Protein AF-0000000083138682 (afdb_homodimer)

Structure (mmCIF, N/CA/C/O backbone):
data_AF-0000000083138682-model_v1
#
loop_
_entity.id
_entity.type
_entity.pdbx_description
1 polymer 'Alpha/beta hydrolase fold protein'
#
loop_
_atom_site.group_PDB
_atom_site.id
_atom_site.type_symbol
_atom_site.label_atom_id
_atom_site.label_alt_id
_atom_site.label_comp_id
_atom_site.label_asym_id
_atom_site.label_entity_id
_atom_site.label_seq_id
_atom_site.pdbx_PDB_ins_code
_atom_site.Cartn_x
_atom_site.Cartn_y
_atom_site.Cartn_z
_atom_site.occupancy
_atom_site.B_iso_or_equiv
_atom_site.auth_seq_id
_atom_site.auth_comp_id
_atom_site.auth_asym_id
_atom_site.auth_atom_id
_atom_site.pdbx_PDB_model_num
ATOM 1 N N . MET A 1 1 ? 2.506 7.688 -7.848 1 92.31 1 MET A N 1
ATOM 2 C CA . MET A 1 1 ? 2.666 6.359 -8.43 1 92.31 1 MET A CA 1
ATOM 3 C C . MET A 1 1 ? 2.227 6.344 -9.891 1 92.31 1 MET A C 1
ATOM 5 O O . MET A 1 1 ? 1.257 7.012 -10.258 1 92.31 1 MET A O 1
ATOM 9 N N . LYS A 1 2 ? 2.951 5.598 -10.711 1 92 2 LYS A N 1
ATOM 10 C CA . LYS A 1 2 ? 2.619 5.422 -12.125 1 92 2 LYS A CA 1
ATOM 11 C C . LYS A 1 2 ? 2.146 3.998 -12.406 1 92 2 LYS A C 1
ATOM 13 O O . LYS A 1 2 ? 2.855 3.035 -12.109 1 92 2 LYS A O 1
ATOM 18 N N . THR A 1 3 ? 0.935 3.936 -12.891 1 95.62 3 THR A N 1
ATOM 19 C CA . THR A 1 3 ? 0.368 2.646 -13.273 1 95.62 3 THR A CA 1
ATOM 20 C C . THR A 1 3 ? 0.094 2.6 -14.773 1 95.62 3 THR A C 1
ATOM 22 O O . THR A 1 3 ? -0.489 3.531 -15.336 1 95.62 3 THR A O 1
ATOM 25 N N . GLU A 1 4 ? 0.59 1.559 -15.422 1 95.75 4 GLU A N 1
ATOM 26 C CA . GLU A 1 4 ? 0.392 1.355 -16.859 1 95.75 4 GLU A CA 1
ATOM 27 C C . GLU A 1 4 ? 0.171 -0.119 -17.172 1 95.75 4 GLU A C 1
ATOM 29 O O . GLU A 1 4 ? 0.815 -0.992 -16.594 1 95.75 4 GLU A O 1
ATOM 34 N N . ILE A 1 5 ? -0.776 -0.36 -18.094 1 96.81 5 ILE A N 1
ATOM 35 C CA . ILE A 1 5 ? -0.97 -1.711 -18.609 1 96.81 5 ILE A CA 1
ATOM 36 C C . ILE A 1 5 ? -0.135 -1.906 -19.875 1 96.81 5 ILE A C 1
ATOM 38 O O . ILE A 1 5 ? -0.298 -1.174 -20.859 1 96.81 5 ILE A O 1
ATOM 42 N N . ILE A 1 6 ? 0.727 -2.838 -19.828 1 97.12 6 ILE A N 1
ATOM 43 C CA . ILE A 1 6 ? 1.623 -3.152 -20.938 1 97.12 6 ILE A CA 1
ATOM 44 C C . ILE A 1 6 ? 1.225 -4.488 -21.562 1 97.12 6 ILE A C 1
ATOM 46 O O . ILE A 1 6 ? 1.128 -5.5 -20.875 1 97.12 6 ILE A O 1
ATOM 50 N N . GLN A 1 7 ? 0.968 -4.508 -22.844 1 96.75 7 GLN A N 1
ATOM 51 C CA . GLN A 1 7 ? 0.764 -5.766 -23.547 1 96.75 7 GLN A CA 1
ATOM 52 C C . GLN A 1 7 ? 2.082 -6.512 -23.75 1 96.75 7 GLN A C 1
ATOM 54 O O . GLN A 1 7 ? 3.039 -5.957 -24.297 1 96.75 7 GLN A O 1
ATOM 59 N N . LEU A 1 8 ? 2.125 -7.703 -23.312 1 95.75 8 LEU A N 1
ATOM 60 C CA . LEU A 1 8 ? 3.385 -8.438 -23.359 1 95.75 8 LEU A CA 1
ATOM 61 C C . LEU A 1 8 ? 3.746 -8.812 -24.797 1 95.75 8 LEU A C 1
ATOM 63 O O . LEU A 1 8 ? 4.922 -8.797 -25.172 1 95.75 8 LEU A O 1
ATOM 67 N N . TYR A 1 9 ? 2.67 -9.266 -25.547 1 93.88 9 TYR A N 1
ATOM 68 C CA . TYR A 1 9 ? 2.84 -9.688 -26.938 1 93.88 9 TYR A CA 1
ATOM 69 C C . TYR A 1 9 ? 1.942 -8.875 -27.859 1 93.88 9 TYR A C 1
ATOM 71 O O . TYR A 1 9 ? 0.745 -8.727 -27.594 1 93.88 9 TYR A O 1
ATOM 79 N N . PRO A 1 10 ? 2.438 -8.383 -28.906 1 91.31 10 PRO A N 1
ATOM 80 C CA . PRO A 1 10 ? 1.604 -7.621 -29.844 1 91.31 10 PRO A CA 1
ATOM 81 C C . PRO A 1 10 ? 0.42 -8.43 -30.359 1 91.31 10 PRO A C 1
ATOM 83 O O . PRO A 1 10 ? -0.655 -7.875 -30.609 1 91.31 10 PRO A O 1
ATOM 86 N N . GLN A 1 11 ? 0.582 -9.719 -30.453 1 89.5 11 GLN A N 1
ATOM 87 C CA . GLN A 1 11 ? -0.43 -10.547 -31.109 1 89.5 11 GLN A CA 1
ATOM 88 C C . GLN A 1 11 ? -1.387 -11.148 -30.078 1 89.5 11 GLN A C 1
ATOM 90 O O . GLN A 1 11 ? -2.312 -11.875 -30.438 1 89.5 11 GLN A O 1
ATOM 95 N N . ASN A 1 12 ? -1.175 -10.938 -28.875 1 90.5 12 ASN A N 1
ATOM 96 C CA . ASN A 1 12 ? -2.021 -11.477 -27.812 1 90.5 12 ASN A CA 1
ATOM 97 C C . ASN A 1 12 ? -2.35 -10.422 -26.766 1 90.5 12 ASN A C 1
ATOM 99 O O . ASN A 1 12 ? -1.573 -10.195 -25.828 1 90.5 12 ASN A O 1
ATOM 103 N N . GLU A 1 13 ? -3.506 -9.875 -26.828 1 90.5 13 GLU A N 1
ATOM 104 C CA . GLU A 1 13 ? -3.898 -8.766 -25.969 1 90.5 13 GLU A CA 1
ATOM 105 C C . GLU A 1 13 ? -4.281 -9.258 -24.578 1 90.5 13 GLU A C 1
ATOM 107 O O . GLU A 1 13 ? -4.438 -8.461 -23.656 1 90.5 13 GLU A O 1
ATOM 112 N N . ASN A 1 14 ? -4.332 -10.578 -24.406 1 91.12 14 ASN A N 1
ATOM 113 C CA . ASN A 1 14 ? -4.809 -11.133 -23.141 1 91.12 14 ASN A CA 1
ATOM 114 C C . ASN A 1 14 ? -3.682 -11.234 -22.125 1 91.12 14 ASN A C 1
ATOM 116 O O . ASN A 1 14 ? -3.936 -11.406 -20.922 1 91.12 14 ASN A O 1
ATOM 120 N N . VAL A 1 15 ? -2.482 -11.219 -22.562 1 97.25 15 VAL A N 1
ATOM 121 C CA . VAL A 1 15 ? -1.337 -11.305 -21.672 1 97.25 15 VAL A CA 1
ATOM 122 C C . VAL A 1 15 ? -0.786 -9.906 -21.406 1 97.25 15 VAL A C 1
ATOM 124 O O . VAL A 1 15 ? -0.253 -9.258 -22.297 1 97.25 15 VAL A O 1
ATOM 127 N N . THR A 1 16 ? -0.936 -9.422 -20.172 1 97.88 16 THR A N 1
ATOM 128 C CA . THR A 1 16 ? -0.579 -8.039 -19.875 1 97.88 16 THR A CA 1
ATOM 129 C C . THR A 1 16 ? 0.251 -7.965 -18.594 1 97.88 16 THR A C 1
ATOM 131 O O . THR A 1 16 ? 0.188 -8.867 -17.75 1 97.88 16 THR A O 1
ATOM 134 N N . LEU A 1 17 ? 1.065 -6.984 -18.547 1 98.5 17 LEU A N 1
ATOM 135 C CA . LEU A 1 17 ? 1.849 -6.598 -17.391 1 98.5 17 LEU A CA 1
ATOM 136 C C . LEU A 1 17 ? 1.438 -5.215 -16.891 1 98.5 17 LEU A C 1
ATOM 138 O O . LEU A 1 17 ? 1.599 -4.223 -17.609 1 98.5 17 LEU A O 1
ATOM 142 N N . THR A 1 18 ? 0.858 -5.168 -15.68 1 98.44 18 THR A N 1
ATOM 143 C CA . THR A 1 18 ? 0.498 -3.877 -15.102 1 98.44 18 THR A CA 1
ATOM 144 C C . THR A 1 18 ? 1.567 -3.406 -14.117 1 98.44 18 THR A C 1
ATOM 146 O O . THR A 1 18 ? 1.932 -4.133 -13.195 1 98.44 18 THR A O 1
ATOM 149 N N . SER A 1 19 ? 2.043 -2.176 -14.328 1 98.31 19 SER A N 1
ATOM 150 C CA . SER A 1 19 ? 3.096 -1.632 -13.477 1 98.31 19 SER A CA 1
ATOM 151 C C . SER A 1 19 ? 2.514 -0.784 -12.352 1 98.31 19 SER A C 1
ATOM 153 O O . SER A 1 19 ? 1.521 -0.08 -12.547 1 98.31 19 SER A O 1
ATOM 155 N N . TYR A 1 20 ? 2.988 -0.914 -11.195 1 98.38 20 TYR A N 1
ATOM 156 C CA . TYR A 1 20 ? 2.799 -0.057 -10.031 1 98.38 20 TYR A CA 1
ATOM 157 C C . TYR A 1 20 ? 4.125 0.542 -9.57 1 98.38 20 TYR A C 1
ATOM 159 O O . TYR A 1 20 ? 4.77 0.016 -8.664 1 98.38 20 TYR A O 1
ATOM 167 N N . ILE A 1 21 ? 4.484 1.661 -10.156 1 98.12 21 ILE A N 1
ATOM 168 C CA . ILE A 1 21 ? 5.805 2.256 -9.977 1 98.12 21 ILE A CA 1
ATOM 169 C C . ILE A 1 21 ? 5.73 3.393 -8.961 1 98.12 21 ILE A C 1
ATOM 171 O O . ILE A 1 21 ? 4.996 4.363 -9.164 1 98.12 21 ILE A O 1
ATOM 175 N N . ILE A 1 22 ? 6.5 3.248 -7.875 1 97.5 22 ILE A N 1
ATOM 176 C CA . ILE A 1 22 ? 6.559 4.27 -6.836 1 97.5 22 ILE A CA 1
ATOM 177 C C . ILE A 1 22 ? 7.281 5.508 -7.367 1 97.5 22 ILE A C 1
ATOM 179 O O . ILE A 1 22 ? 8.305 5.391 -8.047 1 97.5 22 ILE A O 1
ATOM 183 N N . ASN A 1 23 ? 6.691 6.668 -7.086 1 95.56 23 ASN A N 1
ATOM 184 C CA . ASN A 1 23 ? 7.367 7.902 -7.477 1 95.56 23 ASN A CA 1
ATOM 185 C C . ASN A 1 23 ? 8.648 8.117 -6.676 1 95.56 23 ASN A C 1
ATOM 187 O O . ASN A 1 23 ? 8.695 7.836 -5.477 1 95.56 23 ASN A O 1
ATOM 191 N N . ASP A 1 24 ? 9.648 8.594 -7.34 1 93.38 24 ASP A N 1
ATOM 192 C CA . ASP A 1 24 ? 10.898 8.953 -6.664 1 93.38 24 ASP A CA 1
ATOM 193 C C . ASP A 1 24 ? 10.82 10.359 -6.082 1 93.38 24 ASP A C 1
ATOM 195 O O . ASP A 1 24 ? 9.938 11.141 -6.449 1 93.38 24 ASP A O 1
ATOM 199 N N . SER A 1 25 ? 11.68 10.617 -5.129 1 92.88 25 SER A N 1
ATOM 200 C CA . SER A 1 25 ? 11.789 11.93 -4.5 1 92.88 25 SER A CA 1
ATOM 201 C C . SER A 1 25 ? 13.195 12.156 -3.947 1 92.88 25 SER A C 1
ATOM 203 O O . SER A 1 25 ? 13.82 11.227 -3.43 1 92.88 25 SER A O 1
ATOM 205 N N . VAL A 1 26 ? 13.594 13.445 -3.961 1 89.56 26 VAL A N 1
ATOM 206 C CA . VAL A 1 26 ? 14.883 13.812 -3.385 1 89.56 26 VAL A CA 1
ATOM 207 C C . VAL A 1 26 ? 14.867 13.57 -1.878 1 89.56 26 VAL A C 1
ATOM 209 O O . VAL A 1 26 ? 15.922 13.414 -1.254 1 89.56 26 VAL A O 1
ATOM 212 N N . GLU A 1 27 ? 13.68 13.508 -1.275 1 91.06 27 GLU A N 1
ATOM 213 C CA . GLU A 1 27 ? 13.539 13.328 0.167 1 91.06 27 GLU A CA 1
ATOM 214 C C . GLU A 1 27 ? 13.547 11.852 0.544 1 91.06 27 GLU A C 1
ATOM 216 O O . GLU A 1 27 ? 13.469 11.5 1.725 1 91.06 27 GLU A O 1
ATOM 221 N N . MET A 1 28 ? 13.656 10.969 -0.411 1 93.81 28 MET A N 1
ATOM 222 C CA . MET A 1 28 ? 13.68 9.523 -0.169 1 93.81 28 MET A CA 1
ATOM 223 C C . MET A 1 28 ? 14.891 8.883 -0.84 1 93.81 28 MET A C 1
ATOM 225 O O . MET A 1 28 ? 16.031 9.156 -0.46 1 93.81 28 MET A O 1
ATOM 229 N N . LEU A 1 29 ? 14.711 8.031 -1.841 1 93.19 29 LEU A N 1
ATOM 230 C CA . LEU A 1 29 ? 15.859 7.324 -2.4 1 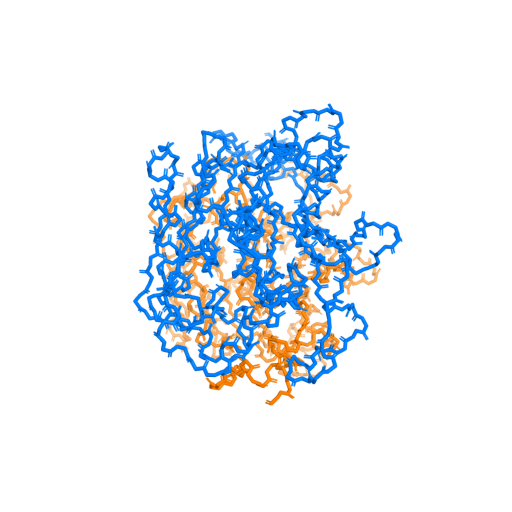93.19 29 LEU A CA 1
ATOM 231 C C . LEU A 1 29 ? 16.625 8.219 -3.369 1 93.19 29 LEU A C 1
ATOM 233 O O . LEU A 1 29 ? 17.766 7.918 -3.725 1 93.19 29 LEU A O 1
ATOM 237 N N . ASN A 1 30 ? 16.016 9.281 -3.82 1 92.56 30 ASN A N 1
ATOM 238 C CA . ASN A 1 30 ? 16.688 10.312 -4.605 1 92.56 30 ASN A CA 1
ATOM 239 C C . ASN A 1 30 ? 17.406 9.727 -5.816 1 92.56 30 ASN A C 1
ATOM 241 O O . ASN A 1 30 ? 18.609 9.93 -5.988 1 92.56 30 ASN A O 1
ATOM 245 N N . GLY A 1 31 ? 16.656 8.977 -6.625 1 93.69 31 GLY A N 1
ATOM 246 C CA . GLY A 1 31 ? 17.172 8.484 -7.898 1 93.69 31 GLY A CA 1
ATOM 247 C C . GLY A 1 31 ? 17.734 7.078 -7.816 1 93.69 31 GLY A C 1
ATOM 248 O O . GLY A 1 31 ? 18 6.449 -8.844 1 93.69 31 GLY A O 1
ATOM 249 N N . LYS A 1 32 ? 18 6.594 -6.605 1 95.38 32 LYS A N 1
ATOM 250 C CA . LYS A 1 32 ? 18.484 5.223 -6.484 1 95.38 32 LYS A CA 1
ATOM 251 C C . LYS A 1 32 ? 17.391 4.223 -6.859 1 95.38 32 LYS A C 1
ATOM 253 O O . LYS A 1 32 ? 16.203 4.531 -6.777 1 95.38 32 LYS A O 1
ATOM 258 N N . LYS A 1 33 ? 17.797 3.053 -7.25 1 97.62 33 LYS A N 1
ATOM 259 C CA . LYS A 1 33 ? 16.875 2.043 -7.781 1 97.62 33 LYS A CA 1
ATOM 260 C C . LYS A 1 33 ? 16.219 1.253 -6.656 1 97.62 33 LYS A C 1
ATOM 262 O O . LYS A 1 33 ? 16.812 1.081 -5.582 1 97.62 33 LYS A O 1
ATOM 267 N N . ARG A 1 34 ? 15.008 0.851 -6.871 1 98.25 34 ARG A N 1
ATOM 268 C CA . ARG A 1 34 ? 14.234 0.035 -5.945 1 98.25 34 ARG A CA 1
ATOM 269 C C . ARG A 1 34 ? 14.125 -1.404 -6.438 1 98.25 34 ARG A C 1
ATOM 271 O O . ARG A 1 34 ? 14.125 -1.655 -7.645 1 98.25 34 ARG A O 1
ATOM 278 N N . PRO A 1 35 ? 14.055 -2.414 -5.469 1 98.62 35 PRO A N 1
ATOM 279 C CA . PRO A 1 35 ? 13.633 -3.762 -5.859 1 98.62 35 PRO A CA 1
ATOM 280 C C . PRO A 1 35 ? 12.195 -3.803 -6.375 1 98.62 35 PRO A C 1
ATOM 282 O O . PRO A 1 35 ? 11.477 -2.799 -6.305 1 98.62 35 PRO A O 1
ATOM 285 N N . ALA A 1 36 ? 11.805 -4.969 -6.902 1 98.75 36 ALA A N 1
ATOM 286 C CA . ALA A 1 36 ? 10.445 -5.141 -7.406 1 98.75 36 ALA A CA 1
ATOM 287 C C . ALA A 1 36 ? 9.938 -6.551 -7.133 1 98.75 36 ALA A C 1
ATOM 289 O O . ALA A 1 36 ? 10.727 -7.477 -6.926 1 98.75 36 ALA A O 1
ATOM 290 N N . ILE A 1 37 ? 8.633 -6.648 -7.043 1 98.94 37 ILE A N 1
ATOM 291 C CA . ILE A 1 37 ? 7.969 -7.945 -6.973 1 98.94 37 ILE A CA 1
ATOM 292 C C . ILE A 1 37 ? 7.07 -8.133 -8.188 1 98.94 37 ILE A C 1
ATOM 294 O O . ILE A 1 37 ? 6.23 -7.277 -8.492 1 98.94 37 ILE A O 1
ATOM 298 N N . LEU A 1 38 ? 7.312 -9.148 -8.945 1 98.94 38 LEU A N 1
ATOM 299 C CA . LEU A 1 38 ? 6.434 -9.586 -10.031 1 98.94 38 LEU A CA 1
ATOM 300 C C . LEU A 1 38 ? 5.418 -10.602 -9.523 1 98.94 38 LEU A C 1
ATOM 302 O O . LEU A 1 38 ? 5.793 -11.664 -9.016 1 98.94 38 LEU A O 1
ATOM 306 N N . ILE A 1 39 ? 4.102 -10.273 -9.695 1 99 39 ILE A N 1
ATOM 307 C CA . ILE A 1 39 ? 3.027 -11.023 -9.055 1 99 39 ILE A CA 1
ATOM 308 C C . ILE A 1 39 ? 2.26 -11.82 -10.102 1 99 39 ILE A C 1
ATOM 310 O O . ILE A 1 39 ? 1.854 -11.281 -11.133 1 99 39 ILE A O 1
ATOM 314 N N . CYS A 1 40 ? 2.055 -13.094 -9.844 1 98.94 40 CYS A N 1
ATOM 315 C CA . CYS A 1 40 ? 1.275 -14 -10.68 1 98.94 40 CYS A CA 1
ATOM 316 C C . CYS A 1 40 ? 0.05 -14.516 -9.93 1 98.94 40 CYS A C 1
ATOM 318 O O . CYS A 1 40 ? 0.149 -15.445 -9.125 1 98.94 40 CYS A O 1
ATOM 320 N N . PRO A 1 41 ? -1.146 -14.008 -10.289 1 98.69 41 PRO A N 1
ATOM 321 C CA . PRO A 1 41 ? -2.365 -14.438 -9.602 1 98.69 41 PRO A CA 1
ATOM 322 C C . PRO A 1 41 ? -2.723 -15.891 -9.891 1 98.69 41 PRO A C 1
ATOM 324 O O . PRO A 1 41 ? -2.262 -16.453 -10.891 1 98.69 41 PRO A O 1
ATOM 327 N N . GLY A 1 42 ? -3.502 -16.438 -8.984 1 97.81 42 GLY A N 1
ATOM 328 C CA . GLY A 1 42 ? -4.051 -17.766 -9.211 1 97.81 42 GLY A CA 1
ATOM 329 C C . GLY A 1 42 ? -5.316 -17.75 -10.047 1 97.81 42 GLY A C 1
ATOM 330 O O . GLY A 1 42 ? -5.754 -16.688 -10.5 1 97.81 42 GLY A O 1
ATOM 331 N N . GLY A 1 43 ? -5.871 -18.969 -10.172 1 95.38 43 GLY A N 1
ATOM 332 C CA . GLY A 1 43 ? -7.07 -19.172 -10.977 1 95.38 43 GLY A CA 1
ATOM 333 C C . GLY A 1 43 ? -7.086 -20.5 -11.711 1 95.38 43 GLY A C 1
ATOM 334 O O . GLY A 1 43 ? -7.789 -20.641 -12.711 1 95.38 43 GLY A O 1
ATOM 335 N N . GLY A 1 44 ? -6.285 -21.391 -11.305 1 95.19 44 GLY A N 1
ATOM 336 C CA . GLY A 1 44 ? -6.316 -22.766 -11.766 1 95.19 44 GLY A CA 1
ATOM 337 C C . GLY A 1 44 ? -5.922 -22.922 -13.219 1 95.19 44 GLY A C 1
ATOM 338 O O . GLY A 1 44 ? -6.363 -23.859 -13.891 1 95.19 44 GLY A O 1
ATOM 339 N N . TYR A 1 45 ? -5.234 -21.953 -13.766 1 96.44 45 TYR A N 1
ATOM 340 C CA . TYR A 1 45 ? -4.863 -21.891 -15.172 1 96.44 45 TYR A CA 1
ATOM 341 C C . TYR A 1 45 ? -6.094 -21.734 -16.062 1 96.44 45 TYR A C 1
ATOM 343 O O . TYR A 1 45 ? -6 -21.797 -17.281 1 96.44 45 TYR A O 1
ATOM 351 N N . LEU A 1 46 ? -7.227 -21.547 -15.438 1 94.69 46 LEU A N 1
ATOM 352 C CA . LEU A 1 46 ? -8.469 -21.266 -16.141 1 94.69 46 LEU A CA 1
ATOM 353 C C . LEU A 1 46 ? -8.734 -19.766 -16.234 1 94.69 46 LEU A C 1
ATOM 355 O O . LEU A 1 46 ? -9.266 -19.281 -17.234 1 94.69 46 LEU A O 1
ATOM 359 N N . ASP A 1 47 ? -8.383 -19.109 -15.211 1 93.88 47 ASP A N 1
ATOM 360 C CA . ASP A 1 47 ? -8.562 -17.672 -15.055 1 93.88 47 ASP A CA 1
ATOM 361 C C . ASP A 1 47 ? -7.457 -17.062 -14.18 1 93.88 47 ASP A C 1
ATOM 363 O O . ASP A 1 47 ? -6.461 -17.734 -13.891 1 93.88 47 ASP A O 1
ATOM 367 N N . LEU A 1 48 ? -7.555 -15.75 -13.875 1 95.81 48 LEU A N 1
ATOM 368 C CA . LEU A 1 48 ? -6.645 -15.078 -12.953 1 95.81 48 LEU A CA 1
ATOM 369 C C . LEU A 1 48 ? -7.41 -14.195 -11.977 1 95.81 48 LEU A C 1
ATOM 371 O O . LEU A 1 48 ? -8.156 -13.305 -12.391 1 95.81 48 LEU A O 1
ATOM 375 N N . SER A 1 49 ? -7.227 -14.438 -10.711 1 95.38 49 SER A N 1
ATOM 376 C CA . SER A 1 49 ? -8.016 -13.797 -9.664 1 95.38 49 SER A CA 1
ATOM 377 C C . SER A 1 49 ? -7.582 -12.344 -9.453 1 95.38 49 SER A C 1
ATOM 379 O O . SER A 1 49 ? -6.395 -12.07 -9.266 1 95.38 49 SER A O 1
ATOM 381 N N . ASP A 1 50 ? -8.539 -11.422 -9.375 1 95.81 50 ASP A N 1
ATOM 382 C CA . ASP A 1 50 ? -8.273 -10.023 -9.047 1 95.81 50 ASP A CA 1
ATOM 383 C C . ASP A 1 50 ? -7.855 -9.867 -7.586 1 95.81 50 ASP A C 1
ATOM 385 O O . ASP A 1 50 ? -7.133 -8.938 -7.234 1 95.81 50 ASP A O 1
ATOM 389 N N . ARG A 1 51 ? -8.289 -10.805 -6.68 1 97.12 51 ARG A N 1
ATOM 390 C CA . ARG A 1 51 ? -7.973 -10.742 -5.258 1 97.12 51 ARG A CA 1
ATOM 391 C C . ARG A 1 51 ? -6.473 -10.883 -5.027 1 97.12 51 ARG A C 1
ATOM 393 O O . ARG A 1 51 ? -5.949 -10.422 -4.012 1 97.12 51 ARG A O 1
ATOM 400 N N . GLU A 1 52 ? -5.812 -11.516 -5.973 1 98.62 52 GLU A N 1
ATOM 401 C CA . GLU A 1 52 ? -4.398 -11.859 -5.848 1 98.62 52 GLU A CA 1
ATOM 402 C C . GLU A 1 52 ? -3.537 -10.992 -6.762 1 98.62 52 GLU A C 1
ATOM 404 O O . GLU A 1 52 ? -2.391 -11.336 -7.055 1 98.62 52 GLU A O 1
ATOM 409 N N . ALA A 1 53 ? -4.125 -9.867 -7.219 1 98.5 53 ALA A N 1
ATOM 410 C CA . ALA A 1 53 ? -3.467 -8.969 -8.164 1 98.5 53 ALA A CA 1
ATOM 411 C C . ALA A 1 53 ? -3.164 -7.617 -7.516 1 98.5 53 ALA A C 1
ATOM 413 O O . ALA A 1 53 ? -2.223 -7.496 -6.73 1 98.5 53 ALA A O 1
ATOM 414 N N . GLU A 1 54 ? -3.971 -6.641 -7.676 1 98.56 54 GLU A N 1
ATOM 415 C CA . GLU A 1 54 ? -3.699 -5.273 -7.242 1 98.56 54 GLU A CA 1
ATOM 416 C C . GLU A 1 54 ? -3.559 -5.195 -5.723 1 98.56 54 GLU A C 1
ATOM 418 O O . GLU A 1 54 ? -2.656 -4.531 -5.211 1 98.56 54 GLU A O 1
ATOM 423 N N . PRO A 1 55 ? -4.492 -5.82 -4.926 1 98.69 55 PRO A N 1
ATOM 424 C CA . PRO A 1 55 ? -4.316 -5.711 -3.475 1 98.69 55 PRO A CA 1
ATOM 425 C C . PRO A 1 55 ? -2.93 -6.152 -3.012 1 98.69 55 PRO A C 1
ATOM 427 O O . PRO A 1 55 ? -2.359 -5.555 -2.098 1 98.69 55 PRO A O 1
ATOM 430 N N . VAL A 1 56 ? -2.439 -7.172 -3.662 1 98.88 56 VAL A N 1
ATOM 431 C CA . VAL A 1 56 ? -1.121 -7.688 -3.307 1 98.88 56 VAL A CA 1
ATOM 432 C C . VAL A 1 56 ? -0.043 -6.707 -3.76 1 98.88 56 VAL A C 1
ATOM 434 O O . VAL A 1 56 ? 0.909 -6.438 -3.023 1 98.88 56 VAL A O 1
ATOM 437 N N . ALA A 1 57 ? -0.191 -6.164 -4.965 1 98.88 57 ALA A N 1
ATOM 438 C CA . ALA A 1 57 ? 0.751 -5.172 -5.477 1 98.88 57 ALA A CA 1
ATOM 439 C C . ALA A 1 57 ? 0.863 -3.982 -4.531 1 98.88 57 ALA A C 1
ATOM 441 O O . ALA A 1 57 ? 1.966 -3.506 -4.25 1 98.88 57 ALA A O 1
ATOM 442 N N . LEU A 1 58 ? -0.253 -3.525 -4.023 1 98.62 58 LEU A N 1
ATOM 443 C CA . LEU A 1 58 ? -0.286 -2.361 -3.145 1 98.62 58 LEU A CA 1
ATOM 444 C C . LEU A 1 58 ? 0.404 -2.658 -1.818 1 98.62 58 LEU A C 1
ATOM 446 O O . LEU A 1 58 ? 1.026 -1.774 -1.225 1 98.62 58 LEU A O 1
ATOM 450 N N . LYS A 1 59 ? 0.296 -3.906 -1.303 1 98.75 59 LYS A N 1
ATOM 451 C CA . LYS A 1 59 ? 1.025 -4.289 -0.097 1 98.75 59 LYS A CA 1
ATOM 452 C C . LYS A 1 59 ? 2.533 -4.18 -0.31 1 98.75 59 LYS A C 1
ATOM 454 O O . LYS A 1 59 ? 3.246 -3.623 0.527 1 98.75 59 LYS A O 1
ATOM 459 N N . PHE A 1 60 ? 3.014 -4.684 -1.425 1 98.88 60 PHE A N 1
ATOM 460 C CA . PHE A 1 60 ? 4.449 -4.625 -1.675 1 98.88 60 PHE A CA 1
ATOM 461 C C . PHE A 1 60 ? 4.898 -3.191 -1.938 1 98.88 60 PHE A C 1
ATOM 463 O O . PHE A 1 60 ? 5.996 -2.799 -1.546 1 98.88 60 PHE A O 1
ATOM 470 N N . ASN A 1 61 ? 4.059 -2.363 -2.662 1 98.69 61 ASN A N 1
ATOM 471 C CA . ASN A 1 61 ? 4.355 -0.942 -2.809 1 98.69 61 ASN A CA 1
ATOM 472 C C . ASN A 1 61 ? 4.512 -0.259 -1.452 1 98.69 61 ASN A C 1
ATOM 474 O O . ASN A 1 61 ? 5.426 0.541 -1.257 1 98.69 61 ASN A O 1
ATOM 478 N N . ALA A 1 62 ? 3.619 -0.611 -0.548 1 98.38 62 ALA A N 1
ATOM 479 C CA . ALA A 1 62 ? 3.623 0.004 0.777 1 98.38 62 ALA A CA 1
ATOM 480 C C . ALA A 1 62 ? 4.891 -0.356 1.546 1 98.38 62 ALA A C 1
ATOM 482 O O . ALA A 1 62 ? 5.215 0.275 2.555 1 98.38 62 ALA A O 1
ATOM 483 N N . MET A 1 63 ? 5.613 -1.374 1.106 1 98.19 63 MET A N 1
ATOM 484 C CA . MET A 1 63 ? 6.883 -1.773 1.711 1 98.19 63 MET A CA 1
ATOM 485 C C . MET A 1 63 ? 8.039 -0.993 1.104 1 98.19 63 MET A C 1
ATOM 487 O O . MET A 1 63 ? 9.164 -1.055 1.606 1 98.19 63 MET A O 1
ATOM 491 N N . GLY A 1 64 ? 7.832 -0.298 -0.024 1 98.19 64 GLY A N 1
ATOM 492 C CA . GLY A 1 64 ? 8.875 0.466 -0.691 1 98.19 64 GLY A CA 1
ATOM 493 C C . GLY A 1 64 ? 9.375 -0.195 -1.96 1 98.19 64 GLY A C 1
ATOM 494 O O . GLY A 1 64 ? 10.398 0.214 -2.514 1 98.19 64 GLY A O 1
ATOM 495 N N . TYR A 1 65 ? 8.688 -1.281 -2.441 1 98.81 65 TYR A N 1
ATOM 496 C CA . TYR A 1 65 ? 9.094 -1.981 -3.654 1 98.81 65 TYR A CA 1
ATOM 497 C C . TYR A 1 65 ? 8.18 -1.628 -4.82 1 98.81 65 TYR A C 1
ATOM 499 O O . TYR A 1 65 ? 6.973 -1.451 -4.637 1 98.81 65 TYR A O 1
ATOM 507 N N . HIS A 1 66 ? 8.805 -1.496 -6.047 1 98.75 66 HIS A N 1
ATOM 508 C CA . HIS A 1 66 ? 7.926 -1.542 -7.211 1 98.75 66 HIS A CA 1
ATOM 509 C C . HIS A 1 66 ? 7.18 -2.871 -7.285 1 98.75 66 HIS A C 1
ATOM 511 O O . HIS A 1 66 ? 7.629 -3.871 -6.723 1 98.75 66 HIS A O 1
ATOM 517 N N . ALA A 1 67 ? 6.027 -2.859 -7.898 1 98.88 67 ALA A N 1
ATOM 518 C CA . ALA A 1 67 ? 5.273 -4.094 -8.086 1 98.88 67 ALA A CA 1
ATOM 519 C C . ALA A 1 67 ? 4.742 -4.199 -9.516 1 98.88 67 ALA A C 1
ATOM 521 O O . ALA A 1 67 ? 4.527 -3.182 -10.18 1 98.88 67 ALA A O 1
ATOM 522 N N . PHE A 1 68 ? 4.594 -5.375 -9.992 1 98.88 68 PHE A N 1
ATOM 523 C CA . PHE A 1 68 ? 4.035 -5.688 -11.305 1 98.88 68 PHE A CA 1
ATOM 524 C C . PHE A 1 68 ? 3.078 -6.867 -11.219 1 98.88 68 PHE A C 1
ATOM 526 O O . PHE A 1 68 ? 3.381 -7.875 -10.57 1 98.88 68 PHE A O 1
ATOM 533 N N . VAL A 1 69 ? 1.931 -6.715 -11.812 1 98.88 69 VAL A N 1
ATOM 534 C CA . VAL A 1 69 ? 0.983 -7.82 -11.898 1 98.88 69 VAL A CA 1
ATOM 535 C C . VAL A 1 69 ? 0.979 -8.383 -13.32 1 98.88 69 VAL A C 1
ATOM 537 O O . VAL A 1 69 ? 0.69 -7.668 -14.281 1 98.88 69 VAL A O 1
ATOM 540 N N . LEU A 1 70 ? 1.32 -9.641 -13.422 1 98.88 70 LEU A N 1
ATOM 541 C CA . LEU A 1 70 ? 1.277 -10.328 -14.703 1 98.88 70 LEU A CA 1
ATOM 542 C C . LEU A 1 70 ? -0.027 -11.109 -14.859 1 98.88 70 LEU A C 1
ATOM 544 O O . LEU A 1 70 ? -0.304 -12.023 -14.086 1 98.88 70 LEU A O 1
ATOM 548 N N . ARG A 1 71 ? -0.799 -10.703 -15.75 1 98.19 71 ARG A N 1
ATOM 549 C CA . ARG A 1 71 ? -1.88 -11.562 -16.219 1 98.19 71 ARG A CA 1
ATOM 550 C C . ARG A 1 71 ? -1.409 -12.461 -17.359 1 98.19 71 ARG A C 1
ATOM 552 O O . ARG A 1 71 ? -1.441 -12.062 -18.516 1 98.19 71 ARG A O 1
ATOM 559 N N . TYR A 1 72 ? -0.97 -13.648 -16.953 1 98.12 72 TYR A N 1
ATOM 560 C CA . TYR A 1 72 ? -0.322 -14.586 -17.859 1 98.12 72 TYR A CA 1
ATOM 561 C C . TYR A 1 72 ? -1.354 -15.406 -18.625 1 98.12 72 TYR A C 1
ATOM 563 O O . TYR A 1 72 ? -2.559 -15.258 -18.406 1 98.12 72 TYR A O 1
ATOM 571 N N . SER A 1 73 ? -0.839 -16.172 -19.562 1 97.06 73 SER A N 1
ATOM 572 C CA . SER A 1 73 ? -1.695 -16.969 -20.438 1 97.06 73 SER A CA 1
ATOM 573 C C . SER A 1 73 ? -2.463 -18.031 -19.656 1 97.06 73 SER A C 1
ATOM 575 O O . SER A 1 73 ? -1.862 -18.875 -19 1 97.06 73 SER A O 1
ATOM 577 N N . VAL A 1 74 ? -3.791 -17.938 -19.719 1 96.19 74 VAL A N 1
ATOM 578 C CA . VAL A 1 74 ? -4.699 -18.922 -19.125 1 96.19 74 VAL A CA 1
ATOM 579 C C . VAL A 1 74 ? -5.809 -19.25 -20.125 1 96.19 74 VAL A C 1
ATOM 581 O O . VAL A 1 74 ? -5.844 -18.703 -21.234 1 96.19 74 VAL A O 1
ATOM 584 N N . TYR A 1 75 ? -6.637 -20.141 -19.719 1 95.31 75 TYR A N 1
ATOM 585 C CA . TYR A 1 75 ? -7.668 -20.641 -20.609 1 95.31 75 TYR A CA 1
ATOM 586 C C . TYR A 1 75 ? -8.625 -19.531 -21.031 1 95.31 75 TYR A C 1
ATOM 588 O O . TYR A 1 75 ? -8.875 -19.328 -22.219 1 95.31 75 TYR A O 1
ATOM 596 N N . ARG A 1 76 ? -9.078 -18.781 -20 1 92.25 76 ARG A N 1
ATOM 597 C CA . ARG A 1 76 ? -10.047 -17.734 -20.25 1 92.25 76 ARG A CA 1
ATOM 598 C C . ARG A 1 76 ? -9.391 -16.547 -20.938 1 92.25 76 ARG A C 1
ATOM 600 O O . ARG A 1 76 ? -8.336 -16.062 -20.516 1 92.25 76 ARG A O 1
ATOM 607 N N . GLN A 1 77 ? -10.039 -16.094 -21.922 1 87.62 77 GLN A N 1
ATOM 608 C CA . GLN A 1 77 ? -9.562 -14.891 -22.609 1 87.62 77 GLN A CA 1
ATOM 609 C C . GLN A 1 77 ? -10.289 -13.648 -22.109 1 87.62 77 GLN A C 1
ATOM 611 O O . GLN A 1 77 ? -11.344 -13.742 -21.484 1 87.62 77 GLN A O 1
ATOM 616 N N . ALA A 1 78 ? -9.688 -12.461 -22.297 1 76.81 78 ALA A N 1
ATOM 617 C CA . ALA A 1 78 ? -10.125 -11.195 -21.719 1 76.81 78 ALA A CA 1
ATOM 618 C C . ALA A 1 78 ? -11.602 -10.938 -22.016 1 76.81 78 ALA A C 1
ATOM 620 O O . ALA A 1 78 ? -12.344 -10.469 -21.156 1 76.81 78 ALA A O 1
ATOM 621 N N . ASP A 1 79 ? -12.141 -11.258 -23.094 1 79.5 79 ASP A N 1
ATOM 622 C CA . ASP A 1 79 ? -13.508 -10.922 -23.484 1 79.5 79 ASP A CA 1
ATOM 623 C C . ASP A 1 79 ? -14.445 -12.109 -23.281 1 79.5 79 ASP A C 1
ATOM 625 O O . ASP A 1 79 ? -15.594 -12.086 -23.734 1 79.5 79 ASP A O 1
ATOM 629 N N . GLU A 1 80 ? -13.938 -13.062 -22.484 1 85.19 80 GLU A N 1
ATOM 630 C CA . GLU A 1 80 ? -14.75 -14.258 -22.328 1 85.19 80 GLU A CA 1
ATOM 631 C C . GLU A 1 80 ? -15.305 -14.375 -20.906 1 85.19 80 GLU A C 1
ATOM 633 O O . GLU A 1 80 ? -14.672 -13.922 -19.953 1 85.19 80 GLU A O 1
ATOM 638 N N . ASP A 1 81 ? -16.453 -14.945 -20.875 1 82.69 81 ASP A N 1
ATOM 639 C CA . ASP A 1 81 ? -16.953 -15.383 -19.578 1 82.69 81 ASP A CA 1
ATOM 640 C C . ASP A 1 81 ? -16.156 -16.578 -19.047 1 82.69 81 ASP A C 1
ATOM 642 O O . ASP A 1 81 ? -15.406 -17.203 -19.797 1 82.69 81 ASP A O 1
ATOM 646 N N . PHE A 1 82 ? -16.297 -16.781 -17.844 1 82.62 82 PHE A N 1
ATOM 647 C CA . PHE A 1 82 ? -15.664 -17.984 -17.297 1 82.62 82 PHE A CA 1
ATOM 648 C C . PHE A 1 82 ? -16.156 -19.219 -18.016 1 82.62 82 PHE A C 1
ATOM 650 O O . PHE A 1 82 ? -17.359 -19.359 -18.281 1 82.62 82 PHE A O 1
ATOM 657 N N . PRO A 1 83 ? -15.242 -20.078 -18.312 1 80.88 83 PRO A N 1
ATOM 658 C CA . PRO A 1 83 ? -15.664 -21.266 -19.078 1 80.88 83 PRO A CA 1
ATOM 659 C C . PRO A 1 83 ? -16.484 -22.234 -18.25 1 80.88 83 PRO A C 1
ATOM 661 O O . PRO A 1 83 ? -16.234 -22.391 -17.047 1 80.88 83 PRO A O 1
ATOM 664 N N . ASP A 1 84 ? -17.453 -22.844 -18.938 1 85.31 84 ASP A N 1
ATOM 665 C CA . ASP A 1 84 ? -18.172 -23.953 -18.312 1 85.31 84 ASP A CA 1
ATOM 666 C C . ASP A 1 84 ? -17.312 -25.219 -18.328 1 85.31 84 ASP A C 1
ATOM 668 O O . ASP A 1 84 ? -17.406 -26.031 -19.25 1 85.31 84 ASP A O 1
ATOM 672 N N . ILE A 1 85 ? -16.656 -25.422 -17.266 1 85.12 85 ILE A N 1
ATOM 673 C CA . ILE A 1 85 ? -15.664 -26.484 -17.203 1 85.12 85 ILE A CA 1
ATOM 674 C C . ILE A 1 85 ? -16.359 -27.828 -17.047 1 85.12 85 ILE A C 1
ATOM 676 O O . ILE A 1 85 ? -15.727 -28.891 -17.125 1 85.12 85 ILE A O 1
ATOM 680 N N . PHE A 1 86 ? -17.688 -27.781 -16.906 1 80.25 86 PHE A N 1
ATOM 681 C CA . PHE A 1 86 ? -18.453 -29.016 -16.766 1 80.25 86 PHE A CA 1
ATOM 682 C C . PHE A 1 86 ? -19.109 -29.406 -18.078 1 80.25 86 PHE A C 1
ATOM 684 O O . PHE A 1 86 ? -19.688 -30.484 -18.203 1 80.25 86 PHE A O 1
ATOM 691 N N . SER A 1 87 ? -18.938 -28.516 -18.953 1 83.69 87 SER A N 1
ATOM 692 C CA . SER A 1 87 ? -19.516 -28.781 -20.266 1 83.69 87 SER A CA 1
ATOM 693 C C . SER A 1 87 ? -18.719 -29.859 -21.016 1 83.69 87 SER A C 1
ATOM 695 O O . SER A 1 87 ? -17.5 -29.906 -20.922 1 83.69 87 SER A O 1
ATOM 697 N N . GLU A 1 88 ? -19.453 -30.594 -21.812 1 81.06 88 GLU A N 1
ATOM 698 C CA . GLU A 1 88 ? -18.812 -31.609 -22.656 1 81.06 88 GLU A CA 1
ATOM 699 C C . GLU A 1 88 ? -17.984 -30.953 -23.766 1 81.06 88 GLU A C 1
ATOM 701 O O . GLU A 1 88 ? -17.141 -31.609 -24.375 1 81.06 88 GLU A O 1
ATOM 706 N N . THR A 1 89 ? -18.188 -29.719 -23.969 1 83.69 89 THR A N 1
ATOM 707 C CA . THR A 1 89 ? -17.516 -29.031 -25.047 1 83.69 89 THR A CA 1
ATOM 708 C C . THR A 1 89 ? -16.234 -28.344 -24.547 1 83.69 89 THR A C 1
ATOM 710 O O . THR A 1 89 ? -15.523 -27.703 -25.328 1 83.69 89 THR A O 1
ATOM 713 N N . PHE A 1 90 ? -16.016 -28.5 -23.297 1 90.19 90 PHE A N 1
ATOM 714 C CA . PHE A 1 90 ? -14.781 -27.938 -22.766 1 90.19 90 PHE A CA 1
ATOM 715 C C . PHE A 1 90 ? -13.578 -28.656 -23.344 1 90.19 90 PHE A C 1
ATOM 717 O O . PHE A 1 90 ? -13.43 -29.875 -23.188 1 90.19 90 PHE A O 1
ATOM 724 N N . GLU A 1 91 ? -12.758 -27.938 -24.203 1 92.25 91 GLU A N 1
ATOM 725 C CA . GLU A 1 91 ? -11.625 -28.531 -24.891 1 92.25 91 GLU A CA 1
ATOM 726 C C . GLU A 1 91 ? -10.344 -27.75 -24.656 1 92.25 91 GLU A C 1
ATOM 728 O O . GLU A 1 91 ? -10.391 -26.562 -24.312 1 92.25 91 GLU A O 1
ATOM 733 N N . ALA A 1 92 ? -9.281 -28.406 -24.891 1 94.06 92 ALA A N 1
ATOM 734 C CA . ALA A 1 92 ? -7.98 -27.781 -24.703 1 94.06 92 ALA A CA 1
ATOM 735 C C . ALA A 1 92 ? -7.75 -26.656 -25.719 1 94.06 92 ALA A C 1
ATOM 737 O O . ALA A 1 92 ? -8.242 -26.734 -26.844 1 94.06 92 ALA A O 1
ATOM 738 N N . ARG A 1 93 ? -7.082 -25.625 -25.234 1 93.69 93 ARG A N 1
ATOM 739 C CA . ARG A 1 93 ? -6.617 -24.562 -26.109 1 93.69 93 ARG A CA 1
ATOM 740 C C . ARG A 1 93 ? -5.094 -24.531 -26.172 1 93.69 93 ARG A C 1
ATOM 742 O O . ARG A 1 93 ? -4.422 -24.547 -25.141 1 93.69 93 ARG A O 1
ATOM 749 N N . LYS A 1 94 ? -4.523 -24.406 -27.328 1 92.44 94 LYS A N 1
ATOM 750 C CA . LYS A 1 94 ? -3.08 -24.516 -27.516 1 92.44 94 LYS A CA 1
ATOM 751 C C . LYS A 1 94 ? -2.354 -23.281 -26.969 1 92.44 94 LYS A C 1
ATOM 753 O O . LYS A 1 94 ? -1.24 -23.406 -26.453 1 92.44 94 LYS A O 1
ATOM 758 N N . ASN A 1 95 ? -2.887 -22.156 -26.938 1 91 95 ASN A N 1
ATOM 759 C CA . ASN A 1 95 ? -2.209 -20.891 -26.656 1 91 95 ASN A CA 1
ATOM 760 C C . ASN A 1 95 ? -1.939 -20.719 -25.156 1 91 95 ASN A C 1
ATOM 762 O O . ASN A 1 95 ? -1.232 -19.797 -24.766 1 91 95 ASN A O 1
ATOM 766 N N . CYS A 1 96 ? -2.488 -21.625 -24.328 1 93.81 96 CYS A N 1
ATOM 767 C CA . CYS A 1 96 ? -2.293 -21.453 -22.891 1 93.81 96 CYS A CA 1
ATOM 768 C C . CYS A 1 96 ? -1.64 -22.688 -22.281 1 93.81 96 CYS A C 1
ATOM 770 O O . CYS A 1 96 ? -1.5 -22.781 -21.062 1 93.81 96 CYS A O 1
ATOM 772 N N . GLN A 1 97 ? -1.222 -23.578 -23.062 1 95.94 97 GLN A N 1
ATOM 773 C CA . GLN A 1 97 ? -0.632 -24.812 -22.562 1 95.94 97 GLN A CA 1
ATOM 774 C C . GLN A 1 97 ? 0.828 -24.594 -22.172 1 95.94 97 GLN A C 1
ATOM 776 O O . GLN A 1 97 ? 1.489 -23.688 -22.672 1 95.94 97 GLN A O 1
ATOM 781 N N . PHE A 1 98 ? 1.337 -25.469 -21.266 1 96.44 98 PHE A N 1
ATOM 782 C CA . PHE A 1 98 ? 2.754 -25.5 -20.922 1 96.44 98 PHE A CA 1
ATOM 783 C C . PHE A 1 98 ? 3.611 -25.578 -22.188 1 96.44 98 PHE A C 1
ATOM 785 O O . PHE A 1 98 ? 3.336 -26.375 -23.078 1 96.44 98 PHE A O 1
ATOM 792 N N . PRO A 1 99 ? 4.504 -24.625 -22.172 1 96.5 99 PRO A N 1
ATOM 793 C CA . PRO A 1 99 ? 5.098 -23.812 -21.109 1 96.5 99 PRO A CA 1
ATOM 794 C C . PRO A 1 99 ? 4.734 -22.328 -21.234 1 96.5 99 PRO A C 1
ATOM 796 O O . PRO A 1 99 ? 5.48 -21.469 -20.766 1 96.5 99 PRO A O 1
ATOM 799 N N . GLN A 1 100 ? 3.66 -22 -21.781 1 95.94 100 GLN A N 1
ATOM 800 C CA . GLN A 1 100 ? 3.373 -20.641 -22.203 1 95.94 100 GLN A CA 1
ATOM 801 C C . GLN A 1 100 ? 3.324 -19.688 -21 1 95.94 100 GLN A C 1
ATOM 803 O O . GLN A 1 100 ? 3.9 -18.609 -21.031 1 95.94 100 GLN A O 1
ATOM 808 N N . ALA A 1 101 ? 2.588 -20.094 -19.969 1 97.69 101 ALA A N 1
ATOM 809 C CA . ALA A 1 101 ? 2.492 -19.234 -18.781 1 97.69 101 ALA A CA 1
ATOM 810 C C . ALA A 1 101 ? 3.873 -18.922 -18.219 1 97.69 101 ALA A C 1
ATOM 812 O O . ALA A 1 101 ? 4.145 -17.797 -17.797 1 97.69 101 ALA A O 1
ATOM 813 N N . MET A 1 102 ? 4.727 -19.906 -18.203 1 97.12 102 MET A N 1
ATOM 814 C CA . MET A 1 102 ? 6.102 -19.734 -17.75 1 97.12 102 MET A CA 1
ATOM 815 C C . MET A 1 102 ? 6.867 -18.797 -18.656 1 97.12 102 MET A C 1
ATOM 817 O O . MET A 1 102 ? 7.633 -17.953 -18.188 1 97.12 102 MET A O 1
ATOM 821 N N . LEU A 1 103 ? 6.668 -18.906 -19.922 1 96 103 LEU A N 1
ATOM 822 C CA . LEU A 1 103 ? 7.297 -18.016 -20.891 1 96 103 LEU A CA 1
ATOM 823 C C . LEU A 1 103 ? 6.844 -16.578 -20.688 1 96 103 LEU A C 1
ATOM 825 O O . LEU A 1 103 ? 7.617 -15.641 -20.906 1 96 103 LEU A O 1
ATOM 829 N N . ASP A 1 104 ? 5.652 -16.438 -20.266 1 97.44 104 ASP A N 1
ATOM 830 C CA . ASP A 1 104 ? 5.141 -15.094 -19.984 1 97.44 104 ASP A CA 1
ATOM 831 C C . ASP A 1 104 ? 5.906 -14.438 -18.844 1 97.44 104 ASP A C 1
ATOM 833 O O . ASP A 1 104 ? 6.137 -13.227 -18.859 1 97.44 104 ASP A O 1
ATOM 837 N N . ILE A 1 105 ? 6.309 -15.195 -17.844 1 98.19 105 ILE A N 1
ATOM 838 C CA . ILE A 1 105 ? 7.145 -14.664 -16.766 1 98.19 105 ILE A CA 1
ATOM 839 C C . ILE A 1 105 ? 8.492 -14.234 -17.328 1 98.19 105 ILE A C 1
ATOM 841 O O . ILE A 1 105 ? 8.992 -13.148 -17.016 1 98.19 105 ILE A O 1
ATOM 845 N N . ALA A 1 106 ? 9.055 -15.062 -18.188 1 96.19 106 ALA A N 1
ATOM 846 C CA . ALA A 1 106 ? 10.336 -14.734 -18.797 1 96.19 106 ALA A CA 1
ATOM 847 C C . ALA A 1 106 ? 10.258 -13.422 -19.578 1 96.19 106 ALA A C 1
ATOM 849 O O . ALA A 1 106 ? 11.141 -12.57 -19.453 1 96.19 106 ALA A O 1
ATOM 850 N N . GLU A 1 107 ? 9.219 -13.305 -20.328 1 95.19 107 GLU A N 1
ATOM 851 C CA . GLU A 1 107 ? 9.047 -12.078 -21.094 1 95.19 107 GLU A CA 1
ATOM 852 C C . GLU A 1 107 ? 8.875 -10.875 -20.172 1 95.19 107 GLU A C 1
ATOM 854 O O . GLU A 1 107 ? 9.391 -9.789 -20.453 1 95.19 107 GLU A O 1
ATOM 859 N N . SER A 1 108 ? 8.164 -11.07 -19.109 1 97.38 108 SER A N 1
ATOM 860 C CA . SER A 1 108 ? 8.023 -10 -18.141 1 97.38 108 SER A CA 1
ATOM 861 C C . SER A 1 108 ? 9.383 -9.594 -17.562 1 97.38 108 SER A C 1
ATOM 863 O O . SER A 1 108 ? 9.68 -8.406 -17.438 1 97.38 108 SER A O 1
ATOM 865 N N . MET A 1 109 ? 10.211 -10.586 -17.234 1 96.81 109 MET A N 1
ATOM 866 C CA . MET A 1 109 ? 11.555 -10.32 -16.734 1 96.81 109 MET A CA 1
ATOM 867 C C . MET A 1 109 ? 12.367 -9.516 -17.734 1 96.81 109 MET A C 1
ATOM 869 O O . MET A 1 109 ? 13.086 -8.586 -17.359 1 96.81 109 MET A O 1
ATOM 873 N N . ARG A 1 110 ? 12.227 -9.812 -18.969 1 94.44 110 ARG A N 1
ATOM 874 C CA . ARG A 1 110 ? 12.93 -9.078 -20 1 94.44 110 ARG A CA 1
ATOM 875 C C . ARG A 1 110 ? 12.461 -7.625 -20.062 1 94.44 110 ARG A C 1
ATOM 877 O O . ARG A 1 110 ? 13.281 -6.707 -20.141 1 94.44 110 ARG A O 1
ATOM 884 N N . ILE A 1 111 ? 11.195 -7.445 -20.016 1 95.88 111 ILE A N 1
ATOM 885 C CA . ILE A 1 111 ? 10.617 -6.105 -20.047 1 95.88 111 ILE A CA 1
ATOM 886 C C . ILE A 1 111 ? 11.094 -5.297 -18.844 1 95.88 111 ILE A C 1
ATOM 888 O O . ILE A 1 111 ? 11.453 -4.125 -18.984 1 95.88 111 ILE A O 1
ATOM 892 N N . LEU A 1 112 ? 11.102 -5.918 -17.672 1 97.31 112 LEU A N 1
ATOM 893 C CA . LEU A 1 112 ? 11.578 -5.242 -16.469 1 97.31 112 LEU A CA 1
ATOM 894 C C . LEU A 1 112 ? 13.047 -4.832 -16.625 1 97.31 112 LEU A C 1
ATOM 896 O O . LEU A 1 112 ? 13.414 -3.707 -16.297 1 97.31 112 LEU A O 1
ATOM 900 N N . ASN A 1 113 ? 13.852 -5.715 -17.156 1 95.5 113 ASN A N 1
ATOM 901 C CA . ASN A 1 113 ? 15.266 -5.414 -17.359 1 95.5 113 ASN A CA 1
ATOM 902 C C . ASN A 1 113 ? 15.453 -4.273 -18.359 1 95.5 113 ASN A C 1
ATOM 904 O O . ASN A 1 113 ? 16.266 -3.377 -18.125 1 95.5 113 ASN A O 1
ATOM 908 N N . GLN A 1 114 ? 14.711 -4.277 -19.375 1 95.12 114 GLN A N 1
ATOM 909 C CA . GLN A 1 114 ? 14.82 -3.273 -20.422 1 95.12 114 GLN A CA 1
ATOM 910 C C . GLN A 1 114 ? 14.406 -1.895 -19.922 1 95.12 114 GLN A C 1
ATOM 912 O O . GLN A 1 114 ? 14.883 -0.874 -20.422 1 95.12 114 GLN A O 1
ATOM 917 N N . ASN A 1 115 ? 13.594 -1.854 -18.922 1 96.44 115 ASN A N 1
ATOM 918 C CA . ASN A 1 115 ? 13.062 -0.582 -18.453 1 96.44 115 ASN A CA 1
ATOM 919 C C . ASN A 1 115 ? 13.648 -0.195 -17.094 1 96.44 115 ASN A C 1
ATOM 921 O O . ASN A 1 115 ? 13.094 0.646 -16.391 1 96.44 115 ASN A O 1
ATOM 925 N N . SER A 1 116 ? 14.719 -0.801 -16.766 1 96.62 116 SER A N 1
ATOM 926 C CA . SER A 1 116 ? 15.367 -0.611 -15.461 1 96.62 116 SER A CA 1
ATOM 927 C C . SER A 1 116 ? 15.609 0.867 -15.18 1 96.62 116 SER A C 1
ATOM 929 O O . SER A 1 116 ? 15.242 1.365 -14.109 1 96.62 116 SER A O 1
ATOM 931 N N . ASN A 1 117 ? 16.156 1.604 -16.062 1 96.5 117 ASN A N 1
ATOM 932 C CA . ASN A 1 117 ? 16.5 3.004 -15.852 1 96.5 117 ASN A CA 1
ATOM 933 C C . ASN A 1 117 ? 15.258 3.883 -15.766 1 96.5 117 ASN A C 1
ATOM 935 O O . ASN A 1 117 ? 15.156 4.73 -14.883 1 96.5 117 ASN A O 1
ATOM 939 N N . THR A 1 118 ? 14.359 3.592 -16.672 1 95.94 118 THR A N 1
ATOM 940 C CA . THR A 1 118 ? 13.141 4.387 -16.719 1 95.94 118 THR A CA 1
ATOM 941 C C . THR A 1 118 ? 12.352 4.242 -15.414 1 95.94 118 THR A C 1
ATOM 943 O O . THR A 1 118 ? 11.789 5.219 -14.906 1 95.94 118 THR A O 1
ATOM 946 N N . TRP A 1 119 ? 12.305 3.084 -14.859 1 97 119 TRP A N 1
ATOM 947 C CA . TRP A 1 119 ? 11.492 2.812 -13.68 1 97 119 TRP A CA 1
ATOM 948 C C . TRP A 1 119 ? 12.328 2.895 -12.406 1 97 119 TRP A C 1
ATOM 950 O O . TRP A 1 119 ? 11.82 2.676 -11.305 1 97 119 TRP A O 1
ATOM 960 N N . HIS A 1 120 ? 13.609 3.186 -12.469 1 97.12 120 HIS A N 1
ATOM 961 C CA . HIS A 1 120 ? 14.5 3.123 -11.32 1 97.12 120 HIS A CA 1
ATOM 962 C C . HIS A 1 120 ? 14.391 1.779 -10.609 1 97.12 120 HIS A C 1
ATOM 964 O O . HIS A 1 120 ? 14.195 1.731 -9.391 1 97.12 120 HIS A O 1
ATOM 970 N N . LEU A 1 121 ? 14.594 0.763 -11.438 1 97.88 121 LEU A N 1
ATOM 971 C CA . LEU A 1 121 ? 14.391 -0.607 -10.984 1 97.88 121 LEU A CA 1
ATOM 972 C C . LEU A 1 121 ? 15.719 -1.342 -10.844 1 97.88 121 LEU A C 1
ATOM 974 O O . LEU A 1 121 ? 16.531 -1.349 -11.773 1 97.88 121 LEU A O 1
ATOM 978 N N . ASP A 1 122 ? 15.992 -1.871 -9.672 1 97.81 122 ASP A N 1
ATOM 979 C CA . ASP A 1 122 ? 17.141 -2.748 -9.461 1 97.81 122 ASP A CA 1
ATOM 980 C C . ASP A 1 122 ? 16.859 -4.152 -9.984 1 97.81 122 ASP A C 1
ATOM 982 O O . ASP A 1 122 ? 16.234 -4.969 -9.297 1 97.81 122 ASP A O 1
ATOM 986 N N . THR A 1 123 ? 17.359 -4.492 -11.156 1 96.5 123 THR A N 1
ATOM 987 C CA . THR A 1 123 ? 17 -5.734 -11.836 1 96.5 123 THR A CA 1
ATOM 988 C C . THR A 1 123 ? 17.688 -6.926 -11.172 1 96.5 123 THR A C 1
ATOM 990 O O . THR A 1 123 ? 17.328 -8.078 -11.438 1 96.5 123 THR A O 1
ATOM 993 N N . GLY A 1 124 ? 18.688 -6.703 -10.312 1 95.81 124 GLY A N 1
ATOM 994 C CA . GLY A 1 124 ? 19.266 -7.785 -9.531 1 95.81 124 GLY A CA 1
ATOM 995 C C . GLY A 1 124 ? 18.406 -8.203 -8.359 1 95.81 124 GLY A C 1
ATOM 996 O O . GLY A 1 124 ? 18.672 -9.219 -7.707 1 95.81 124 GLY A O 1
ATOM 997 N N . ARG A 1 125 ? 17.391 -7.418 -8.062 1 97.81 125 ARG A N 1
ATOM 998 C CA . ARG A 1 125 ? 16.516 -7.699 -6.938 1 97.81 125 ARG A CA 1
ATOM 999 C C . ARG A 1 125 ? 15.055 -7.691 -7.371 1 97.81 125 ARG A C 1
ATOM 1001 O O . ARG A 1 125 ? 14.234 -6.961 -6.809 1 97.81 125 ARG A O 1
ATOM 1008 N N . ILE A 1 126 ? 14.727 -8.531 -8.258 1 98.56 126 ILE A N 1
ATOM 1009 C CA . ILE A 1 126 ? 13.359 -8.797 -8.672 1 98.56 126 ILE A CA 1
ATOM 1010 C C . ILE A 1 126 ? 12.883 -10.117 -8.062 1 98.56 126 ILE A C 1
ATOM 1012 O O . ILE A 1 126 ? 13.453 -11.172 -8.336 1 98.56 126 ILE A O 1
ATOM 1016 N N . GLY A 1 127 ? 11.938 -10.062 -7.141 1 98.81 127 GLY A N 1
ATOM 1017 C CA . GLY A 1 127 ? 11.273 -11.242 -6.598 1 98.81 127 GLY A CA 1
ATOM 1018 C C . GLY A 1 127 ? 10.023 -11.625 -7.363 1 98.81 127 GLY A C 1
ATOM 1019 O O . GLY A 1 127 ? 9.367 -10.773 -7.957 1 98.81 127 GLY A O 1
ATOM 1020 N N . LEU A 1 128 ? 9.695 -12.891 -7.348 1 98.94 128 LEU A N 1
ATOM 1021 C CA . LEU A 1 128 ? 8.453 -13.391 -7.922 1 98.94 128 LEU A CA 1
ATOM 1022 C C . LEU A 1 128 ? 7.492 -13.852 -6.828 1 98.94 128 LEU A C 1
ATOM 1024 O O . LEU A 1 128 ? 7.91 -14.484 -5.859 1 98.94 128 LEU A O 1
ATOM 1028 N N . CYS A 1 129 ? 6.246 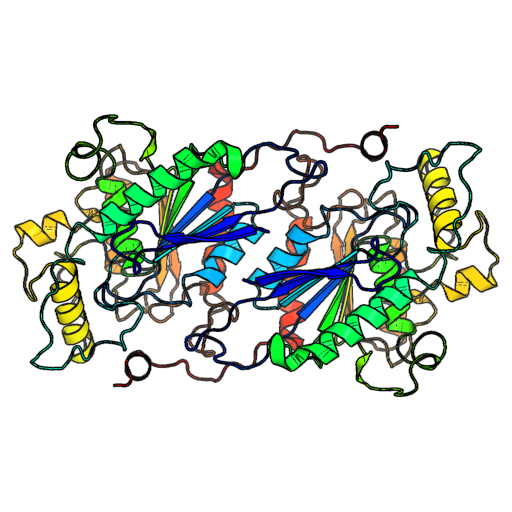-13.453 -6.965 1 98.94 129 CYS A N 1
ATOM 1029 C CA . CYS A 1 129 ? 5.188 -13.875 -6.051 1 98.94 129 CYS A CA 1
ATOM 1030 C C . CYS A 1 129 ? 4.039 -14.531 -6.809 1 98.94 129 CYS A C 1
ATOM 1032 O O . CYS A 1 129 ? 3.564 -13.992 -7.812 1 98.94 129 CYS A O 1
ATOM 1034 N N . GLY A 1 130 ? 3.6 -15.664 -6.355 1 98.94 130 GLY A N 1
ATOM 1035 C CA . GLY A 1 130 ? 2.484 -16.344 -6.996 1 98.94 130 GLY A CA 1
ATOM 1036 C C . GLY A 1 130 ? 1.51 -16.953 -6.012 1 98.94 130 GLY A C 1
ATOM 1037 O O . GLY A 1 130 ? 1.883 -17.281 -4.879 1 98.94 130 GLY A O 1
ATOM 1038 N N . PHE A 1 131 ? 0.279 -17.109 -6.484 1 98.88 131 PHE A N 1
ATOM 1039 C CA . PHE A 1 131 ? -0.791 -17.703 -5.688 1 98.88 131 PHE A CA 1
ATOM 1040 C C . PHE A 1 131 ? -1.396 -18.906 -6.391 1 98.88 131 PHE A C 1
ATOM 1042 O O . PHE A 1 131 ? -1.709 -18.844 -7.582 1 98.88 131 PHE A O 1
ATOM 1049 N N . SER A 1 132 ? -1.604 -20.047 -5.617 1 98.25 132 SER A N 1
ATOM 1050 C CA . SER A 1 132 ? -2.26 -21.219 -6.172 1 98.25 132 SER A CA 1
ATOM 1051 C C . SER A 1 132 ? -1.612 -21.656 -7.484 1 98.25 132 SER A C 1
ATOM 1053 O O . SER A 1 132 ? -0.411 -21.922 -7.531 1 98.25 132 SER A O 1
ATOM 1055 N N . ALA A 1 133 ? -2.35 -21.578 -8.641 1 98.31 133 ALA A N 1
ATOM 1056 C CA . ALA A 1 133 ? -1.778 -21.891 -9.953 1 98.31 133 ALA A CA 1
ATOM 1057 C C . ALA A 1 133 ? -0.662 -20.906 -10.305 1 98.31 133 ALA A C 1
ATOM 1059 O O . ALA A 1 133 ? 0.316 -21.281 -10.961 1 98.31 133 ALA A O 1
ATOM 1060 N N . GLY A 1 134 ? -0.781 -19.656 -9.844 1 98.81 134 GLY A N 1
ATOM 1061 C CA . GLY A 1 134 ? 0.281 -18.688 -10.039 1 98.81 134 GLY A CA 1
ATOM 1062 C C . GLY A 1 134 ? 1.551 -19.031 -9.281 1 98.81 134 GLY A C 1
ATOM 1063 O O . GLY A 1 134 ? 2.656 -18.797 -9.781 1 98.81 134 GLY A O 1
ATOM 1064 N N . ALA A 1 135 ? 1.372 -19.578 -8.094 1 98.94 135 ALA A N 1
ATOM 1065 C CA . ALA A 1 135 ? 2.529 -20.031 -7.328 1 98.94 135 ALA A CA 1
ATOM 1066 C C . ALA A 1 135 ? 3.215 -21.203 -8.016 1 98.94 135 ALA A C 1
ATOM 1068 O O . ALA A 1 135 ? 4.445 -21.297 -8.031 1 98.94 135 ALA A O 1
ATOM 1069 N N . HIS A 1 136 ? 2.428 -22.078 -8.547 1 98.75 136 HIS A N 1
ATOM 1070 C CA . HIS A 1 136 ? 2.98 -23.172 -9.328 1 98.75 136 HIS A CA 1
ATOM 1071 C C . HIS A 1 136 ? 3.783 -22.656 -10.516 1 98.75 136 HIS A C 1
ATOM 1073 O O . HIS A 1 136 ? 4.91 -23.109 -10.75 1 98.75 136 HIS A O 1
ATOM 1079 N N . ASN A 1 137 ? 3.23 -21.734 -11.242 1 98.75 137 ASN A N 1
ATOM 1080 C CA . ASN A 1 137 ? 3.9 -21.141 -12.391 1 98.75 137 ASN A CA 1
ATOM 1081 C C . ASN A 1 137 ? 5.219 -20.484 -12 1 98.75 137 ASN A C 1
ATOM 1083 O O . ASN A 1 137 ? 6.234 -20.672 -12.672 1 98.75 137 ASN A O 1
ATOM 1087 N N . VAL A 1 138 ? 5.23 -19.75 -10.906 1 98.88 138 VA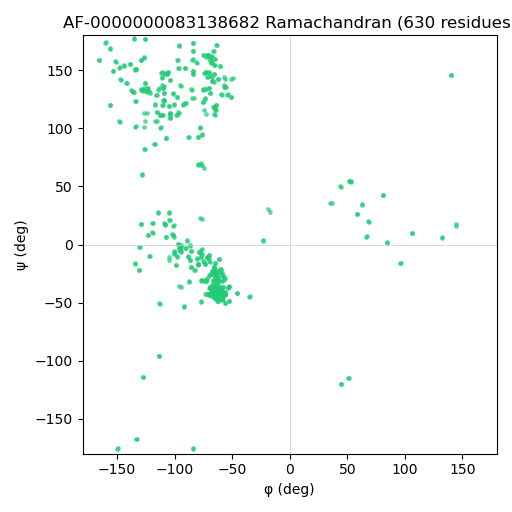L A N 1
ATOM 1088 C CA . VAL A 1 138 ? 6.43 -19.094 -10.391 1 98.88 138 VAL A CA 1
ATOM 1089 C C . VAL A 1 138 ? 7.473 -20.156 -10.031 1 98.88 138 VAL A C 1
ATOM 1091 O O . VAL A 1 138 ? 8.648 -20.016 -10.367 1 98.88 138 VAL A O 1
ATOM 1094 N N . ALA A 1 139 ? 7.027 -21.188 -9.359 1 98.88 139 ALA A N 1
ATOM 1095 C CA . ALA A 1 139 ? 7.957 -22.25 -8.984 1 98.88 139 ALA A CA 1
ATOM 1096 C C . ALA A 1 139 ? 8.555 -22.922 -10.219 1 98.88 139 ALA A C 1
ATOM 1098 O O . ALA A 1 139 ? 9.75 -23.219 -10.258 1 98.88 139 ALA A O 1
ATOM 1099 N N . LEU A 1 140 ? 7.688 -23.172 -11.219 1 98.44 140 LEU A N 1
ATOM 1100 C CA . LEU A 1 140 ? 8.172 -23.75 -12.469 1 98.44 140 LEU A CA 1
ATOM 1101 C C . LEU A 1 140 ? 9.227 -22.844 -13.109 1 98.44 140 LEU A C 1
ATOM 1103 O O . LEU A 1 140 ? 10.266 -23.328 -13.562 1 98.44 140 LEU A O 1
ATOM 1107 N N . TYR A 1 141 ? 8.953 -21.594 -13.133 1 98.12 141 TYR A N 1
ATOM 1108 C CA . TYR A 1 141 ? 9.906 -20.641 -13.688 1 98.12 141 TYR A CA 1
ATOM 1109 C C . TYR A 1 141 ? 11.234 -20.688 -12.93 1 98.12 141 TYR A C 1
ATOM 1111 O O . TYR A 1 141 ? 12.305 -20.766 -13.539 1 98.12 141 TYR A O 1
ATOM 1119 N N . CYS A 1 142 ? 11.164 -20.688 -11.609 1 98 142 CYS A N 1
ATOM 1120 C CA . CYS A 1 142 ? 12.352 -20.625 -10.758 1 98 142 CYS A CA 1
ATOM 1121 C C . CYS A 1 142 ? 13.227 -21.859 -10.93 1 98 142 CYS A C 1
ATOM 1123 O O . CYS A 1 142 ? 14.445 -21.781 -10.797 1 98 142 CYS A O 1
ATOM 1125 N N . THR A 1 143 ? 12.602 -22.969 -11.281 1 97.31 143 THR A N 1
ATOM 1126 C CA . THR A 1 143 ? 13.375 -24.203 -11.453 1 97.31 143 THR A CA 1
ATOM 1127 C C . THR A 1 143 ? 13.836 -24.344 -12.898 1 97.31 143 THR A C 1
ATOM 1129 O O . THR A 1 143 ? 14.609 -25.25 -13.219 1 97.31 143 THR A O 1
ATOM 1132 N N . ASN A 1 144 ? 13.445 -23.406 -13.82 1 95.06 144 ASN A N 1
ATOM 1133 C CA . ASN A 1 144 ? 13.734 -23.609 -15.234 1 95.06 144 ASN A CA 1
ATOM 1134 C C . ASN A 1 144 ? 14.375 -22.391 -15.859 1 95.06 144 ASN A C 1
ATOM 1136 O O . ASN A 1 144 ? 14.75 -22.406 -17.031 1 95.06 144 ASN A O 1
ATOM 1140 N N . TRP A 1 145 ? 14.57 -21.297 -15.141 1 94.12 145 TRP A N 1
ATOM 1141 C CA . TRP A 1 145 ? 14.945 -20 -15.734 1 94.12 145 TRP A CA 1
ATOM 1142 C C . TRP A 1 145 ? 16.25 -20.125 -16.5 1 94.12 145 TRP A C 1
ATOM 1144 O O . TRP A 1 145 ? 16.484 -19.359 -17.453 1 94.12 145 TRP A O 1
ATOM 1154 N N . ASN A 1 146 ? 17.141 -21.062 -16.172 1 91.44 146 ASN A N 1
ATOM 1155 C CA . ASN A 1 146 ? 18.469 -21.203 -16.781 1 91.44 146 ASN A CA 1
ATOM 1156 C C . ASN A 1 146 ? 18.531 -22.406 -17.703 1 91.44 146 ASN A C 1
ATOM 1158 O O . ASN A 1 146 ? 19.625 -22.797 -18.141 1 91.44 146 ASN A O 1
ATOM 1162 N N . LYS A 1 147 ? 17.391 -23.047 -17.922 1 91.31 147 LYS A N 1
ATOM 1163 C CA . LYS A 1 147 ? 17.344 -24.234 -18.766 1 91.31 147 LYS A CA 1
ATOM 1164 C C . LYS A 1 147 ? 16.938 -23.859 -20.203 1 91.31 147 LYS A C 1
ATOM 1166 O O . LYS A 1 147 ? 16.5 -22.734 -20.453 1 91.31 147 LYS A O 1
ATOM 1171 N N . GLU A 1 148 ? 17.031 -24.797 -21.125 1 87.38 148 GLU A N 1
ATOM 1172 C CA . GLU A 1 148 ? 16.844 -24.594 -22.562 1 87.38 148 GLU A CA 1
ATOM 1173 C C . GLU A 1 148 ? 15.422 -24.125 -22.875 1 87.38 148 GLU A C 1
ATOM 1175 O O . GLU A 1 148 ? 15.211 -23.312 -23.781 1 87.38 148 GLU A O 1
ATOM 1180 N N . ILE A 1 149 ? 14.531 -24.547 -22.078 1 86.94 149 ILE A N 1
ATOM 1181 C CA . ILE A 1 149 ? 13.125 -24.25 -22.344 1 86.94 149 ILE A CA 1
ATOM 1182 C C . ILE A 1 149 ? 12.898 -22.734 -22.234 1 86.94 149 ILE A C 1
ATOM 1184 O O . ILE A 1 149 ? 12.023 -22.188 -22.922 1 86.94 149 ILE A O 1
ATOM 1188 N N . LEU A 1 150 ? 13.641 -22.016 -21.484 1 84.38 150 LEU A N 1
ATOM 1189 C CA . LEU A 1 150 ? 13.516 -20.562 -21.328 1 84.38 150 LEU A CA 1
ATOM 1190 C C . LEU A 1 150 ? 14.734 -19.844 -21.906 1 84.38 150 LEU A C 1
ATOM 1192 O O . LEU A 1 150 ? 14.586 -18.922 -22.719 1 84.38 150 LEU A O 1
ATOM 1196 N N . ALA A 1 151 ? 15.953 -20.234 -21.547 1 67 151 ALA A N 1
ATOM 1197 C CA . ALA A 1 151 ? 17.188 -19.547 -21.906 1 67 151 ALA A CA 1
ATOM 1198 C C . ALA A 1 151 ? 17.562 -19.828 -23.359 1 67 151 ALA A C 1
ATOM 1200 O O . ALA A 1 151 ? 18.297 -19.047 -23.984 1 67 151 ALA A O 1
ATOM 1201 N N . GLY A 1 152 ? 17.188 -20.984 -23.828 1 60.62 152 GLY A N 1
ATOM 1202 C CA . GLY A 1 152 ? 17.531 -21.312 -25.203 1 60.62 152 GLY A CA 1
ATOM 1203 C C . GLY A 1 152 ? 16.875 -20.391 -26.219 1 60.62 152 GLY A C 1
ATOM 1204 O O . GLY A 1 152 ? 17.297 -20.344 -27.375 1 60.62 152 GLY A O 1
ATOM 1205 N N . GLN A 1 153 ? 15.82 -19.875 -25.797 1 56.72 153 GLN A N 1
ATOM 1206 C CA . GLN A 1 153 ? 15.086 -19.016 -26.734 1 56.72 153 GLN A CA 1
ATOM 1207 C C . GLN A 1 153 ? 15.711 -17.641 -26.812 1 56.72 153 GLN A C 1
ATOM 1209 O O . GLN A 1 153 ? 15.359 -16.844 -27.688 1 56.72 153 GLN A O 1
ATOM 1214 N N . ALA A 1 154 ? 16.484 -17.359 -25.859 1 54.47 154 ALA A N 1
ATOM 1215 C CA . ALA A 1 154 ? 17.219 -16.094 -25.938 1 54.47 154 ALA A CA 1
ATOM 1216 C C . ALA A 1 154 ? 18.719 -16.312 -25.781 1 54.47 154 ALA A C 1
ATOM 1218 O O . ALA A 1 154 ? 19.156 -17.094 -24.938 1 54.47 154 ALA A O 1
ATOM 1219 N N . PRO A 1 155 ? 19.375 -16.188 -26.859 1 48.75 155 PRO A N 1
ATOM 1220 C CA . PRO A 1 155 ? 20.812 -16.453 -26.875 1 48.75 155 PRO A CA 1
ATOM 1221 C C . PRO A 1 155 ? 21.5 -16.031 -25.578 1 48.75 155 PRO A C 1
ATOM 1223 O O . PRO A 1 155 ? 22.609 -16.469 -25.297 1 48.75 155 PRO A O 1
ATOM 1226 N N . ASP A 1 156 ? 21.234 -14.859 -25.031 1 46.44 156 ASP A N 1
ATOM 1227 C CA . ASP A 1 156 ? 22.047 -14.32 -23.938 1 46.44 156 ASP A CA 1
ATOM 1228 C C . ASP A 1 156 ? 21.703 -15.008 -22.625 1 46.44 156 ASP A C 1
ATOM 1230 O O . ASP A 1 156 ? 20.562 -14.938 -22.156 1 46.44 156 ASP A O 1
ATOM 1234 N N . HIS A 1 157 ? 22.078 -16.375 -22.453 1 52.59 157 HIS A N 1
ATOM 1235 C CA . HIS A 1 157 ? 22.109 -17.031 -21.141 1 52.59 157 HIS A CA 1
ATOM 1236 C C . HIS A 1 157 ? 22.156 -16 -20.016 1 52.59 157 HIS A C 1
ATOM 1238 O O . HIS A 1 157 ? 22.703 -16.266 -18.938 1 52.59 157 HIS A O 1
ATOM 1244 N N . SER A 1 158 ? 21.578 -14.875 -20.25 1 56.25 158 SER A N 1
ATOM 1245 C CA . SER A 1 158 ? 21.812 -13.633 -19.531 1 56.25 158 SER A CA 1
ATOM 1246 C C . SER A 1 158 ? 21.188 -13.695 -18.125 1 56.25 158 SER A C 1
ATOM 1248 O O . SER A 1 158 ? 20.125 -14.281 -17.953 1 56.25 158 SER A O 1
ATOM 1250 N N . THR A 1 159 ? 21.969 -13.719 -16.969 1 66.44 159 THR A N 1
ATOM 1251 C CA . THR A 1 159 ? 21.719 -13.445 -15.555 1 66.44 159 THR A CA 1
ATOM 1252 C C . THR A 1 159 ? 20.516 -12.531 -15.391 1 66.44 159 THR A C 1
ATOM 1254 O O . THR A 1 159 ? 19.938 -12.438 -14.297 1 66.44 159 THR A O 1
ATOM 1257 N N . SER A 1 160 ? 19.922 -12.242 -16.578 1 84.31 160 SER A N 1
ATOM 1258 C CA . SER A 1 160 ? 18.828 -11.281 -16.5 1 84.31 160 SER A CA 1
ATOM 1259 C C . SER A 1 160 ? 17.5 -11.984 -16.219 1 84.31 160 SER A C 1
ATOM 1261 O O . SER A 1 160 ? 16.531 -11.344 -15.789 1 84.31 160 SER A O 1
ATOM 1263 N N . LEU A 1 161 ? 17.438 -13.281 -16.281 1 91.88 161 LEU A N 1
ATOM 1264 C CA . LEU A 1 161 ? 16.188 -14.023 -16.094 1 91.88 161 LEU A CA 1
ATOM 1265 C C . LEU A 1 161 ? 16.109 -14.609 -14.688 1 91.88 161 LEU A C 1
ATOM 1267 O O . LEU A 1 161 ? 15.07 -15.133 -14.289 1 91.88 161 LEU A O 1
ATOM 1271 N N . ARG A 1 162 ? 17.203 -14.508 -13.938 1 93.56 162 ARG A N 1
ATOM 1272 C CA . ARG A 1 162 ? 17.234 -15.117 -12.609 1 93.56 162 ARG A CA 1
ATOM 1273 C C . ARG A 1 162 ? 16.422 -14.289 -11.617 1 93.56 162 ARG A C 1
ATOM 1275 O O . ARG A 1 162 ? 16.734 -13.109 -11.391 1 93.56 162 ARG A O 1
ATOM 1282 N N . PRO A 1 163 ? 15.438 -14.914 -10.984 1 97.19 163 PRO A N 1
ATOM 1283 C CA . PRO A 1 163 ? 14.766 -14.195 -9.898 1 97.19 163 PRO A CA 1
ATOM 1284 C C . PRO A 1 163 ? 15.617 -14.125 -8.633 1 97.19 163 PRO A C 1
ATOM 1286 O O . PRO A 1 163 ? 16.359 -15.07 -8.32 1 97.19 163 PRO A O 1
ATOM 1289 N N . ALA A 1 164 ? 15.461 -13.023 -7.887 1 97.94 164 ALA A N 1
ATOM 1290 C CA . ALA A 1 164 ? 16.234 -12.836 -6.66 1 97.94 164 ALA A CA 1
ATOM 1291 C C . ALA A 1 164 ? 15.578 -13.562 -5.488 1 97.94 164 ALA A C 1
ATOM 1293 O O . ALA A 1 164 ? 16.234 -13.852 -4.484 1 97.94 164 ALA A O 1
ATOM 1294 N N . ALA A 1 165 ? 14.312 -13.859 -5.547 1 98.75 165 ALA A N 1
ATOM 1295 C CA . ALA A 1 165 ? 13.531 -14.539 -4.512 1 98.75 165 ALA A CA 1
ATOM 1296 C C . ALA A 1 165 ? 12.195 -15.031 -5.062 1 98.75 165 ALA A C 1
ATOM 1298 O O . ALA A 1 165 ? 11.734 -14.562 -6.105 1 98.75 165 ALA A O 1
ATOM 1299 N N . ALA A 1 166 ? 11.609 -16 -4.391 1 98.88 166 ALA A N 1
ATOM 1300 C CA . ALA A 1 166 ? 10.281 -16.5 -4.738 1 98.88 166 ALA A CA 1
ATOM 1301 C C . ALA A 1 166 ? 9.375 -16.531 -3.512 1 98.88 166 ALA A C 1
ATOM 1303 O O . ALA A 1 166 ? 9.812 -16.906 -2.42 1 98.88 166 ALA A O 1
ATOM 1304 N N . ILE A 1 167 ? 8.211 -16.047 -3.67 1 98.94 167 ILE A N 1
ATOM 1305 C CA . ILE A 1 167 ? 7.145 -16.172 -2.684 1 98.94 167 ILE A CA 1
ATOM 1306 C C . ILE A 1 167 ? 6.027 -17.062 -3.232 1 98.94 167 ILE A C 1
ATOM 1308 O O . ILE A 1 167 ? 5.316 -16.672 -4.16 1 98.94 167 ILE A O 1
ATOM 1312 N N . LEU A 1 168 ? 5.867 -18.219 -2.658 1 98.94 168 LEU A N 1
ATOM 1313 C CA . LEU A 1 168 ? 4.906 -19.219 -3.129 1 98.94 168 LEU A CA 1
ATOM 1314 C C . LEU A 1 168 ? 3.752 -19.359 -2.145 1 98.94 168 LEU A C 1
ATOM 1316 O O . LEU A 1 168 ? 3.934 -19.891 -1.045 1 98.94 168 LEU A O 1
ATOM 1320 N N . CYS A 1 169 ? 2.572 -18.938 -2.553 1 98.94 169 CYS A N 1
ATOM 1321 C CA . CYS A 1 169 ? 1.402 -18.906 -1.683 1 98.94 169 CYS A CA 1
ATOM 1322 C C . CYS A 1 169 ? 0.449 -20.047 -2.01 1 98.94 169 CYS A C 1
ATOM 1324 O O . CYS A 1 169 ? -0.186 -20.047 -3.066 1 98.94 169 CYS A O 1
ATOM 1326 N N . TYR A 1 170 ? 0.323 -21.016 -1.211 1 98.44 170 TYR A N 1
ATOM 1327 C CA . TYR A 1 170 ? -0.564 -22.188 -1.257 1 98.44 170 TYR A CA 1
ATOM 1328 C C . TYR A 1 170 ? -0.596 -22.781 -2.654 1 98.44 170 TYR A C 1
ATOM 1330 O O . TYR A 1 170 ? -1.671 -23.047 -3.201 1 98.44 170 TYR A O 1
ATOM 1338 N N . GLY A 1 171 ? 0.569 -23.031 -3.24 1 97.81 171 GLY A N 1
ATOM 1339 C CA . GLY A 1 171 ? 0.688 -23.516 -4.609 1 97.81 171 GLY A CA 1
ATOM 1340 C C . GLY A 1 171 ? 0.851 -25.016 -4.699 1 97.81 171 GLY A C 1
ATOM 1341 O O . GLY A 1 171 ? 1.392 -25.656 -3.789 1 97.81 171 GLY A O 1
ATOM 1342 N N . LEU A 1 172 ? 0.381 -25.562 -5.848 1 95.69 172 LEU A N 1
ATOM 1343 C CA . LEU A 1 172 ? 0.731 -26.922 -6.215 1 95.69 172 LEU A CA 1
ATOM 1344 C C . LEU A 1 172 ? 2.223 -27.047 -6.512 1 95.69 172 LEU A C 1
ATOM 1346 O O . LEU A 1 172 ? 2.814 -26.141 -7.113 1 95.69 172 LEU A O 1
ATOM 1350 N N . SER A 1 173 ? 2.848 -28.203 -6.051 1 97.56 173 SER A N 1
ATOM 1351 C CA . SER A 1 173 ? 4.293 -28.281 -6.238 1 97.56 173 SER A CA 1
ATOM 1352 C C . SER A 1 173 ? 4.695 -29.609 -6.867 1 97.56 173 SER A C 1
ATOM 1354 O O . SER A 1 173 ? 5.781 -29.719 -7.441 1 97.56 173 SER A O 1
ATOM 1356 N N . ASP A 1 174 ? 3.818 -30.609 -6.723 1 96.44 174 ASP A N 1
ATOM 1357 C CA . ASP A 1 174 ? 4.148 -31.953 -7.184 1 96.44 174 ASP A CA 1
ATOM 1358 C C . ASP A 1 174 ? 2.896 -32.688 -7.66 1 96.44 174 ASP A C 1
ATOM 1360 O O . ASP A 1 174 ? 2.131 -33.219 -6.848 1 96.44 174 ASP A O 1
ATOM 1364 N N . TYR A 1 175 ? 2.77 -32.844 -8.992 1 93.38 175 TYR A N 1
ATOM 1365 C CA . TYR A 1 175 ? 1.599 -33.469 -9.602 1 93.38 175 TYR A CA 1
ATOM 1366 C C . TYR A 1 175 ? 1.588 -34.969 -9.352 1 93.38 175 TYR A C 1
ATOM 1368 O O . TYR A 1 175 ? 0.564 -35.625 -9.555 1 93.38 175 TYR A O 1
ATOM 1376 N N . THR A 1 176 ? 2.602 -35.469 -8.898 1 90.12 176 THR A N 1
ATOM 1377 C CA . THR A 1 176 ? 2.691 -36.906 -8.719 1 90.12 176 THR A CA 1
ATOM 1378 C C . THR A 1 176 ? 2.307 -37.312 -7.297 1 90.12 176 THR A C 1
ATOM 1380 O O . THR A 1 176 ? 2.23 -38.5 -6.977 1 90.12 176 THR A O 1
ATOM 1383 N N . LEU A 1 177 ? 2.102 -36.25 -6.496 1 86.75 177 LEU A N 1
ATOM 1384 C CA . LEU A 1 177 ? 1.667 -36.531 -5.129 1 86.75 177 LEU A CA 1
ATOM 1385 C C . LEU A 1 177 ? 0.273 -37.156 -5.121 1 86.75 177 LEU A C 1
ATOM 1387 O O . LEU A 1 177 ? -0.624 -36.688 -5.824 1 86.75 177 LEU A O 1
ATOM 1391 N N . LYS A 1 178 ? 0.107 -38.375 -4.637 1 72.56 178 LYS A N 1
ATOM 1392 C CA . LYS A 1 178 ? -1.17 -39.062 -4.531 1 72.56 178 LYS A CA 1
ATOM 1393 C C . LYS A 1 178 ? -1.957 -38.594 -3.312 1 72.56 178 LYS A C 1
ATOM 1395 O O . LYS A 1 178 ? -1.905 -39.219 -2.254 1 72.56 178 LYS A O 1
ATOM 1400 N N . ILE A 1 179 ? -2.43 -37.406 -3.268 1 62.16 179 ILE A N 1
ATOM 1401 C CA . ILE A 1 179 ? -3.1 -36.906 -2.076 1 62.16 179 ILE A CA 1
ATOM 1402 C C . ILE A 1 179 ? -4.609 -36.875 -2.299 1 62.16 179 ILE A C 1
ATOM 1404 O O . ILE A 1 179 ? -5.383 -36.781 -1.345 1 62.16 179 ILE A O 1
ATOM 1408 N N . ASN A 1 180 ? -5.117 -37.062 -3.539 1 58.88 180 ASN A N 1
ATOM 1409 C CA . ASN A 1 180 ? -6.488 -36.719 -3.896 1 58.88 180 ASN A CA 1
ATOM 1410 C C . ASN A 1 180 ? -7.473 -37.781 -3.381 1 58.88 180 ASN A C 1
ATOM 1412 O O . ASN A 1 180 ? -8.609 -37.844 -3.85 1 58.88 180 ASN A O 1
ATOM 1416 N N . GLU A 1 181 ? -6.922 -38.562 -2.229 1 57.69 181 GLU A N 1
ATOM 1417 C CA . GLU A 1 181 ? -7.934 -39.469 -1.731 1 57.69 181 GLU A CA 1
ATOM 1418 C C . GLU A 1 181 ? -8.945 -38.781 -0.845 1 57.69 181 GLU A C 1
ATOM 1420 O O . GLU A 1 181 ? -8.578 -38.125 0.133 1 57.69 181 GLU A O 1
ATOM 1425 N N . GLY A 1 182 ? -10.109 -38.312 -1.512 1 62.91 182 GLY A N 1
ATOM 1426 C CA . GLY A 1 182 ? -11.242 -37.812 -0.747 1 62.91 182 GLY A CA 1
ATOM 1427 C C . GLY A 1 182 ? -11.773 -36.5 -1.261 1 62.91 182 GLY A C 1
ATOM 1428 O O . GLY A 1 182 ? -12.602 -35.875 -0.611 1 62.91 182 GLY A O 1
ATOM 1429 N N . ASN A 1 183 ? -11.188 -36.125 -2.379 1 72.69 183 ASN A N 1
ATOM 1430 C CA . ASN A 1 183 ? -11.727 -34.875 -2.939 1 72.69 183 ASN A CA 1
ATOM 1431 C C . ASN A 1 183 ? -13.172 -35.062 -3.393 1 72.69 183 ASN A C 1
ATOM 1433 O O . ASN A 1 183 ? -13.57 -36.156 -3.791 1 72.69 183 ASN A O 1
ATOM 1437 N N . SER A 1 184 ? -13.836 -33.969 -3.211 1 79.31 184 SER A N 1
ATOM 1438 C CA . SER A 1 184 ? -15.188 -33.969 -3.773 1 79.31 184 SER A CA 1
ATOM 1439 C C . SER A 1 184 ? -15.148 -34.062 -5.293 1 79.31 184 SER A C 1
ATOM 1441 O O . SER A 1 184 ? -14.117 -33.781 -5.914 1 79.31 184 SER A O 1
ATOM 1443 N N . GLU A 1 185 ? -16.219 -34.469 -5.852 1 81.38 185 GLU A N 1
ATOM 1444 C CA . GLU A 1 185 ? -16.359 -34.594 -7.301 1 81.38 185 GLU A CA 1
ATOM 1445 C C . GLU A 1 185 ? -16.109 -33.25 -7.984 1 81.38 185 GLU A C 1
ATOM 1447 O O . GLU A 1 185 ? -15.461 -33.188 -9.031 1 81.38 185 GLU A O 1
ATOM 1452 N N . ILE A 1 186 ? -16.516 -32.281 -7.363 1 81.69 186 ILE A N 1
ATOM 1453 C CA . ILE A 1 186 ? -16.391 -30.953 -7.949 1 81.69 186 ILE A CA 1
ATOM 1454 C C . ILE A 1 186 ? -14.914 -30.547 -8.008 1 81.69 186 ILE A C 1
ATOM 1456 O O . ILE A 1 186 ? -14.461 -29.984 -9 1 81.69 186 ILE A O 1
ATOM 1460 N N . ILE A 1 187 ? -14.188 -30.828 -7.027 1 84.44 187 ILE A N 1
ATOM 1461 C CA . ILE A 1 187 ? -12.766 -30.516 -6.973 1 84.44 187 ILE A CA 1
ATOM 1462 C C . ILE A 1 187 ? -12.016 -31.344 -8.016 1 84.44 187 ILE A C 1
ATOM 1464 O O . ILE A 1 187 ? -11.133 -30.812 -8.703 1 84.44 187 ILE A O 1
ATOM 1468 N N . ASN A 1 188 ? -12.445 -32.562 -8.156 1 85.81 188 ASN A N 1
ATOM 1469 C CA . ASN A 1 188 ? -11.828 -33.406 -9.18 1 85.81 188 ASN A CA 1
ATOM 1470 C C . ASN A 1 188 ? -12.07 -32.875 -10.578 1 85.81 188 ASN A C 1
ATOM 1472 O O . ASN A 1 188 ? -11.164 -32.844 -11.414 1 85.81 188 ASN A O 1
ATOM 1476 N N . GLN A 1 189 ? -13.289 -32.438 -10.75 1 85.69 189 GLN A N 1
ATOM 1477 C CA . GLN A 1 189 ? -13.625 -31.891 -12.055 1 85.69 189 GLN A CA 1
ATOM 1478 C C . GLN A 1 189 ? -12.844 -30.609 -12.32 1 85.69 189 GLN A C 1
ATOM 1480 O O . GLN A 1 189 ? -12.43 -30.344 -13.453 1 85.69 189 GLN A O 1
ATOM 1485 N N . PHE A 1 190 ? -12.695 -29.891 -11.344 1 88 190 PHE A N 1
ATOM 1486 C CA . PHE A 1 190 ? -11.914 -28.656 -11.469 1 88 190 PHE A CA 1
ATOM 1487 C C . PHE A 1 190 ? -10.477 -28.969 -11.867 1 88 190 PHE A C 1
ATOM 1489 O O . PHE A 1 190 ? -9.93 -28.328 -12.766 1 88 190 PHE A O 1
ATOM 1496 N N . PHE A 1 191 ? -9.883 -29.938 -11.234 1 89.81 191 PHE A N 1
ATOM 1497 C CA . PHE A 1 191 ? -8.5 -30.281 -11.523 1 89.81 191 PHE A CA 1
ATOM 1498 C C . PHE A 1 191 ? -8.367 -30.859 -12.922 1 89.81 191 PHE A C 1
ATOM 1500 O O . PHE A 1 191 ? -7.367 -30.641 -13.609 1 89.81 191 PHE A O 1
ATOM 1507 N N . ASP A 1 192 ? -9.367 -31.609 -13.305 1 91 192 ASP A N 1
ATOM 1508 C CA . ASP A 1 192 ? -9.375 -32.125 -14.672 1 91 192 ASP A CA 1
ATOM 1509 C C . ASP A 1 192 ? -9.375 -30.984 -15.688 1 91 192 ASP A C 1
ATOM 1511 O O . ASP A 1 192 ? -8.625 -31.031 -16.656 1 91 192 ASP A O 1
ATOM 1515 N N . ALA A 1 193 ? -10.219 -30.047 -15.406 1 92.31 193 ALA A N 1
ATOM 1516 C CA . ALA A 1 193 ? -10.297 -28.891 -16.297 1 92.31 193 ALA A CA 1
ATOM 1517 C C . ALA A 1 193 ? -9 -28.109 -16.297 1 92.31 193 ALA A C 1
ATOM 1519 O O . ALA A 1 193 ? -8.531 -27.656 -17.344 1 92.31 193 ALA A O 1
ATOM 1520 N N . SER A 1 194 ? -8.422 -27.922 -15.141 1 94.19 194 SER A N 1
ATOM 1521 C CA . SER A 1 194 ? -7.152 -27.234 -14.992 1 94.19 194 SER A CA 1
ATOM 1522 C C . SER A 1 194 ? -6.043 -27.938 -15.766 1 94.19 194 SER A C 1
ATOM 1524 O O . SER A 1 194 ? -5.285 -27.297 -16.5 1 94.19 194 SER A O 1
ATOM 1526 N N . ASN A 1 195 ? -6.023 -29.297 -15.664 1 94.88 195 ASN A N 1
ATOM 1527 C CA . ASN A 1 195 ? -5.047 -30.078 -16.406 1 94.88 195 ASN A CA 1
ATOM 1528 C C . ASN A 1 195 ? -5.227 -29.938 -17.906 1 94.88 195 ASN A C 1
ATOM 1530 O O . ASN A 1 195 ? -4.246 -29.797 -18.641 1 94.88 195 ASN A O 1
ATOM 1534 N N . LEU A 1 196 ? -6.438 -30 -18.266 1 94.94 196 LEU A N 1
ATOM 1535 C CA . LEU A 1 196 ? -6.719 -29.859 -19.688 1 94.94 196 LEU A CA 1
ATOM 1536 C C . LEU A 1 196 ? -6.25 -28.5 -20.203 1 94.94 196 LEU A C 1
ATOM 1538 O O . LEU A 1 196 ? -5.664 -28.406 -21.281 1 94.94 196 LEU A O 1
ATOM 1542 N N . ALA A 1 197 ? -6.504 -27.484 -19.453 1 95.44 197 ALA A N 1
ATOM 1543 C CA . ALA A 1 197 ? -6.109 -26.141 -19.844 1 95.44 197 ALA A CA 1
ATOM 1544 C C . ALA A 1 197 ? -4.59 -26 -19.875 1 95.44 197 ALA A C 1
ATOM 1546 O O . ALA A 1 197 ? -4.031 -25.516 -20.859 1 95.44 197 ALA A O 1
ATOM 1547 N N . PHE A 1 198 ? -3.891 -26.516 -18.906 1 97.31 198 PHE A N 1
ATOM 1548 C CA . PHE A 1 198 ? -2.467 -26.281 -18.688 1 97.31 198 PHE A CA 1
ATOM 1549 C C . PHE A 1 198 ? -1.631 -27.281 -19.469 1 97.31 198 PHE A C 1
ATOM 1551 O O . PHE A 1 198 ? -0.575 -26.938 -20.016 1 97.31 198 PHE A O 1
ATOM 1558 N N . LEU A 1 199 ? -2.168 -28.516 -19.641 1 97.06 199 LEU A N 1
ATOM 1559 C CA . LEU A 1 199 ? -1.311 -29.562 -20.188 1 97.06 199 LEU A CA 1
ATOM 1560 C C . LEU A 1 199 ? -1.906 -30.125 -21.469 1 97.06 199 LEU A C 1
ATOM 1562 O O . LEU A 1 199 ? -1.266 -30.938 -22.156 1 97.06 199 LEU A O 1
ATOM 1566 N N . GLY A 1 200 ? -3.143 -29.781 -21.812 1 95.69 200 GLY A N 1
ATOM 1567 C CA . GLY A 1 200 ? -3.779 -30.266 -23.031 1 95.69 200 GLY A CA 1
ATOM 1568 C C . GLY A 1 200 ? -4.422 -31.625 -22.875 1 95.69 200 GLY A C 1
ATOM 1569 O O . GLY A 1 200 ? -4.93 -32.188 -23.844 1 95.69 200 GLY A O 1
ATOM 1570 N N . ALA A 1 201 ? -4.332 -32.156 -21.625 1 94.38 201 ALA A N 1
ATOM 1571 C CA . ALA A 1 201 ? -4.926 -33.469 -21.344 1 94.38 201 ALA A CA 1
ATOM 1572 C C . ALA A 1 201 ? -5.434 -33.531 -19.922 1 94.38 201 ALA A C 1
ATOM 1574 O O . ALA A 1 201 ? -4.805 -33 -19 1 94.38 201 ALA A O 1
ATOM 1575 N N . THR A 1 202 ? -6.547 -34.188 -19.766 1 91.06 202 THR A N 1
ATOM 1576 C CA . THR A 1 202 ? -7.113 -34.406 -18.438 1 91.06 202 THR A CA 1
ATOM 1577 C C . THR A 1 202 ? -6.215 -35.312 -17.609 1 91.06 202 THR A C 1
ATOM 1579 O O . THR A 1 202 ? -6.086 -35.125 -16.391 1 91.06 202 THR A O 1
ATOM 1582 N N . HIS A 1 203 ? -5.652 -36.25 -18.297 1 91.88 203 HIS A N 1
ATOM 1583 C CA . HIS A 1 203 ? -4.758 -37.219 -17.656 1 91.88 203 HIS A CA 1
ATOM 1584 C C . HIS A 1 203 ? -3.406 -37.25 -18.375 1 91.88 203 HIS A C 1
ATOM 1586 O O . HIS A 1 203 ? -3.131 -38.188 -19.125 1 91.88 203 HIS A O 1
ATOM 1592 N N . PRO A 1 204 ? -2.57 -36.344 -18.047 1 94.06 204 PRO A N 1
ATOM 1593 C CA . PRO A 1 204 ? -1.252 -36.312 -18.688 1 94.06 204 PRO A CA 1
ATOM 1594 C C . PRO A 1 204 ? -0.374 -37.5 -18.312 1 94.06 204 PRO A C 1
ATOM 1596 O O . PRO A 1 204 ? -0.641 -38.156 -17.312 1 94.06 204 PRO A O 1
ATOM 1599 N N . SER A 1 205 ? 0.64 -37.719 -19.125 1 94.5 205 SER A N 1
ATOM 1600 C CA . SER A 1 205 ? 1.586 -38.812 -18.828 1 94.5 205 SER A CA 1
ATOM 1601 C C . SER A 1 205 ? 2.436 -38.469 -17.609 1 94.5 205 SER A C 1
ATOM 1603 O O . SER A 1 205 ? 2.592 -37.312 -17.25 1 94.5 205 SER A O 1
ATOM 1605 N N . ASN A 1 206 ? 3.025 -39.5 -17.016 1 93.5 206 ASN A N 1
ATOM 1606 C CA . ASN A 1 206 ? 3.885 -39.312 -15.859 1 93.5 206 ASN A CA 1
ATOM 1607 C C . ASN A 1 206 ? 5.105 -38.469 -16.188 1 93.5 206 ASN A C 1
ATOM 1609 O O . ASN A 1 206 ? 5.586 -37.688 -15.344 1 93.5 206 ASN A O 1
ATOM 1613 N N . ASP A 1 207 ? 5.562 -38.656 -17.375 1 94.5 207 ASP A N 1
ATOM 1614 C CA . ASP A 1 207 ? 6.723 -37.875 -17.797 1 94.5 207 ASP A CA 1
ATOM 1615 C C . ASP A 1 207 ? 6.414 -36.375 -17.781 1 94.5 207 ASP A C 1
ATOM 1617 O O . ASP A 1 207 ? 7.215 -35.594 -17.297 1 94.5 207 ASP A O 1
ATOM 1621 N N . ILE A 1 208 ? 5.25 -36.031 -18.281 1 95 208 ILE A N 1
ATOM 1622 C CA . ILE A 1 208 ? 4.836 -34.625 -18.312 1 95 208 ILE A CA 1
ATOM 1623 C C . ILE A 1 208 ? 4.598 -34.125 -16.891 1 95 208 ILE A C 1
ATOM 1625 O O . ILE A 1 208 ? 5.016 -33.031 -16.531 1 95 208 ILE A O 1
ATOM 1629 N N . LEU A 1 209 ? 3.959 -34.969 -16.062 1 95.75 209 LEU A N 1
ATOM 1630 C CA . LEU A 1 209 ? 3.674 -34.594 -14.688 1 95.75 209 LEU A CA 1
ATOM 1631 C C . LEU A 1 209 ? 4.965 -34.344 -13.914 1 95.75 209 LEU A C 1
ATOM 1633 O O . LEU A 1 209 ? 5.031 -33.406 -13.109 1 95.75 209 LEU A O 1
ATOM 1637 N N . ASP A 1 210 ? 5.977 -35.125 -14.18 1 95.38 210 ASP A N 1
ATOM 1638 C CA . ASP A 1 210 ? 7.277 -34.906 -13.555 1 95.38 210 ASP A CA 1
ATOM 1639 C C . ASP A 1 210 ? 7.879 -33.562 -13.977 1 95.38 210 ASP A C 1
ATOM 1641 O O . ASP A 1 210 ? 8.422 -32.844 -13.148 1 95.38 210 ASP A O 1
ATOM 1645 N N . LYS A 1 211 ? 7.727 -33.281 -15.188 1 94.94 211 LYS A N 1
ATOM 1646 C CA . LYS A 1 211 ? 8.305 -32.062 -15.75 1 94.94 211 LYS A CA 1
ATOM 1647 C C . LYS A 1 211 ? 7.648 -30.812 -15.172 1 94.94 211 LYS A C 1
ATOM 1649 O O . LYS A 1 211 ? 8.289 -29.766 -15.062 1 94.94 211 LYS A O 1
ATOM 1654 N N . VAL A 1 212 ? 6.41 -30.953 -14.828 1 97.44 212 VAL A N 1
ATOM 1655 C CA . VAL A 1 212 ? 5.699 -29.781 -14.359 1 97.44 212 VAL A CA 1
ATOM 1656 C C . VAL A 1 212 ? 5.531 -29.844 -12.844 1 97.44 212 VAL A C 1
ATOM 1658 O O . VAL A 1 212 ? 4.602 -29.266 -12.281 1 97.44 212 VAL A O 1
ATOM 1661 N N . SER A 1 213 ? 6.375 -30.641 -12.164 1 98.19 213 SER A N 1
ATOM 1662 C CA . SER A 1 213 ? 6.445 -30.703 -10.703 1 98.19 213 SER A CA 1
ATOM 1663 C C . SER A 1 213 ? 7.711 -30.047 -10.172 1 98.19 213 SER A C 1
ATOM 1665 O O . SER A 1 213 ? 8.703 -30.719 -9.906 1 98.19 213 SER A O 1
ATOM 1667 N N . PRO A 1 214 ? 7.59 -28.75 -9.867 1 98.38 214 PRO A N 1
ATOM 1668 C CA . PRO A 1 214 ? 8.797 -28 -9.508 1 98.38 214 PRO A CA 1
ATOM 1669 C C . PRO A 1 214 ? 9.469 -28.531 -8.25 1 98.38 214 PRO A C 1
ATOM 1671 O O . PRO A 1 214 ? 10.688 -28.438 -8.109 1 98.38 214 PRO A O 1
ATOM 1674 N N . ALA A 1 215 ? 8.758 -29.141 -7.328 1 98.12 215 ALA A N 1
ATOM 1675 C CA . ALA A 1 215 ? 9.352 -29.672 -6.105 1 98.12 215 ALA A CA 1
ATOM 1676 C C . ALA A 1 215 ? 10.375 -30.75 -6.426 1 98.12 215 ALA A C 1
ATOM 1678 O O . ALA A 1 215 ? 11.281 -31.016 -5.629 1 98.12 215 ALA A O 1
ATOM 1679 N N . LYS A 1 216 ? 10.234 -31.344 -7.602 1 96.38 216 LYS A N 1
ATOM 1680 C CA . LYS A 1 216 ? 11.117 -32.438 -8.008 1 96.38 216 LYS A CA 1
ATOM 1681 C C . LYS A 1 216 ? 12.273 -31.906 -8.859 1 96.38 216 LYS A C 1
ATOM 1683 O O . LYS A 1 216 ? 13.156 -32.656 -9.25 1 96.38 216 LYS A O 1
ATOM 1688 N N . GLN A 1 217 ? 12.289 -30.641 -9.125 1 96.5 217 GLN A N 1
ATOM 1689 C CA . GLN A 1 217 ? 13.234 -30.109 -10.102 1 96.5 217 GLN A CA 1
ATOM 1690 C C . GLN A 1 217 ? 14.172 -29.094 -9.461 1 96.5 217 GLN A C 1
ATOM 1692 O O . GLN A 1 217 ? 14.922 -28.406 -10.156 1 96.5 217 GLN A O 1
ATOM 1697 N N . ILE A 1 218 ? 14.156 -28.984 -8.156 1 98.12 218 ILE A N 1
ATOM 1698 C CA . ILE A 1 218 ? 14.945 -27.984 -7.445 1 98.12 218 ILE A CA 1
ATOM 1699 C C . ILE A 1 218 ? 16.438 -28.328 -7.555 1 98.12 218 ILE A C 1
ATOM 1701 O O . ILE A 1 218 ? 16.812 -29.484 -7.414 1 98.12 218 ILE A O 1
ATOM 1705 N N . ASP A 1 219 ? 17.234 -27.406 -7.914 1 97.06 219 ASP A N 1
ATOM 1706 C CA . ASP A 1 219 ? 18.688 -27.531 -7.906 1 97.06 219 ASP A CA 1
ATOM 1707 C C . ASP A 1 219 ? 19.328 -26.297 -7.273 1 97.06 219 ASP A C 1
ATOM 1709 O O . ASP A 1 219 ? 18.656 -25.5 -6.625 1 97.06 219 ASP A O 1
ATOM 1713 N N . GLN A 1 220 ? 20.641 -26.109 -7.398 1 96.25 220 GLN A N 1
ATOM 1714 C CA . GLN A 1 220 ? 21.391 -25.078 -6.691 1 96.25 220 GLN A CA 1
ATOM 1715 C C . GLN A 1 220 ? 21.047 -23.688 -7.215 1 96.25 220 GLN A C 1
ATOM 1717 O O . GLN A 1 220 ? 21.406 -22.688 -6.598 1 96.25 220 GLN A O 1
ATOM 1722 N N . TYR A 1 221 ? 20.344 -23.578 -8.336 1 95.5 221 TYR A N 1
ATOM 1723 C CA . TYR A 1 221 ? 20.062 -22.297 -8.953 1 95.5 221 TYR A CA 1
ATOM 1724 C C . TYR A 1 221 ? 18.703 -21.766 -8.5 1 95.5 221 TYR A C 1
ATOM 1726 O O . TYR A 1 221 ? 18.328 -20.641 -8.844 1 95.5 221 TYR A O 1
ATOM 1734 N N . MET A 1 222 ? 17.969 -22.578 -7.723 1 97.75 222 MET A N 1
ATOM 1735 C CA . MET A 1 222 ? 16.719 -22.125 -7.113 1 97.75 222 MET A CA 1
ATOM 1736 C C . MET A 1 222 ? 16.953 -20.922 -6.211 1 97.75 222 MET A C 1
ATOM 1738 O O . MET A 1 222 ? 17.875 -20.906 -5.406 1 97.75 222 MET A O 1
ATOM 1742 N N . PRO A 1 223 ? 16.188 -19.859 -6.395 1 98.38 223 PRO A N 1
ATOM 1743 C CA . PRO A 1 223 ? 16.359 -18.719 -5.496 1 98.38 223 PRO A CA 1
ATOM 1744 C C . PRO A 1 223 ? 15.828 -18.984 -4.09 1 98.38 223 PRO A C 1
ATOM 1746 O O . PRO A 1 223 ? 15.062 -19.922 -3.883 1 98.38 223 PRO A O 1
ATOM 1749 N N . PRO A 1 224 ? 16.266 -18.125 -3.07 1 98.81 224 PRO A N 1
ATOM 1750 C CA . PRO A 1 224 ? 15.602 -18.188 -1.766 1 98.81 224 PRO A CA 1
ATOM 1751 C C . PRO A 1 224 ? 14.078 -18.094 -1.871 1 98.81 224 PRO A C 1
ATOM 1753 O O . PRO A 1 224 ? 13.562 -17.344 -2.701 1 98.81 224 PRO A O 1
ATOM 1756 N N . THR A 1 225 ? 13.398 -18.891 -0.971 1 98.94 225 THR A N 1
ATOM 1757 C CA . THR A 1 225 ? 11.969 -19.062 -1.206 1 98.94 225 THR A CA 1
ATOM 1758 C C . THR A 1 225 ? 11.188 -18.922 0.098 1 98.94 225 THR A C 1
ATOM 1760 O O . THR A 1 225 ? 11.578 -19.484 1.123 1 98.94 225 THR A O 1
ATOM 1763 N N . PHE A 1 226 ? 10.133 -18.094 0.036 1 98.94 226 PHE A N 1
ATOM 1764 C CA . PHE A 1 226 ? 9.141 -17.969 1.094 1 98.94 226 PHE A CA 1
ATOM 1765 C C . PHE A 1 226 ? 7.875 -18.75 0.744 1 98.94 226 PHE A C 1
ATOM 1767 O O . PHE A 1 226 ? 7.344 -18.609 -0.361 1 98.94 226 PHE A O 1
ATOM 1774 N N . LEU A 1 227 ? 7.398 -19.609 1.734 1 98.88 227 LEU A N 1
ATOM 1775 C CA . LEU A 1 227 ? 6.207 -20.422 1.518 1 98.88 227 LEU A CA 1
ATOM 1776 C C . LEU A 1 227 ? 5.176 -20.188 2.617 1 98.88 227 LEU A C 1
ATOM 1778 O O . LEU A 1 227 ? 5.535 -20.047 3.789 1 98.88 227 LEU A O 1
ATOM 1782 N N . TRP A 1 228 ? 3.887 -20.125 2.148 1 98.88 228 TRP A N 1
ATOM 1783 C CA . TRP A 1 228 ? 2.863 -20.234 3.184 1 98.88 228 TRP A CA 1
ATOM 1784 C C . TRP A 1 228 ? 1.619 -20.938 2.648 1 98.88 228 TRP A C 1
ATOM 1786 O O . TRP A 1 228 ? 1.39 -20.969 1.438 1 98.88 228 TRP A O 1
ATOM 1796 N N . ALA A 1 229 ? 0.859 -21.594 3.504 1 98.62 229 ALA A N 1
ATOM 1797 C CA . ALA A 1 229 ? -0.408 -22.281 3.238 1 98.62 229 ALA A CA 1
ATOM 1798 C C . ALA A 1 229 ? -1.2 -22.484 4.527 1 98.62 229 ALA A C 1
ATOM 1800 O O . ALA A 1 229 ? -0.798 -22 5.594 1 98.62 229 ALA A O 1
ATOM 1801 N N . THR A 1 230 ? -2.393 -22.969 4.352 1 98.12 230 THR A N 1
ATOM 1802 C CA . THR A 1 230 ? -3.178 -23.375 5.508 1 98.12 230 THR A CA 1
ATOM 1803 C C . THR A 1 230 ? -3.342 -24.891 5.547 1 98.12 230 THR A C 1
ATOM 1805 O O . THR A 1 230 ? -3.498 -25.531 4.504 1 98.12 230 THR A O 1
ATOM 1808 N N . ALA A 1 231 ? -3.328 -25.469 6.734 1 96.38 231 ALA A N 1
ATOM 1809 C CA . ALA A 1 231 ? -3.533 -26.906 6.883 1 96.38 231 ALA A CA 1
ATOM 1810 C C . ALA A 1 231 ? -4.957 -27.297 6.496 1 96.38 231 ALA A C 1
ATOM 1812 O O . ALA A 1 231 ? -5.207 -28.438 6.098 1 96.38 231 ALA A O 1
ATOM 1813 N N . GLY A 1 232 ? -5.867 -26.328 6.559 1 93 232 GLY A N 1
ATOM 1814 C CA . GLY A 1 232 ? -7.27 -26.594 6.289 1 93 232 GLY A CA 1
ATOM 1815 C C . GLY A 1 232 ? -7.633 -26.438 4.824 1 93 232 GLY A C 1
ATOM 1816 O O . GLY A 1 232 ? -8.805 -26.578 4.449 1 93 232 GLY A O 1
ATOM 1817 N N . ASP A 1 233 ? -6.703 -26.172 3.939 1 93.62 233 ASP A N 1
ATOM 1818 C CA . ASP A 1 233 ? -6.957 -26 2.512 1 93.62 233 ASP A CA 1
ATOM 1819 C C . ASP A 1 233 ? -7.426 -27.312 1.888 1 93.62 233 ASP A C 1
ATOM 1821 O O . ASP A 1 233 ? -6.664 -28.281 1.815 1 93.62 233 ASP A O 1
ATOM 1825 N N . GLN A 1 234 ? -8.609 -27.328 1.365 1 88.25 234 GLN A N 1
ATOM 1826 C CA . GLN A 1 234 ? -9.195 -28.562 0.84 1 88.25 234 GLN A CA 1
ATOM 1827 C C . GLN A 1 234 ? -9.016 -28.656 -0.673 1 88.25 234 GLN A C 1
ATOM 1829 O O . GLN A 1 234 ? -9.273 -29.703 -1.272 1 88.25 234 GLN A O 1
ATOM 1834 N N . MET A 1 235 ? -8.609 -27.594 -1.221 1 90.56 235 MET A N 1
ATOM 1835 C CA . MET A 1 235 ? -8.43 -27.594 -2.67 1 90.56 235 MET A CA 1
ATOM 1836 C C . MET A 1 235 ? -7.004 -27.984 -3.041 1 90.56 235 MET A C 1
ATOM 1838 O O . MET A 1 235 ? -6.793 -28.859 -3.871 1 90.56 235 MET A O 1
ATOM 1842 N N . VAL A 1 236 ? -6.047 -27.312 -2.479 1 94.12 236 VAL A N 1
ATOM 1843 C CA . VAL A 1 236 ? -4.641 -27.672 -2.613 1 94.12 236 VAL A CA 1
ATOM 1844 C C . VAL A 1 236 ? -4.098 -28.141 -1.269 1 94.12 236 VAL A C 1
ATOM 1846 O O . VAL A 1 236 ? -3.746 -27.328 -0.411 1 94.12 236 VAL A O 1
ATOM 1849 N N . PRO A 1 237 ? -4.016 -29.406 -1.147 1 93.38 237 PRO A N 1
ATOM 1850 C CA . PRO A 1 237 ? -3.578 -29.953 0.137 1 93.38 237 PRO A CA 1
ATOM 1851 C C . PRO A 1 237 ? -2.223 -29.422 0.581 1 93.38 237 PRO A C 1
ATOM 1853 O O . PRO A 1 237 ? -1.327 -29.219 -0.247 1 93.38 237 PRO A O 1
ATOM 1856 N N . VAL A 1 238 ? -2.049 -29.188 1.879 1 96.06 238 VAL A N 1
ATOM 1857 C CA . VAL A 1 238 ? -0.879 -28.562 2.479 1 96.06 238 VAL A CA 1
ATOM 1858 C C . VAL A 1 238 ? 0.368 -29.391 2.174 1 96.06 238 VAL A C 1
ATOM 1860 O O . VAL A 1 238 ? 1.484 -28.859 2.182 1 96.06 238 VAL A O 1
ATOM 1863 N N . GLU A 1 239 ? 0.21 -30.672 1.835 1 95.88 239 GLU A N 1
ATOM 1864 C CA . GLU A 1 239 ? 1.326 -31.547 1.501 1 95.88 239 GLU A CA 1
ATOM 1865 C C . GLU A 1 239 ? 2.141 -30.984 0.337 1 95.88 239 GLU A C 1
ATOM 1867 O O . GLU A 1 239 ? 3.352 -31.203 0.258 1 95.88 239 GLU A O 1
ATOM 1872 N N . HIS A 1 240 ? 1.504 -30.25 -0.506 1 97.19 240 HIS A N 1
ATOM 1873 C CA . HIS A 1 240 ? 2.225 -29.641 -1.618 1 97.19 240 HIS A CA 1
ATOM 1874 C C . HIS A 1 240 ? 3.248 -28.625 -1.121 1 97.19 240 HIS A C 1
ATOM 1876 O O . HIS A 1 240 ? 4.387 -28.609 -1.594 1 97.19 240 HIS A O 1
ATOM 1882 N N . THR A 1 241 ? 2.855 -27.766 -0.201 1 98.44 241 THR A N 1
ATOM 1883 C CA . THR A 1 241 ? 3.766 -26.797 0.381 1 98.44 241 THR A CA 1
ATOM 1884 C C . THR A 1 241 ? 4.883 -27.484 1.155 1 98.44 241 THR A C 1
ATOM 1886 O O . THR A 1 241 ? 6.051 -27.109 1.032 1 98.44 241 THR A O 1
ATOM 1889 N N . ILE A 1 242 ? 4.527 -28.5 1.857 1 97.25 242 ILE A N 1
ATOM 1890 C CA . ILE A 1 242 ? 5.5 -29.25 2.648 1 97.25 242 ILE A CA 1
ATOM 1891 C C . ILE A 1 242 ? 6.496 -29.938 1.723 1 97.25 242 ILE A C 1
ATOM 1893 O O . ILE A 1 242 ? 7.703 -29.938 1.979 1 97.25 242 ILE A O 1
ATOM 1897 N N . ARG A 1 243 ? 5.988 -30.516 0.637 1 97.69 243 ARG A N 1
ATOM 1898 C CA . ARG A 1 243 ? 6.855 -31.172 -0.333 1 97.69 243 ARG A CA 1
ATOM 1899 C C . ARG A 1 243 ? 7.84 -30.172 -0.949 1 97.69 243 ARG A C 1
ATOM 1901 O O . ARG A 1 243 ? 9.016 -30.5 -1.136 1 97.69 243 ARG A O 1
ATOM 1908 N N . MET A 1 244 ? 7.383 -29.016 -1.272 1 98.69 244 MET A N 1
ATOM 1909 C CA . MET A 1 244 ? 8.266 -27.984 -1.802 1 98.69 244 MET A CA 1
ATOM 1910 C C . MET A 1 244 ? 9.352 -27.625 -0.792 1 98.69 244 MET A C 1
ATOM 1912 O O . MET A 1 244 ? 10.531 -27.531 -1.146 1 98.69 244 MET A O 1
ATOM 1916 N N . ALA A 1 245 ? 8.977 -27.438 0.419 1 98.56 245 ALA A N 1
ATOM 1917 C CA . ALA A 1 245 ? 9.93 -27.094 1.478 1 98.56 245 ALA A CA 1
ATOM 1918 C C . ALA A 1 245 ? 10.969 -28.203 1.64 1 98.56 245 ALA A C 1
ATOM 1920 O O . ALA A 1 245 ? 12.156 -27.922 1.824 1 98.56 245 ALA A O 1
ATOM 1921 N N . HIS A 1 246 ? 10.484 -29.422 1.591 1 97.88 246 HIS A N 1
ATOM 1922 C CA . HIS A 1 246 ? 11.398 -30.547 1.691 1 97.88 246 HIS A CA 1
ATOM 1923 C C . HIS A 1 246 ? 12.445 -30.516 0.582 1 97.88 246 HIS A C 1
ATOM 1925 O O . HIS A 1 246 ? 13.633 -30.703 0.84 1 97.88 246 HIS A O 1
ATOM 1931 N N . GLY A 1 247 ? 11.961 -30.281 -0.639 1 98.06 247 GLY A N 1
ATOM 1932 C CA . GLY A 1 247 ? 12.883 -30.156 -1.755 1 98.06 247 GLY A CA 1
ATOM 1933 C C . GLY A 1 247 ? 13.883 -29.031 -1.579 1 98.06 247 GLY A C 1
ATOM 1934 O O . GLY A 1 247 ? 15.07 -29.188 -1.891 1 98.06 247 GLY A O 1
ATOM 1935 N N . LEU A 1 248 ? 13.438 -27.875 -1.081 1 98.75 248 LEU A N 1
ATOM 1936 C CA . LEU A 1 248 ? 14.32 -26.75 -0.818 1 98.75 248 LEU A CA 1
ATOM 1937 C C . LEU A 1 248 ? 15.383 -27.125 0.217 1 98.75 248 LEU A C 1
ATOM 1939 O O . LEU A 1 248 ? 16.562 -26.812 0.038 1 98.75 248 LEU A O 1
ATOM 1943 N N . SER A 1 249 ? 14.984 -27.797 1.246 1 98.31 249 SER A N 1
ATOM 1944 C CA . SER A 1 249 ? 15.891 -28.203 2.307 1 98.31 249 SER A CA 1
ATOM 1945 C C . SER A 1 249 ? 16.938 -29.188 1.785 1 98.31 249 SER A C 1
ATOM 1947 O O . SER A 1 249 ? 18.141 -29.031 2.043 1 98.31 249 SER A O 1
ATOM 1949 N N . GLU A 1 250 ? 16.5 -30.141 1.033 1 97.88 250 GLU A N 1
ATOM 1950 C CA . GLU A 1 250 ? 17.391 -31.172 0.496 1 97.88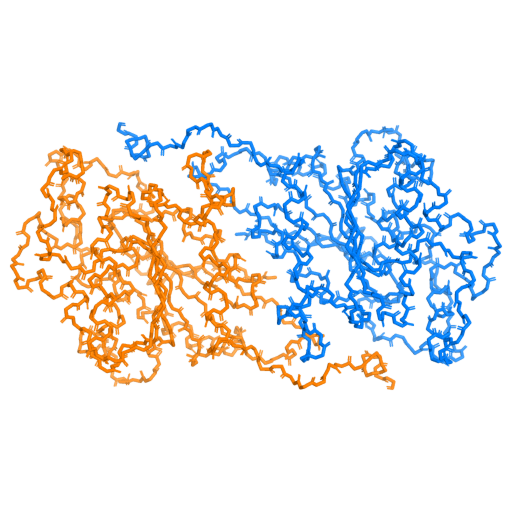 250 GLU A CA 1
ATOM 1951 C C . GLU A 1 250 ? 18.484 -30.562 -0.384 1 97.88 250 GLU A C 1
ATOM 1953 O O . GLU A 1 250 ? 19.594 -31.062 -0.437 1 97.88 250 GLU A O 1
ATOM 1958 N N . ASN A 1 251 ? 18.172 -29.516 -1.005 1 98.19 251 ASN A N 1
ATOM 1959 C CA . ASN A 1 251 ? 19.109 -28.875 -1.927 1 98.19 251 ASN A CA 1
ATOM 1960 C C . ASN A 1 251 ? 19.797 -27.672 -1.292 1 98.19 251 ASN A C 1
ATOM 1962 O O . ASN A 1 251 ? 20.453 -26.891 -1.984 1 98.19 251 ASN A O 1
ATOM 1966 N N . HIS A 1 252 ? 19.594 -27.438 -0.011 1 98.25 252 HIS A N 1
ATOM 1967 C CA . HIS A 1 252 ? 20.25 -26.422 0.79 1 98.25 252 HIS A CA 1
ATOM 1968 C C . HIS A 1 252 ? 19.922 -25.016 0.28 1 98.25 252 HIS A C 1
ATOM 1970 O O . HIS A 1 252 ? 20.797 -24.141 0.227 1 98.25 252 HIS A O 1
ATOM 1976 N N . ILE A 1 253 ? 18.719 -24.828 -0.208 1 98.62 253 ILE A N 1
ATOM 1977 C CA . ILE A 1 253 ? 18.219 -23.516 -0.604 1 98.62 253 ILE A CA 1
ATOM 1978 C C . ILE A 1 253 ? 17.656 -22.797 0.613 1 98.62 253 ILE A C 1
ATOM 1980 O O . ILE A 1 253 ? 16.859 -23.375 1.37 1 98.62 253 ILE A O 1
ATOM 1984 N N . PRO A 1 254 ? 18.109 -21.516 0.935 1 98.62 254 PRO A N 1
ATOM 1985 C CA . PRO A 1 254 ? 17.469 -20.766 2.016 1 98.62 254 PRO A CA 1
ATOM 1986 C C . PRO A 1 254 ? 15.953 -20.641 1.826 1 98.62 254 PRO A C 1
ATOM 1988 O O . PRO A 1 254 ? 15.492 -20.328 0.727 1 98.62 254 PRO A O 1
ATOM 1991 N N . PHE A 1 255 ? 15.164 -21 2.889 1 98.69 255 PHE A N 1
ATOM 1992 C CA . PHE A 1 255 ? 13.719 -20.859 2.775 1 98.69 255 PHE A CA 1
ATOM 1993 C C . PHE A 1 255 ? 13.094 -20.609 4.141 1 98.69 255 PHE A C 1
ATOM 1995 O O . PHE A 1 255 ? 13.734 -20.781 5.172 1 98.69 255 PHE A O 1
ATOM 2002 N N . GLU A 1 256 ? 11.898 -20 4.16 1 98.75 256 GLU A N 1
ATOM 2003 C CA . GLU A 1 256 ? 11 -19.844 5.297 1 98.75 256 GLU A CA 1
ATOM 2004 C C . GLU A 1 256 ? 9.594 -20.344 4.965 1 98.75 256 GLU A C 1
ATOM 2006 O O . GLU A 1 256 ? 9.094 -20.125 3.859 1 98.75 256 GLU A O 1
ATOM 2011 N N . MET A 1 257 ? 9 -21.141 5.852 1 98.69 257 MET A N 1
ATOM 2012 C CA . MET A 1 257 ? 7.672 -21.703 5.613 1 98.69 257 MET A CA 1
ATOM 2013 C C . MET A 1 257 ? 6.746 -21.422 6.789 1 98.69 257 MET A C 1
ATOM 2015 O O . MET A 1 257 ? 7.145 -21.562 7.949 1 98.69 257 MET A O 1
ATOM 2019 N N . HIS A 1 258 ? 5.582 -20.969 6.52 1 98.88 258 HIS A N 1
ATOM 2020 C CA . HIS A 1 258 ? 4.543 -20.766 7.52 1 98.88 258 HIS A CA 1
ATOM 2021 C C . HIS A 1 258 ? 3.268 -21.516 7.16 1 98.88 258 HIS A C 1
ATOM 2023 O O . HIS A 1 258 ? 2.613 -21.203 6.164 1 98.88 258 HIS A O 1
ATOM 2029 N N . ILE A 1 259 ? 2.887 -22.547 7.965 1 98.62 259 ILE A N 1
ATOM 2030 C CA . ILE A 1 259 ? 1.62 -23.25 7.82 1 98.62 259 ILE A CA 1
ATOM 2031 C C . ILE A 1 259 ? 0.653 -22.797 8.914 1 98.62 259 ILE A C 1
ATOM 2033 O O . ILE A 1 259 ? 0.89 -23.047 10.102 1 98.62 259 ILE A O 1
ATOM 2037 N N . PHE A 1 260 ? -0.409 -22.125 8.539 1 98.62 260 PHE A N 1
ATOM 2038 C CA . PHE A 1 260 ? -1.449 -21.734 9.484 1 98.62 260 PHE A CA 1
ATOM 2039 C C . PHE A 1 260 ? -2.447 -22.875 9.688 1 98.62 260 PHE A C 1
ATOM 2041 O O . PHE A 1 260 ? -2.732 -23.625 8.758 1 98.62 260 PHE A O 1
ATOM 2048 N N . GLU A 1 261 ? -3.061 -22.984 10.875 1 97.25 261 GLU A N 1
ATOM 2049 C CA . GLU A 1 261 ? -3.854 -24.141 11.273 1 97.25 261 GLU A CA 1
ATOM 2050 C C . GLU A 1 261 ? -5.141 -24.234 10.453 1 97.25 261 GLU A C 1
ATOM 2052 O O . GLU A 1 261 ? -5.516 -25.312 10.008 1 97.25 261 GLU A O 1
ATOM 2057 N N . GLU A 1 262 ? -5.785 -23.109 10.289 1 95.94 262 GLU A N 1
ATOM 2058 C CA . GLU A 1 262 ? -7.082 -23.109 9.625 1 95.94 262 GLU A CA 1
ATOM 2059 C C . GLU A 1 262 ? -7.125 -22.078 8.5 1 95.94 262 GLU A C 1
ATOM 2061 O O . GLU A 1 262 ? -6.324 -21.141 8.484 1 95.94 262 GLU A O 1
ATOM 2066 N N . GLY A 1 263 ? -8.055 -22.297 7.578 1 95 263 GLY A N 1
ATOM 2067 C CA . GLY A 1 263 ? -8.281 -21.391 6.461 1 95 263 GLY A CA 1
ATOM 2068 C C . GLY A 1 263 ? -8.555 -22.125 5.156 1 95 263 GLY A C 1
ATOM 2069 O O . GLY A 1 263 ? -7.98 -23.172 4.891 1 95 263 GLY A O 1
ATOM 2070 N N . SER A 1 264 ? -9.383 -21.5 4.402 1 93.38 264 SER A N 1
ATOM 2071 C CA . SER A 1 264 ? -9.734 -22.078 3.107 1 93.38 264 SER A CA 1
ATOM 2072 C C . SER A 1 264 ? -8.695 -21.719 2.045 1 93.38 264 SER A C 1
ATOM 2074 O O . SER A 1 264 ? -7.797 -20.922 2.291 1 93.38 264 SER A O 1
ATOM 2076 N N . HIS A 1 265 ? -8.773 -22.422 0.897 1 94.25 265 HIS A N 1
ATOM 2077 C CA . HIS A 1 265 ? -7.93 -22.109 -0.25 1 94.25 265 HIS A CA 1
ATOM 2078 C C . HIS A 1 265 ? -8.211 -20.703 -0.77 1 94.25 265 HIS A C 1
ATOM 2080 O O . HIS A 1 265 ? -9.367 -20.281 -0.838 1 94.25 265 HIS A O 1
ATOM 2086 N N . GLY A 1 266 ? -7.113 -20.031 -1.194 1 95.94 266 GLY A N 1
ATOM 2087 C CA . GLY A 1 266 ? -7.285 -18.781 -1.926 1 95.94 266 GLY A CA 1
ATOM 2088 C C . GLY A 1 266 ? -7.543 -17.594 -1.022 1 95.94 266 GLY A C 1
ATOM 2089 O O . GLY A 1 266 ? -8.406 -16.766 -1.312 1 95.94 266 GLY A O 1
ATOM 2090 N N . LEU A 1 267 ? -6.836 -17.484 0.06 1 97.38 267 LEU A N 1
ATOM 2091 C CA . LEU A 1 267 ? -7.105 -16.438 1.041 1 97.38 267 LEU A CA 1
ATOM 2092 C C . LEU A 1 267 ? -6.375 -15.141 0.674 1 97.38 267 LEU A C 1
ATOM 2094 O O . LEU A 1 267 ? -6.598 -14.102 1.294 1 97.38 267 LEU A O 1
ATOM 2098 N N . SER A 1 268 ? -5.52 -15.164 -0.387 1 98.31 268 SER A N 1
ATOM 2099 C CA . SER A 1 268 ? -4.781 -13.969 -0.774 1 98.31 268 SER A CA 1
ATOM 2100 C C . SER A 1 268 ? -4.188 -13.266 0.443 1 98.31 268 SER A C 1
ATOM 2102 O O . SER A 1 268 ? -3.422 -13.867 1.199 1 98.31 268 SER A O 1
ATOM 2104 N N . LEU A 1 269 ? -4.551 -11.992 0.709 1 98.75 269 LEU A N 1
ATOM 2105 C CA . LEU A 1 269 ? -4.004 -11.266 1.85 1 98.75 269 LEU A CA 1
ATOM 2106 C C . LEU A 1 269 ? -4.73 -11.641 3.135 1 98.75 269 LEU A C 1
ATOM 2108 O O . LEU A 1 269 ? -4.289 -11.289 4.23 1 98.75 269 LEU A O 1
ATOM 2112 N N . ALA A 1 270 ? -5.816 -12.312 3.047 1 98.38 270 ALA A N 1
ATOM 2113 C CA . ALA A 1 270 ? -6.645 -12.742 4.172 1 98.38 270 ALA A CA 1
ATOM 2114 C C . ALA A 1 270 ? -7.105 -11.547 5.004 1 98.38 270 ALA A C 1
ATOM 2116 O O . ALA A 1 270 ? -7.254 -11.656 6.223 1 98.38 270 ALA A O 1
ATOM 2117 N N . SER A 1 271 ? -7.219 -10.398 4.48 1 97.69 271 SER A N 1
ATOM 2118 C CA . SER A 1 271 ? -7.738 -9.172 5.062 1 97.69 271 SER A CA 1
ATOM 2119 C C . SER A 1 271 ? -8.844 -8.57 4.203 1 97.69 271 SER A C 1
ATOM 2121 O O . SER A 1 271 ? -9.102 -9.047 3.098 1 97.69 271 SER A O 1
ATOM 2123 N N . GLN A 1 272 ? -9.438 -7.508 4.645 1 97 272 GLN A N 1
ATOM 2124 C CA . GLN A 1 272 ? -10.539 -6.887 3.912 1 97 272 GLN A CA 1
ATOM 2125 C C . GLN A 1 272 ? -10.055 -6.312 2.584 1 97 272 GLN A C 1
ATOM 2127 O O . GLN A 1 272 ? -10.844 -6.113 1.662 1 97 272 GLN A O 1
ATOM 2132 N N . ALA A 1 273 ? -8.766 -6.098 2.457 1 97.38 273 ALA A N 1
ATOM 2133 C CA . ALA A 1 273 ? -8.211 -5.469 1.261 1 97.38 273 ALA A CA 1
ATOM 2134 C C . ALA A 1 273 ? -8.367 -6.371 0.042 1 97.38 273 ALA A C 1
ATOM 2136 O O . ALA A 1 273 ? -8.344 -5.898 -1.097 1 97.38 273 ALA A O 1
ATOM 2137 N N . SER A 1 274 ? -8.508 -7.703 0.24 1 97.69 274 SER A N 1
ATOM 2138 C CA . SER A 1 274 ? -8.586 -8.641 -0.878 1 97.69 274 SER A CA 1
ATOM 2139 C C . SER A 1 274 ? -9.789 -9.562 -0.751 1 97.69 274 SER A C 1
ATOM 2141 O O . SER A 1 274 ? -9.828 -10.633 -1.36 1 97.69 274 SER A O 1
ATOM 2143 N N . ALA A 1 275 ? -10.805 -9.203 0.096 1 96.75 275 ALA A N 1
ATOM 2144 C CA . ALA A 1 275 ? -11.883 -10.141 0.408 1 96.75 275 ALA A CA 1
ATOM 2145 C C . ALA A 1 275 ? -13.18 -9.742 -0.3 1 96.75 275 ALA A C 1
ATOM 2147 O O . ALA A 1 275 ? -13.453 -8.555 -0.478 1 96.75 275 ALA A O 1
ATOM 2148 N N . SER A 1 276 ? -13.953 -10.734 -0.667 1 94.69 276 SER A N 1
ATOM 2149 C CA . SER A 1 276 ? -15.32 -10.508 -1.128 1 94.69 276 SER A CA 1
ATOM 2150 C C . SER A 1 276 ? -16.328 -10.773 -0.013 1 94.69 276 SER A C 1
ATOM 2152 O O . SER A 1 276 ? -17.5 -10.398 -0.121 1 94.69 276 SER A O 1
ATOM 2154 N N . GLY A 1 277 ? -15.883 -11.461 0.98 1 95.69 277 GLY A N 1
ATOM 2155 C CA . GLY A 1 277 ? -16.656 -11.789 2.16 1 95.69 277 GLY A CA 1
ATOM 2156 C C . GLY A 1 277 ? -15.805 -12.07 3.381 1 95.69 277 GLY A C 1
ATOM 2157 O O . GLY A 1 277 ? -14.602 -12.281 3.264 1 95.69 277 GLY A O 1
ATOM 2158 N N . LEU A 1 278 ? -16.453 -12.164 4.566 1 95.12 278 LEU A N 1
ATOM 2159 C CA . LEU A 1 278 ? -15.734 -12.297 5.832 1 95.12 278 LEU A CA 1
ATOM 2160 C C . LEU A 1 278 ? -15.031 -13.648 5.918 1 95.12 278 LEU A C 1
ATOM 2162 O O . LEU A 1 278 ? -14.008 -13.781 6.602 1 95.12 278 LEU A O 1
ATOM 2166 N N . THR A 1 279 ? -15.492 -14.641 5.219 1 94.62 279 THR A N 1
ATOM 2167 C CA . THR A 1 279 ? -14.891 -15.969 5.246 1 94.62 279 THR A CA 1
ATOM 2168 C C . THR A 1 279 ? -13.531 -15.953 4.547 1 94.62 279 THR A C 1
ATOM 2170 O O . THR A 1 279 ? -12.773 -16.922 4.641 1 94.62 279 THR A O 1
ATOM 2173 N N . GLU A 1 280 ? -13.219 -14.875 3.91 1 96.31 280 GLU A N 1
ATOM 2174 C CA . GLU A 1 280 ? -11.922 -14.734 3.248 1 96.31 280 GLU A CA 1
ATOM 2175 C C . GLU A 1 280 ? -10.977 -13.875 4.07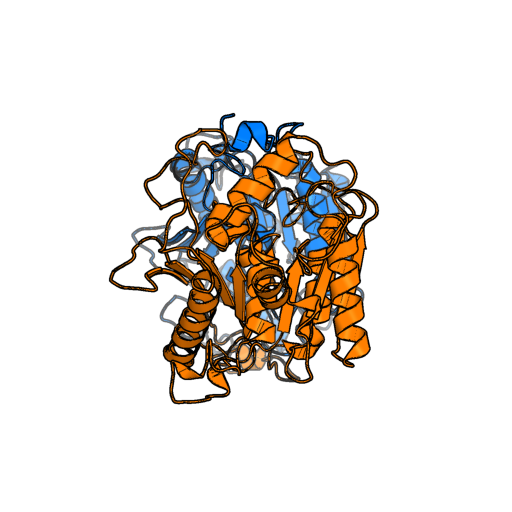4 1 96.31 280 GLU A C 1
ATOM 2177 O O . GLU A 1 280 ? -9.93 -13.438 3.578 1 96.31 280 GLU A O 1
ATOM 2182 N N . THR A 1 281 ? -11.367 -13.555 5.281 1 97 281 THR A N 1
ATOM 2183 C CA . THR A 1 281 ? -10.5 -12.867 6.234 1 97 281 THR A CA 1
ATOM 2184 C C . THR A 1 281 ? -10.07 -13.812 7.352 1 97 281 THR A C 1
ATOM 2186 O O . THR A 1 281 ? -10.773 -14.766 7.668 1 97 281 THR A O 1
ATOM 2189 N N . SER A 1 282 ? -8.898 -13.625 7.848 1 97.56 282 SER A N 1
ATOM 2190 C CA . SER A 1 282 ? -8.367 -14.398 8.961 1 97.56 282 SER A CA 1
ATOM 2191 C C . SER A 1 282 ? -7.281 -13.625 9.703 1 97.56 282 SER A C 1
ATOM 2193 O O . SER A 1 282 ? -6.242 -13.297 9.133 1 97.56 282 SER A O 1
ATOM 2195 N N . ALA A 1 283 ? -7.508 -13.375 11.016 1 95.56 283 ALA A N 1
ATOM 2196 C CA . ALA A 1 283 ? -6.547 -12.625 11.82 1 95.56 283 ALA A CA 1
ATOM 2197 C C . ALA A 1 283 ? -5.211 -13.359 11.906 1 95.56 283 ALA A C 1
ATOM 2199 O O . ALA A 1 283 ? -4.152 -12.727 11.977 1 95.56 283 ALA A O 1
ATOM 2200 N N . ASP A 1 284 ? -5.285 -14.648 11.852 1 96.88 284 ASP A N 1
ATOM 2201 C CA . ASP A 1 284 ? -4.059 -15.438 11.922 1 96.88 284 ASP A CA 1
ATOM 2202 C C . ASP A 1 284 ? -3.322 -15.414 10.578 1 96.88 284 ASP A C 1
ATOM 2204 O O . ASP A 1 284 ? -2.129 -15.109 10.531 1 96.88 284 ASP A O 1
ATOM 2208 N N . VAL A 1 285 ? -4.047 -15.68 9.477 1 98.38 285 VAL A N 1
ATOM 2209 C CA . VAL A 1 285 ? -3.43 -15.898 8.18 1 98.38 285 VAL A CA 1
ATOM 2210 C C . VAL A 1 285 ? -2.92 -14.578 7.613 1 98.38 285 VAL A C 1
ATOM 2212 O O . VAL A 1 285 ? -1.902 -14.539 6.918 1 98.38 285 VAL A O 1
ATOM 2215 N N . GLU A 1 286 ? -3.625 -13.477 7.969 1 98.12 286 GLU A N 1
ATOM 2216 C CA . GLU A 1 286 ? -3.223 -12.188 7.41 1 98.12 286 GLU A CA 1
ATOM 2217 C C . GLU A 1 286 ? -1.801 -11.82 7.824 1 98.12 286 GLU A C 1
ATOM 2219 O O . GLU A 1 286 ? -1.181 -10.938 7.23 1 98.12 286 GLU A O 1
ATOM 2224 N N . LYS A 1 287 ? -1.21 -12.508 8.773 1 97.62 287 LYS A N 1
ATOM 2225 C CA . LYS A 1 287 ? 0.128 -12.219 9.281 1 97.62 287 LYS A CA 1
ATOM 2226 C C . LYS A 1 287 ? 1.199 -12.633 8.281 1 97.62 287 LYS A C 1
ATOM 2228 O O . LYS A 1 287 ? 2.352 -12.203 8.383 1 97.62 287 LYS A O 1
ATOM 2233 N N . TRP A 1 288 ? 0.893 -13.469 7.285 1 98.69 288 TRP A N 1
ATOM 2234 C CA . TRP A 1 288 ? 1.916 -13.992 6.387 1 98.69 288 TRP A CA 1
ATOM 2235 C C . TRP A 1 288 ? 2.629 -12.867 5.652 1 98.69 288 TRP A C 1
ATOM 2237 O O . TRP A 1 288 ? 3.838 -12.93 5.422 1 98.69 288 TRP A O 1
ATOM 2247 N N . ILE A 1 289 ? 1.872 -11.844 5.297 1 98.69 289 ILE A N 1
ATOM 2248 C CA . ILE A 1 289 ? 2.447 -10.781 4.488 1 98.69 289 ILE A CA 1
ATOM 2249 C C . ILE A 1 289 ? 3.453 -9.984 5.316 1 98.69 289 ILE A C 1
ATOM 2251 O O . ILE A 1 289 ? 4.469 -9.516 4.793 1 98.69 289 ILE A O 1
ATOM 2255 N N . ASN A 1 290 ? 3.176 -9.781 6.629 1 97.44 290 ASN A N 1
ATOM 2256 C CA . ASN A 1 290 ? 4.145 -9.148 7.52 1 97.44 290 ASN A CA 1
ATOM 2257 C C . ASN A 1 290 ? 5.391 -10.016 7.695 1 97.44 290 ASN A C 1
ATOM 2259 O O . ASN A 1 290 ? 6.508 -9.492 7.754 1 97.44 290 ASN A O 1
ATOM 2263 N N . LEU A 1 291 ? 5.199 -11.32 7.805 1 98.31 291 LEU A N 1
ATOM 2264 C CA . LEU A 1 291 ? 6.324 -12.25 7.879 1 98.31 291 LEU A CA 1
ATOM 2265 C C . LEU A 1 291 ? 7.152 -12.203 6.598 1 98.31 291 LEU A C 1
ATOM 2267 O O . LEU A 1 291 ? 8.383 -12.188 6.648 1 98.31 291 LEU A O 1
ATOM 2271 N N . ALA A 1 292 ? 6.504 -12.148 5.48 1 98.75 292 ALA A N 1
ATOM 2272 C CA . ALA A 1 292 ? 7.191 -12.047 4.195 1 98.75 292 ALA A CA 1
ATOM 2273 C C . ALA A 1 292 ? 7.992 -10.75 4.102 1 98.75 292 ALA A C 1
ATOM 2275 O O . ALA A 1 292 ? 9.086 -10.727 3.539 1 98.75 292 ALA A O 1
ATOM 2276 N N . GLU A 1 293 ? 7.402 -9.633 4.609 1 98.25 293 GLU A N 1
ATOM 2277 C CA . GLU A 1 293 ? 8.102 -8.352 4.609 1 98.25 293 GLU A CA 1
ATOM 2278 C C . GLU A 1 293 ? 9.445 -8.453 5.336 1 98.25 293 GLU A C 1
ATOM 2280 O O . GLU A 1 293 ? 10.469 -8.016 4.816 1 98.25 293 GLU A O 1
ATOM 2285 N N . LYS A 1 294 ? 9.406 -9.016 6.547 1 97.56 294 LYS A N 1
ATOM 2286 C CA . LYS A 1 294 ? 10.633 -9.172 7.316 1 97.56 294 LYS A CA 1
ATOM 2287 C C . LYS A 1 294 ? 11.625 -10.078 6.594 1 97.56 294 LYS A C 1
ATOM 2289 O O . LYS A 1 294 ? 12.828 -9.82 6.602 1 97.56 294 LYS A O 1
ATOM 2294 N N . TRP A 1 295 ? 11.117 -11.117 6.008 1 98.62 295 TRP A N 1
ATOM 2295 C CA . TRP A 1 295 ? 11.945 -12.047 5.25 1 98.62 295 TRP A CA 1
ATOM 2296 C C . TRP A 1 295 ? 12.594 -11.352 4.059 1 98.62 295 TRP A C 1
ATOM 2298 O O . TRP A 1 295 ? 13.781 -11.547 3.787 1 98.62 295 TRP A O 1
ATOM 2308 N N . LEU A 1 296 ? 11.844 -10.531 3.332 1 98.44 296 LEU A N 1
ATOM 2309 C CA . LEU A 1 296 ? 12.336 -9.82 2.158 1 98.44 296 LEU A CA 1
ATOM 2310 C C . LEU A 1 296 ? 13.43 -8.82 2.545 1 98.44 296 LEU A C 1
ATOM 2312 O O . LEU A 1 296 ? 14.352 -8.578 1.771 1 98.44 296 LEU A O 1
ATOM 2316 N N . LEU A 1 297 ? 13.305 -8.227 3.727 1 97.06 297 LEU A N 1
ATOM 2317 C CA . LEU A 1 297 ? 14.258 -7.211 4.16 1 97.06 297 LEU A CA 1
ATOM 2318 C C . LEU A 1 297 ? 15.672 -7.781 4.207 1 97.06 297 LEU A C 1
ATOM 2320 O O . LEU A 1 297 ? 16.656 -7.039 4.07 1 97.06 297 LEU A O 1
ATOM 2324 N N . LYS A 1 298 ? 15.805 -9.094 4.355 1 96 298 LYS A N 1
ATOM 2325 C CA . LYS A 1 298 ? 17.125 -9.734 4.371 1 96 298 LYS A CA 1
ATOM 2326 C C . LYS A 1 298 ? 17.828 -9.586 3.027 1 96 298 LYS A C 1
ATOM 2328 O O . LYS A 1 298 ? 19.047 -9.586 2.963 1 96 298 LYS A O 1
ATOM 2333 N N . ARG A 1 299 ? 17.047 -9.336 1.946 1 96.12 299 ARG A N 1
ATOM 2334 C CA . ARG A 1 299 ? 17.656 -9.352 0.618 1 96.12 299 ARG A CA 1
ATOM 2335 C C . ARG A 1 299 ? 17.203 -8.148 -0.206 1 96.12 299 ARG A C 1
ATOM 2337 O O . ARG A 1 299 ? 17.828 -7.797 -1.2 1 96.12 299 ARG A O 1
ATOM 2344 N N . PHE A 1 300 ? 16.141 -7.488 0.195 1 97.5 300 PHE A N 1
ATOM 2345 C CA . PHE A 1 300 ? 15.547 -6.414 -0.595 1 97.5 300 PHE A CA 1
ATOM 2346 C C . PHE A 1 300 ? 15.578 -5.098 0.173 1 97.5 300 PHE A C 1
ATOM 2348 O O . PHE A 1 300 ? 14.758 -4.207 -0.081 1 97.5 300 PHE A O 1
ATOM 2355 N N . ALA A 1 301 ? 16.422 -4.984 1.212 1 96.88 301 ALA A N 1
ATOM 2356 C CA . ALA A 1 301 ? 16.578 -3.713 1.909 1 96.88 301 ALA A CA 1
ATOM 2357 C C . ALA A 1 301 ? 16.984 -2.604 0.939 1 96.88 301 ALA A C 1
ATOM 2359 O O . ALA A 1 301 ? 17.812 -2.812 0.051 1 96.88 301 ALA A O 1
ATOM 2360 N N . LEU A 1 302 ? 16.391 -1.464 1.041 1 97.12 302 LEU A N 1
ATOM 2361 C CA . LEU A 1 302 ? 16.734 -0.332 0.186 1 97.12 302 LEU A CA 1
ATOM 2362 C C . LEU A 1 302 ? 18.109 0.224 0.539 1 97.12 302 LEU A C 1
ATOM 2364 O O . LEU A 1 302 ? 18.562 0.092 1.678 1 97.12 302 LEU A O 1
ATOM 2368 N N . PRO A 1 303 ? 18.75 0.722 -0.431 1 94.25 303 PRO A N 1
ATOM 2369 C CA . PRO A 1 303 ? 20.109 1.233 -0.199 1 94.25 303 PRO A CA 1
ATOM 2370 C C . PRO A 1 303 ? 20.109 2.596 0.492 1 94.25 303 PRO A C 1
ATOM 2372 O O . PRO A 1 303 ? 20.578 3.58 -0.083 1 94.25 303 PRO A O 1
ATOM 2375 N N . LEU A 1 304 ? 19.703 2.605 1.701 1 95 304 LEU A N 1
ATOM 2376 C CA . LEU A 1 304 ? 19.641 3.83 2.492 1 95 304 LEU A CA 1
ATOM 2377 C C . LEU A 1 304 ? 20.984 4.125 3.141 1 95 304 LEU A C 1
ATOM 2379 O O . LEU A 1 304 ? 21.625 3.225 3.699 1 95 304 LEU A O 1
ATOM 2383 N N . PRO A 1 305 ? 21.422 5.359 3.027 1 93.81 305 PRO A N 1
ATOM 2384 C CA . PRO A 1 305 ? 22.625 5.719 3.779 1 93.81 305 PRO A CA 1
ATOM 2385 C C . PRO A 1 305 ? 22.422 5.676 5.293 1 93.81 305 PRO A C 1
ATOM 2387 O O . PRO A 1 305 ? 21.281 5.609 5.758 1 93.81 305 PRO A O 1
ATOM 2390 N N . GLU A 1 306 ? 23.469 5.719 6.031 1 92 306 GLU A N 1
ATOM 2391 C CA . GLU A 1 306 ? 23.406 5.625 7.488 1 92 306 GLU A CA 1
ATOM 2392 C C . GLU A 1 306 ? 22.641 6.809 8.086 1 92 306 GLU A C 1
ATOM 2394 O O . GLU A 1 306 ? 21.859 6.637 9.023 1 92 306 GLU A O 1
ATOM 2399 N N . LYS A 1 307 ? 22.969 7.988 7.516 1 89.56 307 LYS A N 1
ATOM 2400 C CA . LYS A 1 307 ? 22.344 9.203 8.031 1 89.56 307 LYS A CA 1
ATOM 2401 C C . LYS A 1 307 ? 21.375 9.797 7.016 1 89.56 307 LYS A C 1
ATOM 2403 O O . LYS A 1 307 ? 21.656 9.836 5.82 1 89.56 307 LYS A O 1
ATOM 2408 N N . ALA A 1 308 ? 20.188 10.219 7.609 1 87.81 308 ALA A N 1
ATOM 2409 C CA . ALA A 1 308 ? 19.234 10.938 6.77 1 87.81 308 ALA A CA 1
ATOM 2410 C C . ALA A 1 308 ? 19.703 12.359 6.5 1 87.81 308 ALA A C 1
ATOM 2412 O O . ALA A 1 308 ? 20.609 12.867 7.168 1 87.81 308 ALA A O 1
ATOM 2413 N N . ILE A 1 309 ? 19.078 12.883 5.492 1 73.62 309 ILE A N 1
ATOM 2414 C CA . ILE A 1 309 ? 19.312 14.297 5.223 1 73.62 309 ILE A CA 1
ATOM 2415 C C . ILE A 1 309 ? 18.812 15.141 6.391 1 73.62 309 ILE A C 1
ATOM 2417 O O . ILE A 1 309 ? 17.688 14.961 6.855 1 73.62 309 ILE A O 1
ATOM 2421 N N . THR A 1 310 ? 19.797 15.844 7.059 1 69.62 310 THR A N 1
ATOM 2422 C CA . THR A 1 310 ? 19.438 16.656 8.219 1 69.62 310 THR A CA 1
ATOM 2423 C C . THR A 1 310 ? 18.547 17.828 7.812 1 69.62 310 THR A C 1
ATOM 2425 O O . THR A 1 310 ? 18.453 18.156 6.629 1 69.62 310 THR A O 1
ATOM 2428 N N . PHE A 1 311 ? 17.766 18.266 8.781 1 62.69 311 PHE A N 1
ATOM 2429 C CA . PHE A 1 311 ? 16.938 19.438 8.586 1 62.69 311 PHE A CA 1
ATOM 2430 C C . PHE A 1 311 ? 17.734 20.562 7.922 1 62.69 311 PHE A C 1
ATOM 2432 O O . PHE A 1 311 ? 17.25 21.203 6.98 1 62.69 311 PHE A O 1
ATOM 2439 N N . GLU A 1 312 ? 18.938 20.641 8.43 1 59.56 312 GLU A N 1
ATOM 2440 C CA . GLU A 1 312 ? 19.828 21.672 7.883 1 59.56 312 GLU A CA 1
ATOM 2441 C C . GLU A 1 312 ? 20.141 21.391 6.418 1 59.56 312 GLU A C 1
ATOM 2443 O O . GLU A 1 312 ? 20.156 22.312 5.594 1 59.56 312 GLU A O 1
ATOM 2448 N N . GLU A 1 313 ? 20.297 20.078 6.191 1 60.09 313 GLU A N 1
ATOM 2449 C CA . GLU A 1 313 ? 20.656 19.688 4.832 1 60.09 313 GLU A CA 1
ATOM 2450 C C . GLU A 1 313 ? 19.438 19.75 3.908 1 60.09 313 GLU A C 1
ATOM 2452 O O . GLU A 1 313 ? 19.578 19.969 2.705 1 60.09 313 GLU A O 1
ATOM 2457 N N . SER A 1 314 ? 18.312 19.484 4.516 1 55.31 314 SER A N 1
ATOM 2458 C CA . SER A 1 314 ? 17.078 19.484 3.744 1 55.31 314 SER A CA 1
ATOM 2459 C C . SER A 1 314 ? 16.719 20.891 3.264 1 55.31 314 SER A C 1
ATOM 2461 O O . SER A 1 314 ? 15.969 21.062 2.301 1 55.31 314 SER A O 1
ATOM 2463 N N . PHE A 1 315 ? 17.203 21.797 3.986 1 52.03 315 PHE A N 1
ATOM 2464 C CA . PHE A 1 315 ? 16.953 23.188 3.645 1 52.03 315 PHE A CA 1
ATOM 2465 C C . PHE A 1 315 ? 18.188 23.828 3.039 1 52.03 315 PHE A C 1
ATOM 2467 O O . PHE A 1 315 ? 18.25 25.062 2.893 1 52.03 315 PHE A O 1
ATOM 2474 N N . ASP A 1 316 ? 19 22.922 2.418 1 46.59 316 ASP A N 1
ATOM 2475 C CA . ASP A 1 316 ? 20.25 23.391 1.853 1 46.59 316 ASP A CA 1
ATOM 2476 C C . ASP A 1 316 ? 20.875 24.469 2.727 1 46.59 316 ASP A C 1
ATOM 2478 O O . ASP A 1 316 ? 21.266 25.531 2.229 1 46.59 316 ASP A O 1
ATOM 2482 N N . ILE A 1 317 ? 20.766 24.391 3.959 1 42.38 317 ILE A N 1
ATOM 2483 C CA . ILE A 1 317 ? 21.469 25.297 4.855 1 42.38 317 ILE A CA 1
ATOM 2484 C C . ILE A 1 317 ? 22.688 24.578 5.453 1 42.38 317 ILE A C 1
ATOM 2486 O O . ILE A 1 317 ? 22.625 23.375 5.727 1 42.38 317 ILE A O 1
ATOM 2490 N N . MET B 1 1 ? -5.184 0.651 -10.055 1 92.31 1 MET B N 1
ATOM 2491 C CA . MET B 1 1 ? -5.316 1.89 -9.297 1 92.31 1 MET B CA 1
ATOM 2492 C C . MET B 1 1 ? -5.297 3.102 -10.219 1 92.31 1 MET B C 1
ATOM 2494 O O . MET B 1 1 ? -4.562 3.121 -11.211 1 92.31 1 MET B O 1
ATOM 2498 N N . LYS B 1 2 ? -6.102 4.09 -9.898 1 92.06 2 LYS B N 1
ATOM 2499 C CA . LYS B 1 2 ? -6.148 5.34 -10.641 1 92.06 2 LYS B CA 1
ATOM 2500 C C . LYS B 1 2 ? -5.586 6.496 -9.82 1 92.06 2 LYS B C 1
ATOM 2502 O O . LYS B 1 2 ? -6.047 6.754 -8.703 1 92.06 2 LYS B O 1
ATOM 2507 N N . THR B 1 3 ? -4.559 7.07 -10.367 1 95.69 3 THR B N 1
ATOM 2508 C CA . THR B 1 3 ? -3.947 8.234 -9.734 1 95.69 3 THR B CA 1
ATOM 2509 C C . THR B 1 3 ? -4.094 9.469 -10.617 1 95.69 3 THR B C 1
ATOM 2511 O O . THR B 1 3 ? -3.82 9.422 -11.82 1 95.69 3 THR B O 1
ATOM 2514 N N . GLU B 1 4 ? -4.594 10.555 -10.031 1 95.75 4 GLU B N 1
ATOM 2515 C CA . GLU B 1 4 ? -4.77 11.82 -10.734 1 95.75 4 GLU B CA 1
ATOM 2516 C C . GLU B 1 4 ? -4.453 13.008 -9.828 1 95.75 4 GLU B C 1
ATOM 2518 O O . GLU B 1 4 ? -4.789 12.992 -8.641 1 95.75 4 GLU B O 1
ATOM 2523 N N . ILE B 1 5 ? -3.779 13.984 -10.414 1 96.81 5 ILE B N 1
ATOM 2524 C CA . ILE B 1 5 ? -3.555 15.242 -9.695 1 96.81 5 ILE B CA 1
ATOM 2525 C C . ILE B 1 5 ? -4.668 16.234 -10.031 1 96.81 5 ILE B C 1
ATOM 2527 O O . ILE B 1 5 ? -4.883 16.562 -11.195 1 96.81 5 ILE B O 1
ATOM 2531 N N . ILE B 1 6 ? -5.344 16.656 -9.047 1 97.12 6 ILE B N 1
ATOM 2532 C CA . ILE B 1 6 ? -6.457 17.594 -9.18 1 97.12 6 ILE B CA 1
ATOM 2533 C C . ILE B 1 6 ? -6.062 18.953 -8.594 1 97.12 6 ILE B C 1
ATOM 2535 O O . ILE B 1 6 ? -5.648 19.031 -7.434 1 97.12 6 ILE B O 1
ATOM 2539 N N . GLN B 1 7 ? -6.16 19.984 -9.367 1 96.75 7 GLN B N 1
ATOM 2540 C CA . GLN B 1 7 ? -5.984 21.328 -8.836 1 96.75 7 GLN B CA 1
ATOM 2541 C C . GLN B 1 7 ? -7.195 21.75 -8.016 1 96.75 7 GLN B C 1
ATOM 2543 O O . GLN B 1 7 ? -8.328 21.719 -8.5 1 96.75 7 GLN B O 1
ATOM 2548 N N . LEU B 1 8 ? -6.965 22.156 -6.828 1 95.69 8 LEU B N 1
ATOM 2549 C CA . LEU B 1 8 ? -8.078 22.453 -5.941 1 95.69 8 LEU B CA 1
ATOM 2550 C C . LEU B 1 8 ? -8.758 23.75 -6.352 1 95.69 8 LEU B C 1
ATOM 2552 O O . LEU B 1 8 ? -9.984 23.875 -6.262 1 95.69 8 LEU B O 1
ATOM 2556 N N . TYR B 1 9 ? -7.871 24.766 -6.695 1 93.88 9 TYR B N 1
ATOM 2557 C CA . TYR B 1 9 ? -8.352 26.078 -7.105 1 93.88 9 TYR B CA 1
ATOM 2558 C C . TYR B 1 9 ? -7.855 26.438 -8.5 1 93.88 9 TYR B C 1
ATOM 2560 O O . TYR B 1 9 ? -6.664 26.312 -8.797 1 93.88 9 TYR B O 1
ATOM 2568 N N . PRO B 1 10 ? -8.688 26.844 -9.352 1 91.25 10 PRO B N 1
ATOM 2569 C CA . PRO B 1 10 ? -8.242 27.219 -10.695 1 91.25 10 PRO B CA 1
ATOM 2570 C C . PRO B 1 10 ? -7.152 28.297 -10.688 1 91.25 10 PRO B C 1
ATOM 2572 O O . PRO B 1 10 ? -6.27 28.281 -11.547 1 91.25 10 PRO B O 1
ATOM 2575 N N . GLN B 1 11 ? -7.16 29.125 -9.695 1 89.5 11 GLN B N 1
ATOM 2576 C CA . GLN B 1 11 ? -6.262 30.281 -9.695 1 89.5 11 GLN B CA 1
ATOM 2577 C C . GLN B 1 11 ? -4.988 29.984 -8.906 1 89.5 11 GLN B C 1
ATOM 2579 O O . GLN B 1 11 ? -4.109 30.828 -8.789 1 89.5 11 GLN B O 1
ATOM 2584 N N . ASN B 1 12 ? -4.891 28.891 -8.312 1 90.62 12 ASN B N 1
ATOM 2585 C CA . ASN B 1 12 ? -3.721 28.516 -7.531 1 90.62 12 ASN B CA 1
ATOM 2586 C C . ASN B 1 12 ? -3.262 27.094 -7.859 1 90.62 12 ASN B C 1
ATOM 2588 O O . ASN B 1 12 ? -3.779 26.125 -7.301 1 90.62 12 ASN B O 1
ATOM 2592 N N . GLU B 1 13 ? -2.242 26.969 -8.633 1 90.56 13 GLU B N 1
ATOM 2593 C CA . GLU B 1 13 ? -1.778 25.672 -9.117 1 90.56 13 GLU B CA 1
ATOM 2594 C C . GLU B 1 13 ? -0.972 24.938 -8.055 1 90.56 13 GLU B C 1
ATOM 2596 O O . GLU B 1 13 ? -0.682 23.75 -8.195 1 90.56 13 GLU B O 1
ATOM 2601 N N . ASN B 1 14 ? -0.707 25.625 -6.938 1 91.12 14 ASN B N 1
ATOM 2602 C CA . ASN B 1 14 ? 0.158 25.047 -5.914 1 91.12 14 ASN B CA 1
ATOM 2603 C C . ASN B 1 14 ? -0.628 24.156 -4.953 1 91.12 14 ASN B C 1
ATOM 2605 O O . ASN B 1 14 ? -0.042 23.359 -4.211 1 91.12 14 ASN B O 1
ATOM 2609 N N . VAL B 1 15 ? -1.894 24.328 -4.902 1 97.25 15 VAL B N 1
ATOM 2610 C CA . VAL B 1 15 ? -2.734 23.531 -4.023 1 97.25 15 VAL B CA 1
ATOM 2611 C C . VAL B 1 15 ? -3.375 22.391 -4.816 1 97.25 15 VAL B C 1
ATOM 2613 O O . VAL B 1 15 ? -4.219 22.625 -5.684 1 97.25 15 VAL B O 1
ATOM 2616 N N . THR B 1 16 ? -2.965 21.156 -4.539 1 97.88 16 THR B N 1
ATOM 2617 C CA . THR B 1 16 ? -3.408 20.031 -5.352 1 97.88 16 THR B CA 1
ATOM 2618 C C . THR B 1 16 ? -3.863 18.875 -4.469 1 97.88 16 THR B C 1
ATOM 2620 O O . THR B 1 16 ? -3.451 18.766 -3.311 1 97.88 16 THR B O 1
ATOM 2623 N N . LEU B 1 17 ? -4.762 18.141 -4.992 1 98.5 17 LEU B N 1
ATOM 2624 C CA . LEU B 1 17 ? -5.238 16.891 -4.426 1 98.5 17 LEU B CA 1
ATOM 2625 C C . LEU B 1 17 ? -4.902 15.711 -5.34 1 98.5 17 LEU B C 1
ATOM 2627 O O . LEU B 1 17 ? -5.375 15.648 -6.48 1 98.5 17 LEU B O 1
ATOM 2631 N N . THR B 1 18 ? -4.023 14.812 -4.852 1 98.5 18 THR B N 1
ATOM 2632 C CA . THR B 1 18 ? -3.699 13.625 -5.633 1 98.5 18 THR B CA 1
ATOM 2633 C C . THR B 1 18 ? -4.516 12.422 -5.156 1 98.5 18 THR B C 1
ATOM 2635 O O . THR B 1 18 ? -4.512 12.094 -3.969 1 98.5 18 THR B O 1
ATOM 2638 N N . SER B 1 19 ? -5.195 11.781 -6.109 1 98.31 19 SER B N 1
ATOM 2639 C CA . SER B 1 19 ? -6.039 10.641 -5.77 1 98.31 19 SER B CA 1
ATOM 2640 C C . SER B 1 19 ? -5.293 9.32 -5.953 1 98.31 19 SER B C 1
ATOM 2642 O O . SER B 1 19 ? -4.496 9.18 -6.887 1 98.31 19 SER B O 1
ATOM 2644 N N . TYR B 1 20 ? -5.406 8.43 -5.07 1 98.31 20 TYR B N 1
ATOM 2645 C CA . TYR B 1 20 ? -5.023 7.02 -5.133 1 98.31 20 TYR B CA 1
ATOM 2646 C C . TYR B 1 20 ? -6.238 6.117 -4.984 1 98.31 20 TYR B C 1
ATOM 2648 O O . TYR B 1 20 ? -6.535 5.641 -3.885 1 98.31 20 TYR B O 1
ATOM 2656 N N . ILE B 1 21 ? -6.895 5.836 -6.09 1 98.12 21 ILE B N 1
ATOM 2657 C CA . ILE B 1 21 ? -8.188 5.16 -6.094 1 98.12 21 ILE B CA 1
ATOM 2658 C C . ILE B 1 21 ? -7.992 3.682 -6.43 1 98.12 21 ILE B C 1
ATOM 2660 O O . ILE B 1 21 ? -7.473 3.344 -7.496 1 98.12 21 ILE B O 1
ATOM 2664 N N . ILE B 1 22 ? -8.414 2.814 -5.5 1 97.56 22 ILE B N 1
ATOM 2665 C CA . ILE B 1 22 ? -8.32 1.371 -5.695 1 97.56 22 ILE B CA 1
ATOM 2666 C C . ILE B 1 22 ? -9.32 0.932 -6.762 1 97.56 22 ILE B C 1
ATOM 2668 O O . ILE B 1 22 ? -10.469 1.395 -6.777 1 97.56 22 ILE B O 1
ATOM 2672 N N . ASN B 1 23 ? -8.844 0.096 -7.668 1 95.62 23 ASN B N 1
ATOM 2673 C CA . ASN B 1 23 ? -9.758 -0.441 -8.672 1 95.62 23 ASN B CA 1
ATOM 2674 C C . ASN B 1 23 ? -10.789 -1.374 -8.039 1 95.62 23 ASN B C 1
ATOM 2676 O O . ASN B 1 23 ? -10.461 -2.15 -7.141 1 95.62 23 ASN B O 1
ATOM 2680 N N . ASP B 1 24 ? -11.992 -1.284 -8.523 1 93.44 24 ASP B N 1
ATOM 2681 C CA . ASP B 1 24 ? -13.047 -2.199 -8.086 1 93.44 24 ASP B CA 1
ATOM 2682 C C . ASP B 1 24 ? -13.008 -3.5 -8.883 1 93.44 24 ASP B C 1
ATOM 2684 O O . ASP B 1 24 ? -12.375 -3.568 -9.938 1 93.44 24 ASP B O 1
ATOM 2688 N N . SER B 1 25 ? -13.602 -4.52 -8.305 1 93 25 SER B N 1
ATOM 2689 C CA . SER B 1 25 ? -13.719 -5.828 -8.953 1 93 25 SER B CA 1
ATOM 2690 C C . SER B 1 25 ? -14.938 -6.59 -8.438 1 93 25 SER B C 1
ATOM 2692 O O . SER B 1 25 ? -15.266 -6.512 -7.254 1 93 25 SER B O 1
ATOM 2694 N N . VAL B 1 26 ? -15.492 -7.414 -9.352 1 89.69 26 VAL B N 1
ATOM 2695 C CA . VAL B 1 26 ? -16.609 -8.258 -8.961 1 89.69 26 VAL B CA 1
ATOM 2696 C C . VAL B 1 26 ? -16.156 -9.289 -7.93 1 89.69 26 VAL B C 1
ATOM 2698 O O . VAL B 1 26 ? -16.984 -9.82 -7.176 1 89.69 26 VAL B O 1
ATOM 2701 N N . GLU B 1 27 ? -14.859 -9.555 -7.863 1 91.25 27 GLU B N 1
ATOM 2702 C CA . GLU B 1 27 ? -14.312 -10.555 -6.945 1 91.25 27 GLU B CA 1
ATOM 2703 C C . GLU B 1 27 ? -14.023 -9.953 -5.578 1 91.25 27 GLU B C 1
ATOM 2705 O O . GLU B 1 27 ? -13.594 -10.656 -4.66 1 91.25 27 GLU B O 1
ATOM 2710 N N . MET B 1 28 ? -14.258 -8.688 -5.395 1 93.88 28 MET B N 1
ATOM 2711 C CA . MET B 1 28 ? -14.023 -8 -4.129 1 93.88 28 MET B CA 1
ATOM 2712 C C . MET B 1 28 ? -15.273 -7.246 -3.678 1 93.88 28 MET B C 1
ATOM 2714 O O . MET B 1 28 ? -16.297 -7.859 -3.367 1 93.88 28 MET B O 1
ATOM 2718 N N . LEU B 1 29 ? -15.258 -5.91 -3.623 1 93.31 29 LEU B N 1
ATOM 2719 C CA . LEU B 1 29 ? -16.406 -5.199 -3.078 1 93.31 29 LEU B CA 1
ATOM 2720 C C . LEU B 1 29 ? -17.516 -5.09 -4.117 1 93.31 29 LEU B C 1
ATOM 2722 O O . LEU B 1 29 ? -18.656 -4.781 -3.779 1 93.31 29 LEU B O 1
ATOM 2726 N N . ASN B 1 30 ? -17.203 -5.297 -5.363 1 92.62 30 ASN B N 1
ATOM 2727 C CA . ASN B 1 30 ? -18.188 -5.398 -6.441 1 92.62 30 ASN B CA 1
ATOM 2728 C C . ASN B 1 30 ? -19.125 -4.199 -6.461 1 92.62 30 ASN B C 1
ATOM 2730 O O . ASN B 1 30 ? -20.344 -4.359 -6.398 1 92.62 30 ASN B O 1
ATOM 2734 N N . GLY B 1 31 ? -18.547 -2.998 -6.523 1 93.75 31 GLY B N 1
ATOM 2735 C CA . GLY B 1 31 ? -19.312 -1.778 -6.715 1 93.75 31 GLY B CA 1
ATOM 2736 C C . GLY B 1 31 ? -19.625 -1.062 -5.414 1 93.75 31 GLY B C 1
ATOM 2737 O O . GLY B 1 31 ? -20.078 0.086 -5.426 1 93.75 31 GLY B O 1
ATOM 2738 N N . LYS B 1 32 ? -19.484 -1.751 -4.289 1 95.44 32 LYS B N 1
ATOM 2739 C CA . LYS B 1 32 ? -19.719 -1.078 -3.016 1 95.44 32 LYS B CA 1
ATOM 2740 C C . LYS B 1 32 ? -18.656 -0.025 -2.744 1 95.44 32 LYS B C 1
ATOM 2742 O O . LYS B 1 32 ? -17.547 -0.115 -3.266 1 95.44 32 LYS B O 1
ATOM 2747 N N . LYS B 1 33 ? -18.984 0.938 -1.938 1 97.69 33 LYS B N 1
ATOM 2748 C CA . LYS B 1 33 ? -18.125 2.09 -1.693 1 97.69 33 LYS B CA 1
ATOM 2749 C C . LYS B 1 33 ? -17.078 1.781 -0.624 1 97.69 33 LYS B C 1
ATOM 2751 O O . LYS B 1 33 ? -17.328 0.97 0.272 1 97.69 33 LYS B O 1
ATOM 2756 N N . ARG B 1 34 ? -15.93 2.359 -0.757 1 98.25 34 ARG B N 1
ATOM 2757 C CA . ARG B 1 34 ? -14.828 2.234 0.188 1 98.25 34 ARG B CA 1
ATOM 2758 C C . ARG B 1 34 ? -14.664 3.51 1.01 1 98.25 34 ARG B C 1
ATOM 2760 O O . ARG B 1 34 ? -14.953 4.605 0.529 1 98.25 34 ARG B O 1
ATOM 2767 N N . PRO B 1 35 ? -14.188 3.377 2.322 1 98.62 35 PRO B N 1
ATOM 2768 C CA . PRO B 1 35 ? -13.711 4.562 3.041 1 98.62 35 PRO B CA 1
ATOM 2769 C C . PRO B 1 35 ? -12.477 5.184 2.398 1 98.62 35 PRO B C 1
ATOM 2771 O O . PRO B 1 35 ? -11.906 4.609 1.463 1 98.62 35 PRO B O 1
ATOM 2774 N N . ALA B 1 36 ? -12.094 6.355 2.904 1 98.75 36 ALA B N 1
ATOM 2775 C CA . ALA B 1 36 ? -10.906 7.039 2.387 1 98.75 36 ALA B CA 1
ATOM 2776 C C . ALA B 1 36 ? -10.156 7.754 3.506 1 98.75 36 ALA B C 1
ATOM 2778 O O . ALA B 1 36 ? -10.727 8.047 4.559 1 98.75 36 ALA B O 1
ATOM 2779 N N . ILE B 1 37 ? -8.883 7.922 3.279 1 98.94 37 ILE B N 1
ATOM 2780 C CA . ILE B 1 37 ? -8.047 8.742 4.152 1 98.94 37 ILE B CA 1
ATOM 2781 C C . ILE B 1 37 ? -7.496 9.938 3.369 1 98.94 37 ILE B C 1
ATOM 2783 O O . ILE B 1 37 ? -6.891 9.758 2.311 1 98.94 37 ILE B O 1
ATOM 2787 N N . LEU B 1 38 ? -7.801 11.109 3.805 1 98.94 38 LEU B N 1
ATOM 2788 C CA . LEU B 1 38 ? -7.195 12.336 3.299 1 98.94 38 LEU B CA 1
ATOM 2789 C C . LEU B 1 38 ? -5.953 12.703 4.102 1 98.94 38 LEU B C 1
ATOM 2791 O O . LEU B 1 38 ? -6.031 12.898 5.316 1 98.94 38 LEU B O 1
ATOM 2795 N N . ILE B 1 39 ? -4.789 12.812 3.389 1 99 39 ILE B N 1
ATOM 2796 C CA . ILE B 1 39 ? -3.49 12.914 4.047 1 99 39 ILE B CA 1
ATOM 2797 C C . ILE B 1 39 ? -2.936 14.328 3.871 1 99 39 ILE B C 1
ATOM 2799 O O . ILE B 1 39 ? -2.9 14.852 2.758 1 99 39 ILE B O 1
ATOM 2803 N N . CYS B 1 40 ? -2.506 14.93 4.953 1 98.94 40 CYS B N 1
ATOM 2804 C CA . CYS B 1 40 ? -1.865 16.234 4.988 1 98.94 40 CYS B CA 1
ATOM 2805 C C . CYS B 1 40 ? -0.424 16.125 5.469 1 98.94 40 CYS B C 1
ATOM 2807 O O . CYS B 1 40 ? -0.174 16.047 6.676 1 98.94 40 CYS B O 1
ATOM 2809 N N . PRO B 1 41 ? 0.552 16.266 4.551 1 98.69 41 PRO B N 1
ATOM 2810 C CA . PRO B 1 41 ? 1.96 16.156 4.941 1 98.69 41 PRO B CA 1
ATOM 2811 C C . PRO B 1 41 ? 2.42 17.328 5.82 1 98.69 41 PRO B C 1
ATOM 2813 O O . PRO B 1 41 ? 1.787 18.375 5.828 1 98.69 41 PRO B O 1
ATOM 2816 N N . GLY B 1 42 ? 3.48 17.047 6.539 1 97.81 42 GLY B N 1
ATOM 2817 C CA . GLY B 1 42 ? 4.121 18.109 7.305 1 97.81 42 GLY B CA 1
ATOM 2818 C C . GLY B 1 42 ? 5.098 18.922 6.48 1 97.81 42 GLY B C 1
ATOM 2819 O O . GLY B 1 42 ? 5.246 18.703 5.277 1 97.81 42 GLY B O 1
ATOM 2820 N N . GLY B 1 43 ? 5.758 19.844 7.234 1 95.44 43 GLY B N 1
ATOM 2821 C CA . GLY B 1 43 ? 6.707 20.75 6.609 1 95.44 43 GLY B CA 1
ATOM 2822 C C . GLY B 1 43 ? 6.707 22.125 7.23 1 95.44 43 GLY B C 1
ATOM 2823 O O . GLY B 1 43 ? 7.125 23.094 6.594 1 95.44 43 GLY B O 1
ATOM 2824 N N . GLY B 1 44 ? 6.164 22.25 8.359 1 95.19 44 GLY B N 1
ATOM 2825 C CA . GLY B 1 44 ? 6.258 23.453 9.172 1 95.19 44 GLY B CA 1
ATOM 2826 C C . GLY B 1 44 ? 5.504 24.641 8.586 1 95.19 44 GLY B C 1
ATOM 2827 O O . GLY B 1 44 ? 5.867 25.797 8.82 1 95.19 44 GLY B O 1
ATOM 2828 N N . TYR B 1 45 ? 4.574 24.375 7.699 1 96.5 45 TYR B N 1
ATOM 2829 C CA . TYR B 1 45 ? 3.828 25.391 6.965 1 96.5 45 TYR B CA 1
ATOM 2830 C C . TYR B 1 45 ? 4.738 26.156 6.008 1 96.5 45 TYR B C 1
ATOM 2832 O O . TYR B 1 45 ? 4.32 27.125 5.391 1 96.5 45 TYR B O 1
ATOM 2840 N N . LEU B 1 46 ? 5.965 25.703 5.891 1 94.69 46 LEU B N 1
ATOM 2841 C CA . LEU B 1 46 ? 6.922 26.25 4.941 1 94.69 46 LEU B CA 1
ATOM 2842 C C . LEU B 1 46 ? 6.949 25.438 3.654 1 94.69 46 LEU B C 1
ATOM 2844 O O . LEU B 1 46 ? 7.121 26 2.566 1 94.69 46 LEU B O 1
ATOM 2848 N N . ASP B 1 47 ? 6.793 24.188 3.803 1 93.88 47 ASP B N 1
ATOM 2849 C CA . ASP B 1 47 ? 6.812 23.219 2.721 1 93.88 47 ASP B CA 1
ATOM 2850 C C . ASP B 1 47 ? 5.926 22.016 3.045 1 93.88 47 ASP B C 1
ATOM 2852 O O . ASP B 1 47 ? 5.152 22.047 4.004 1 93.88 47 ASP B O 1
ATOM 2856 N N . LEU B 1 48 ? 5.91 20.984 2.148 1 95.81 48 LEU B N 1
ATOM 2857 C CA . LEU B 1 48 ? 5.199 19.734 2.385 1 95.81 48 LEU B CA 1
ATOM 2858 C C . LEU B 1 48 ? 6.078 18.547 2.039 1 95.81 48 LEU B C 1
ATOM 2860 O O . LEU B 1 48 ? 6.555 18.422 0.908 1 95.81 48 LEU B O 1
ATOM 2864 N N . SER B 1 49 ? 6.281 17.672 2.994 1 95.38 49 SER B N 1
ATOM 2865 C CA . SER B 1 49 ? 7.23 16.578 2.869 1 95.38 49 SER B CA 1
ATOM 2866 C C . SER B 1 49 ? 6.68 15.477 1.972 1 95.38 49 SER B C 1
ATOM 2868 O O . SER B 1 49 ? 5.562 14.992 2.182 1 95.38 49 SER B O 1
ATOM 2870 N N . ASP B 1 50 ? 7.488 14.977 1.038 1 95.88 50 ASP B N 1
ATOM 2871 C CA . ASP B 1 50 ? 7.137 13.836 0.2 1 95.88 50 ASP B CA 1
ATOM 2872 C C . ASP B 1 50 ? 7.117 12.539 1.014 1 95.88 50 ASP B C 1
ATOM 2874 O O . ASP B 1 50 ? 6.398 11.602 0.675 1 95.88 50 ASP B O 1
ATOM 2878 N N . ARG B 1 51 ? 7.91 12.461 2.133 1 97.19 51 ARG B N 1
ATOM 2879 C CA . ARG B 1 51 ? 7.984 11.266 2.971 1 97.19 51 ARG B CA 1
ATOM 2880 C C . ARG B 1 51 ? 6.637 10.977 3.621 1 97.19 51 ARG B C 1
ATOM 2882 O O . ARG B 1 51 ? 6.352 9.828 3.986 1 97.19 51 ARG B O 1
ATOM 2889 N N . GLU B 1 52 ? 5.832 12.016 3.764 1 98.62 52 GLU B N 1
ATOM 2890 C CA . GLU B 1 52 ? 4.566 11.93 4.484 1 98.62 52 GLU B CA 1
ATOM 2891 C C . GLU B 1 52 ? 3.379 12 3.529 1 98.62 52 GLU B C 1
ATOM 2893 O O . GLU B 1 52 ? 2.254 12.289 3.945 1 98.62 52 GLU B O 1
ATOM 2898 N N . ALA B 1 53 ? 3.652 11.75 2.229 1 98.5 53 ALA B N 1
ATOM 2899 C CA . ALA B 1 53 ? 2.646 11.852 1.175 1 98.5 53 ALA B CA 1
ATOM 2900 C C . ALA B 1 53 ? 2.35 10.484 0.567 1 98.5 53 ALA B C 1
ATOM 2902 O O . ALA B 1 53 ? 1.65 9.672 1.171 1 98.5 53 ALA B O 1
ATOM 2903 N N . GLU B 1 54 ? 2.941 10.117 -0.508 1 98.56 54 GLU B N 1
ATOM 2904 C CA . GLU B 1 54 ? 2.611 8.906 -1.257 1 98.56 54 GLU B CA 1
ATOM 2905 C C . GLU B 1 54 ? 2.881 7.656 -0.427 1 98.56 54 GLU B C 1
ATOM 2907 O O . GLU B 1 54 ? 2.068 6.73 -0.413 1 98.56 54 GLU B O 1
ATOM 2912 N N . PRO B 1 55 ? 4.078 7.543 0.26 1 98.69 55 PRO B N 1
ATOM 2913 C CA . PRO B 1 55 ? 4.289 6.316 1.036 1 98.69 55 PRO B CA 1
ATOM 2914 C C . PRO B 1 55 ? 3.156 6.039 2.02 1 98.69 55 PRO B C 1
ATOM 2916 O O . PRO B 1 55 ? 2.777 4.879 2.219 1 98.69 55 PRO B O 1
ATOM 2919 N N . VAL B 1 56 ? 2.648 7.102 2.578 1 98.88 56 VAL B N 1
ATOM 2920 C CA . VAL B 1 56 ? 1.558 6.957 3.537 1 98.88 56 VAL B CA 1
ATOM 2921 C C . VAL B 1 56 ? 0.275 6.566 2.809 1 98.88 56 VAL B C 1
ATOM 2923 O O . VAL B 1 56 ? -0.469 5.699 3.271 1 98.88 56 VAL B O 1
ATOM 2926 N N . ALA B 1 57 ? 0.014 7.195 1.671 1 98.88 57 ALA B N 1
ATOM 2927 C CA . ALA B 1 57 ? -1.157 6.863 0.864 1 98.88 57 ALA B CA 1
ATOM 2928 C C . ALA B 1 57 ? -1.168 5.379 0.5 1 98.88 57 ALA B C 1
ATOM 2930 O O . ALA B 1 57 ? -2.205 4.719 0.59 1 98.88 57 ALA B O 1
ATOM 2931 N N . LEU B 1 58 ? -0.033 4.863 0.121 1 98.62 58 LEU B N 1
ATOM 2932 C CA . LEU B 1 58 ? 0.076 3.471 -0.304 1 98.62 58 LEU B CA 1
ATOM 2933 C C . LEU B 1 58 ? -0.18 2.523 0.864 1 98.62 58 LEU B C 1
ATOM 2935 O O . LEU B 1 58 ? -0.732 1.438 0.678 1 98.62 58 LEU B O 1
ATOM 2939 N N . LYS B 1 59 ? 0.237 2.898 2.098 1 98.75 59 LYS B N 1
ATOM 2940 C CA . LYS B 1 59 ? -0.078 2.09 3.271 1 98.75 59 LYS B CA 1
ATOM 2941 C C . LYS B 1 59 ? -1.586 1.987 3.48 1 98.75 59 LYS B C 1
ATOM 2943 O O . LYS B 1 59 ? -2.113 0.897 3.709 1 98.75 59 LYS B O 1
ATOM 2948 N N . PHE B 1 60 ? -2.281 3.094 3.379 1 98.88 60 PHE B N 1
ATOM 2949 C CA . PHE B 1 60 ? -3.725 3.059 3.582 1 98.88 60 PHE B CA 1
ATOM 2950 C C . PHE B 1 60 ? -4.414 2.326 2.438 1 98.88 60 PHE B C 1
ATOM 2952 O O . PHE B 1 60 ? -5.41 1.629 2.65 1 98.88 60 PHE B O 1
ATOM 2959 N N . ASN B 1 61 ? -3.922 2.496 1.159 1 98.69 61 ASN B N 1
ATOM 2960 C CA . ASN B 1 61 ? -4.438 1.702 0.05 1 98.69 61 ASN B CA 1
ATOM 2961 C C . ASN B 1 61 ? -4.309 0.206 0.323 1 98.69 61 ASN B C 1
ATOM 2963 O O . ASN B 1 61 ? -5.238 -0.56 0.059 1 98.69 61 ASN B O 1
ATOM 2967 N N . ALA B 1 62 ? -3.17 -0.166 0.86 1 98.38 62 ALA B N 1
ATOM 2968 C CA . ALA B 1 62 ? -2.9 -1.576 1.129 1 98.38 62 ALA B CA 1
ATOM 2969 C C . ALA B 1 62 ? -3.854 -2.125 2.186 1 98.38 62 ALA B C 1
ATOM 2971 O O . ALA B 1 62 ? -3.975 -3.342 2.352 1 98.38 62 ALA B O 1
ATOM 2972 N N . MET B 1 63 ? -4.523 -1.255 2.93 1 98.19 63 MET B N 1
ATOM 2973 C CA . MET B 1 63 ? -5.512 -1.654 3.924 1 98.19 63 MET B CA 1
ATOM 2974 C C . MET B 1 63 ? -6.891 -1.812 3.287 1 98.19 63 MET B C 1
ATOM 2976 O O . MET B 1 63 ? -7.816 -2.316 3.922 1 98.19 63 MET B O 1
ATOM 2980 N N . GLY B 1 64 ? -7.086 -1.328 2.055 1 98.19 64 GLY B N 1
ATOM 2981 C CA . GLY B 1 64 ? -8.367 -1.413 1.364 1 98.19 64 GLY B CA 1
ATOM 2982 C C . GLY B 1 64 ? -9.102 -0.087 1.303 1 98.19 64 GLY B C 1
ATOM 2983 O O . GLY B 1 64 ? -10.281 -0.041 0.948 1 98.19 64 GLY B O 1
ATOM 2984 N N . TYR B 1 65 ? -8.43 1.048 1.689 1 98.81 65 TYR B N 1
ATOM 2985 C CA . TYR B 1 65 ? -9.047 2.369 1.662 1 98.81 65 TYR B CA 1
ATOM 2986 C C . TYR B 1 65 ? -8.539 3.186 0.479 1 98.81 65 TYR B C 1
ATOM 2988 O O . TYR B 1 65 ? -7.359 3.098 0.117 1 98.81 65 TYR B O 1
ATOM 2996 N N . HIS B 1 66 ? -9.484 3.98 -0.142 1 98.75 66 HIS B N 1
ATOM 2997 C CA . HIS B 1 66 ? -8.953 5.031 -1 1 98.75 66 HIS B CA 1
ATOM 2998 C C . HIS B 1 66 ? -8.086 6.004 -0.208 1 98.75 66 HIS B C 1
ATOM 3000 O O . HIS B 1 66 ? -8.219 6.109 1.013 1 98.75 66 HIS B O 1
ATOM 3006 N N . ALA B 1 67 ? -7.152 6.629 -0.876 1 98.88 67 ALA B N 1
ATOM 3007 C CA . ALA B 1 67 ? -6.316 7.633 -0.222 1 98.88 67 ALA B CA 1
ATOM 3008 C C . ALA B 1 67 ? -6.184 8.883 -1.088 1 98.88 67 ALA B C 1
ATOM 3010 O O . ALA B 1 67 ? -6.297 8.812 -2.314 1 98.88 67 ALA B O 1
ATOM 3011 N N . PHE B 1 68 ? -6.004 9.992 -0.477 1 98.88 68 PHE B N 1
ATOM 3012 C CA . PHE B 1 68 ? -5.781 11.281 -1.123 1 98.88 68 PHE B CA 1
ATOM 3013 C C . PHE B 1 68 ? -4.688 12.062 -0.409 1 98.88 68 PHE B C 1
ATOM 3015 O O . PHE B 1 68 ? -4.66 12.125 0.822 1 98.88 68 PHE B O 1
ATOM 3022 N N . VAL B 1 69 ? -3.777 12.594 -1.173 1 98.88 69 VAL B N 1
ATOM 3023 C CA . VAL B 1 69 ? -2.75 13.469 -0.614 1 98.88 69 VAL B CA 1
ATOM 3024 C C . VAL B 1 69 ? -3.055 14.922 -0.97 1 98.88 69 VAL B C 1
ATOM 3026 O O . VAL B 1 69 ? -3.139 15.273 -2.148 1 98.88 69 VAL B O 1
ATOM 3029 N N . LEU B 1 70 ? -3.244 15.711 0.044 1 98.88 70 LEU B N 1
ATOM 3030 C CA . LEU B 1 70 ? -3.461 17.141 -0.149 1 98.88 70 LEU B CA 1
ATOM 3031 C C . LEU B 1 70 ? -2.156 17.922 0.015 1 98.88 70 LEU B C 1
ATOM 3033 O O . LEU B 1 70 ? -1.561 17.922 1.095 1 98.88 70 LEU B O 1
ATOM 3037 N N . ARG B 1 71 ? -1.715 18.469 -1.009 1 98.19 71 ARG B N 1
ATOM 3038 C CA . ARG B 1 71 ? -0.696 19.5 -0.894 1 98.19 71 ARG B CA 1
ATOM 3039 C C . ARG B 1 71 ? -1.333 20.875 -0.704 1 98.19 71 ARG B C 1
ATOM 3041 O O . ARG B 1 71 ? -1.677 21.547 -1.679 1 98.19 71 ARG B O 1
ATOM 3048 N N . TYR B 1 72 ? -1.479 21.219 0.572 1 98.19 72 TYR B N 1
ATOM 3049 C CA . TYR B 1 72 ? -2.219 22.422 0.966 1 98.19 72 TYR B CA 1
ATOM 3050 C C . TYR B 1 72 ? -1.33 23.656 0.901 1 98.19 72 TYR B C 1
ATOM 3052 O O . TYR B 1 72 ? -0.143 23.562 0.58 1 98.19 72 TYR B O 1
ATOM 3060 N N . SER B 1 73 ? -1.965 24.797 1.118 1 97.12 73 SER B N 1
ATOM 3061 C CA . SER B 1 73 ? -1.278 26.078 1.013 1 97.12 73 SER B CA 1
ATOM 3062 C C . SER B 1 73 ? -0.189 26.203 2.072 1 97.12 73 SER B C 1
ATOM 3064 O O . SER B 1 73 ? -0.469 26.141 3.271 1 97.12 73 SER B O 1
ATOM 3066 N N . VAL B 1 74 ? 1.042 26.375 1.604 1 96.25 74 VAL B N 1
ATOM 3067 C CA . VAL B 1 74 ? 2.199 26.641 2.453 1 96.25 74 VAL B CA 1
ATOM 3068 C C . VAL B 1 74 ? 3.033 27.766 1.852 1 96.25 74 VAL B C 1
ATOM 3070 O O . VAL B 1 74 ? 2.701 28.297 0.789 1 96.25 74 VAL B O 1
ATOM 3073 N N . TYR B 1 75 ? 4.051 28.125 2.551 1 95.31 75 TYR B N 1
ATOM 3074 C CA . TYR B 1 75 ? 4.859 29.266 2.158 1 95.31 75 TYR B CA 1
ATOM 3075 C C . TYR B 1 75 ? 5.504 29.047 0.796 1 95.31 75 TYR B C 1
ATOM 3077 O O . TYR B 1 75 ? 5.391 29.891 -0.099 1 95.31 75 TYR B O 1
ATOM 3085 N N . ARG B 1 76 ? 6.117 27.828 0.673 1 92.31 76 ARG B N 1
ATOM 3086 C CA . ARG B 1 76 ? 6.832 27.516 -0.562 1 92.31 76 ARG B CA 1
ATOM 3087 C C . ARG B 1 76 ? 5.855 27.25 -1.703 1 92.31 76 ARG B C 1
ATOM 3089 O O . ARG B 1 76 ? 4.902 26.484 -1.545 1 92.31 76 ARG B O 1
ATOM 3096 N N . GLN B 1 77 ? 6.145 27.828 -2.781 1 87.69 77 GLN B N 1
ATOM 3097 C CA . GLN B 1 77 ? 5.34 27.562 -3.971 1 87.69 77 GLN B CA 1
ATOM 3098 C C . GLN B 1 77 ? 5.996 26.531 -4.867 1 87.69 77 GLN B C 1
ATOM 3100 O O . GLN B 1 77 ? 7.191 26.25 -4.73 1 87.69 77 GLN B O 1
ATOM 3105 N N . ALA B 1 78 ? 5.227 25.859 -5.746 1 76.94 78 ALA B N 1
ATOM 3106 C CA . ALA B 1 78 ? 5.637 24.703 -6.535 1 76.94 78 ALA B CA 1
ATOM 3107 C C . ALA B 1 78 ? 6.926 24.984 -7.301 1 76.94 78 ALA B C 1
ATOM 3109 O O . ALA B 1 78 ? 7.801 24.125 -7.395 1 76.94 78 ALA B O 1
ATOM 3110 N N . ASP B 1 79 ? 7.199 26.078 -7.781 1 79.62 79 ASP B N 1
ATOM 3111 C CA . ASP B 1 79 ? 8.344 26.359 -8.633 1 79.62 79 ASP B CA 1
ATOM 3112 C C . ASP B 1 79 ? 9.461 27.047 -7.848 1 79.62 79 ASP B C 1
ATOM 3114 O O . ASP B 1 79 ? 10.43 27.531 -8.43 1 79.62 79 ASP B O 1
ATOM 3118 N N . GLU B 1 80 ? 9.305 26.938 -6.52 1 85.19 80 GLU B N 1
ATOM 3119 C CA . GLU B 1 80 ? 10.289 27.656 -5.719 1 85.19 80 GLU B CA 1
ATOM 3120 C C . GLU B 1 80 ? 11.219 26.688 -4.98 1 85.19 80 GLU B C 1
ATOM 3122 O O . GLU B 1 80 ? 10.812 25.578 -4.621 1 85.19 80 GLU B O 1
ATOM 3127 N N . ASP B 1 81 ? 12.391 27.172 -4.828 1 82.62 81 ASP B N 1
ATOM 3128 C CA . ASP B 1 81 ? 13.281 26.484 -3.895 1 82.62 81 ASP B CA 1
ATOM 3129 C C . ASP B 1 81 ? 12.828 26.703 -2.451 1 82.62 81 ASP B C 1
ATOM 3131 O O . ASP B 1 81 ? 11.992 27.562 -2.176 1 82.62 81 ASP B O 1
ATOM 3135 N N . PHE B 1 82 ? 13.312 25.906 -1.645 1 82.56 82 PHE B N 1
ATOM 3136 C CA . PHE B 1 82 ? 13.023 26.109 -0.232 1 82.56 82 PHE B CA 1
ATOM 3137 C C . PHE B 1 82 ? 13.469 27.5 0.206 1 82.56 82 PHE B C 1
ATOM 3139 O O . PHE B 1 82 ? 14.555 27.969 -0.164 1 82.56 82 PHE B O 1
ATOM 3146 N N . PRO B 1 83 ? 12.625 28.141 0.954 1 80.56 83 PRO B N 1
ATOM 3147 C CA . PRO B 1 83 ? 12.977 29.516 1.341 1 80.56 83 PRO B CA 1
ATOM 3148 C C . PRO B 1 83 ? 14.117 29.562 2.355 1 80.56 83 PRO B C 1
ATOM 3150 O O . PRO B 1 83 ? 14.227 28.672 3.209 1 80.56 83 PRO B O 1
ATOM 3153 N N . ASP B 1 84 ? 14.945 30.609 2.18 1 85.19 84 ASP B N 1
ATOM 3154 C CA . ASP B 1 84 ? 15.938 30.891 3.211 1 85.19 84 ASP B CA 1
ATOM 3155 C C . ASP B 1 84 ? 15.297 31.547 4.426 1 85.19 84 ASP B C 1
ATOM 3157 O O . ASP B 1 84 ? 15.25 32.781 4.508 1 85.19 84 ASP B O 1
ATOM 3161 N N . ILE B 1 85 ? 14.969 30.75 5.344 1 84.94 85 ILE B N 1
ATOM 3162 C CA . ILE B 1 85 ? 14.188 31.234 6.477 1 84.94 85 ILE B CA 1
ATOM 3163 C C . ILE B 1 85 ? 15.078 32.031 7.434 1 84.94 85 ILE B C 1
ATOM 3165 O O . ILE B 1 85 ? 14.594 32.625 8.375 1 84.94 85 ILE B O 1
ATOM 3169 N N . PHE B 1 86 ? 16.359 32.062 7.113 1 80.12 86 PHE B N 1
ATOM 3170 C CA . PHE B 1 86 ? 17.312 32.812 7.945 1 80.12 86 PHE B CA 1
ATOM 3171 C C . PHE B 1 86 ? 17.625 34.156 7.332 1 80.12 86 PHE B C 1
ATOM 3173 O O . PHE B 1 86 ? 18.312 34.969 7.949 1 80.12 86 PHE B O 1
ATOM 3180 N N . SER B 1 87 ? 17.109 34.281 6.203 1 83.62 87 SER B N 1
ATOM 3181 C CA . SER B 1 87 ? 17.344 35.531 5.516 1 83.62 87 SER B CA 1
ATOM 3182 C C . SER B 1 87 ? 16.547 36.688 6.145 1 83.62 87 SER B C 1
ATOM 3184 O O . SER B 1 87 ? 15.406 36.469 6.578 1 83.62 87 SER B O 1
ATOM 3186 N N . GLU B 1 88 ? 17.109 37.844 6.07 1 80.56 88 GLU B N 1
ATOM 3187 C CA . GLU B 1 88 ? 16.422 39.031 6.555 1 80.56 88 GLU B CA 1
ATOM 3188 C C . GLU B 1 88 ? 15.242 39.375 5.66 1 80.56 88 GLU B C 1
ATOM 3190 O O . GLU B 1 88 ? 14.367 40.156 6.062 1 80.56 88 GLU B O 1
ATOM 3195 N N . THR B 1 89 ? 15.211 38.812 4.527 1 83.5 89 THR B N 1
ATOM 3196 C CA . THR B 1 89 ? 14.172 39.156 3.562 1 83.5 89 THR B CA 1
ATOM 3197 C C . THR B 1 89 ? 13.008 38.188 3.658 1 83.5 89 THR B C 1
ATOM 3199 O O . THR B 1 89 ? 12.031 38.281 2.91 1 83.5 89 THR B O 1
ATOM 3202 N N . PHE B 1 90 ? 13.156 37.25 4.539 1 90.06 90 PHE B N 1
ATOM 3203 C CA . PHE B 1 90 ? 12.047 36.344 4.73 1 90.06 90 PHE B CA 1
ATOM 3204 C C . PHE B 1 90 ? 10.828 37.062 5.297 1 90.06 90 PHE B C 1
ATOM 3206 O O . PHE B 1 90 ? 10.906 37.656 6.371 1 90.06 90 PHE B O 1
ATOM 3213 N N . GLU B 1 91 ? 9.727 37.188 4.469 1 92.25 91 GLU B N 1
ATOM 3214 C CA . GLU B 1 91 ? 8.539 37.938 4.852 1 92.25 91 GLU B CA 1
ATOM 3215 C C . GLU B 1 91 ? 7.273 37.094 4.715 1 92.25 91 GLU B C 1
ATOM 3217 O O . GLU B 1 91 ? 7.25 36.125 3.969 1 92.25 91 GLU B O 1
ATOM 3222 N N . ALA B 1 92 ? 6.285 37.562 5.375 1 94.12 92 ALA B N 1
ATOM 3223 C CA . ALA B 1 92 ? 5.008 36.844 5.352 1 94.12 92 ALA B CA 1
ATOM 3224 C C . ALA B 1 92 ? 4.367 36.906 3.967 1 94.12 92 ALA B C 1
ATOM 3226 O O . ALA B 1 92 ? 4.543 37.906 3.248 1 94.12 92 ALA B O 1
ATOM 3227 N N . ARG B 1 93 ? 3.719 35.844 3.617 1 93.69 93 ARG B N 1
ATOM 3228 C CA . ARG B 1 93 ? 2.895 35.781 2.412 1 93.69 93 ARG B CA 1
ATOM 3229 C C . ARG B 1 93 ? 1.422 35.594 2.76 1 93.69 93 ARG B C 1
ATOM 3231 O O . ARG B 1 93 ? 1.067 34.719 3.537 1 93.69 93 ARG B O 1
ATOM 3238 N N . LYS B 1 94 ? 0.547 36.344 2.174 1 92.31 94 LYS B N 1
ATOM 3239 C CA . LYS B 1 94 ? -0.866 36.344 2.539 1 92.31 94 LYS B CA 1
ATOM 3240 C C . LYS B 1 94 ? -1.569 35.094 2.092 1 92.31 94 LYS B C 1
ATOM 3242 O O . LYS B 1 94 ? -2.475 34.594 2.771 1 92.31 94 LYS B O 1
ATOM 3247 N N . ASN B 1 95 ? -1.205 34.469 1.08 1 90.81 95 ASN B N 1
ATOM 3248 C CA . ASN B 1 95 ? -1.943 33.375 0.43 1 90.81 95 ASN B CA 1
ATOM 3249 C C . ASN B 1 95 ? -1.82 32.062 1.204 1 90.81 95 ASN B C 1
ATOM 3251 O O . ASN B 1 95 ? -2.51 31.094 0.896 1 90.81 95 ASN B O 1
ATOM 3255 N N . CYS B 1 96 ? -0.952 32.031 2.238 1 93.69 96 CYS B N 1
ATOM 3256 C CA . CYS B 1 96 ? -0.77 30.781 2.965 1 93.69 96 CYS B CA 1
ATOM 3257 C C . CYS B 1 96 ? -1.064 30.969 4.449 1 93.69 96 CYS B C 1
ATOM 3259 O O . CYS B 1 96 ? -0.852 30.047 5.246 1 93.69 96 CYS B O 1
ATOM 3261 N N . GLN B 1 97 ? -1.556 32.062 4.809 1 95.81 97 GLN B N 1
ATOM 3262 C CA . GLN B 1 97 ? -1.812 32.344 6.219 1 95.81 97 GLN B CA 1
ATOM 3263 C C . GLN B 1 97 ? -3.127 31.719 6.672 1 95.81 97 GLN B C 1
ATOM 3265 O O . GLN B 1 97 ? -4.02 31.484 5.859 1 95.81 97 GLN B O 1
ATOM 3270 N N . PHE B 1 98 ? -3.25 31.484 7.984 1 96.44 98 PHE B N 1
ATOM 3271 C CA . PHE B 1 98 ? -4.504 31.047 8.594 1 96.44 98 PHE B CA 1
ATOM 3272 C C . PHE B 1 98 ? -5.648 31.969 8.18 1 96.44 98 PHE B C 1
ATOM 3274 O O . PHE B 1 98 ? -5.52 33.188 8.227 1 96.44 98 PHE B O 1
ATOM 3281 N N . PRO B 1 99 ? -6.629 31.234 7.691 1 96.5 99 PRO B N 1
ATOM 3282 C CA . PRO B 1 99 ? -7.016 29.828 7.809 1 96.5 99 PRO B CA 1
ATOM 3283 C C . PRO B 1 99 ? -6.906 29.062 6.488 1 96.5 99 PRO B C 1
ATOM 3285 O O . PRO B 1 99 ? -7.609 28.078 6.281 1 96.5 99 PRO B O 1
ATOM 3288 N N . GLN B 1 100 ? -6.074 29.453 5.621 1 95.94 100 GLN B N 1
ATOM 3289 C CA . GLN B 1 100 ? -6.098 28.984 4.238 1 95.94 100 GLN B CA 1
ATOM 3290 C C . GLN B 1 100 ? -5.852 27.469 4.172 1 95.94 100 GLN B C 1
ATOM 3292 O O . GLN B 1 100 ? -6.555 26.766 3.459 1 95.94 100 GLN B O 1
ATOM 3297 N N . ALA B 1 101 ? -4.816 27 4.863 1 97.75 101 ALA B N 1
ATOM 3298 C CA . ALA B 1 101 ? -4.52 25.578 4.832 1 97.75 101 ALA B CA 1
ATOM 3299 C C . ALA B 1 101 ? -5.727 24.766 5.285 1 97.75 101 ALA B C 1
ATOM 3301 O O . ALA B 1 101 ? -6.027 23.703 4.711 1 97.75 101 ALA B O 1
ATOM 3302 N N . MET B 1 102 ? -6.406 25.234 6.297 1 97.12 102 MET B N 1
ATOM 3303 C CA . MET B 1 102 ? -7.613 24.594 6.793 1 97.12 102 MET B CA 1
ATOM 3304 C C . MET B 1 102 ? -8.719 24.625 5.746 1 97.12 102 MET B C 1
ATOM 3306 O O . MET B 1 102 ? -9.438 23.641 5.562 1 97.12 102 MET B O 1
ATOM 3310 N N . LEU B 1 103 ? -8.852 25.703 5.074 1 96 103 LEU B N 1
ATOM 3311 C CA . LEU B 1 103 ? -9.828 25.828 4.004 1 96 103 LEU B CA 1
ATOM 3312 C C . LEU B 1 103 ? -9.539 24.859 2.871 1 96 103 LEU B C 1
ATOM 3314 O O . LEU B 1 103 ? -10.461 24.359 2.223 1 96 103 LEU B O 1
ATOM 3318 N N . ASP B 1 104 ? -8.312 24.594 2.668 1 97.44 104 ASP B N 1
ATOM 3319 C CA . ASP B 1 104 ? -7.934 23.641 1.638 1 97.44 104 ASP B CA 1
ATOM 3320 C C . ASP B 1 104 ? -8.445 22.234 1.979 1 97.44 104 ASP B C 1
ATOM 3322 O O . ASP B 1 104 ? -8.836 21.484 1.089 1 97.44 104 ASP B O 1
ATOM 3326 N N . ILE B 1 105 ? -8.445 21.859 3.254 1 98.25 105 ILE B N 1
ATOM 3327 C CA . ILE B 1 105 ? -9.023 20.594 3.67 1 98.25 105 ILE B CA 1
ATOM 3328 C C . ILE B 1 105 ? -10.523 20.594 3.379 1 98.25 105 ILE B C 1
ATOM 3330 O O . ILE B 1 105 ? -11.055 19.609 2.85 1 98.25 105 ILE B O 1
ATOM 3334 N N . ALA B 1 106 ? -11.172 21.688 3.695 1 96.19 106 ALA B N 1
ATOM 3335 C CA . ALA B 1 106 ? -12.609 21.781 3.447 1 96.19 106 ALA B CA 1
ATOM 3336 C C . ALA B 1 106 ? -12.922 21.609 1.966 1 96.19 106 ALA B C 1
ATOM 3338 O O . ALA B 1 106 ? -13.844 20.875 1.605 1 96.19 106 ALA B O 1
ATOM 3339 N N . GLU B 1 107 ? -12.156 22.266 1.165 1 95.19 107 GLU B N 1
ATOM 3340 C CA . GLU B 1 107 ? -12.367 22.125 -0.274 1 95.19 107 GLU B CA 1
ATOM 3341 C C . GLU B 1 107 ? -12.117 20.703 -0.739 1 95.19 107 GLU B C 1
ATOM 3343 O O . GLU B 1 107 ? -12.828 20.188 -1.61 1 95.19 107 GLU B O 1
ATOM 3348 N N . SER B 1 108 ? -11.117 20.094 -0.189 1 97.44 108 SER B N 1
ATOM 3349 C CA . SER B 1 108 ? -10.867 18.688 -0.51 1 97.44 108 SER B CA 1
ATOM 3350 C C . SER B 1 108 ? -12.062 17.812 -0.136 1 97.44 108 SER B C 1
ATOM 3352 O O . SER B 1 108 ? -12.469 16.953 -0.913 1 97.44 108 SER B O 1
ATOM 3354 N N . MET B 1 109 ? -12.625 18.062 1.044 1 96.88 109 MET B N 1
ATOM 3355 C CA . MET B 1 109 ? -13.805 17.312 1.486 1 96.88 109 MET B CA 1
ATOM 3356 C C . MET B 1 109 ? -14.961 17.5 0.511 1 96.88 109 MET B C 1
ATOM 3358 O O . MET B 1 109 ? -15.672 16.531 0.197 1 96.88 109 MET B O 1
ATOM 3362 N N . ARG B 1 110 ? -15.125 18.656 0.022 1 94.44 110 ARG B N 1
ATOM 3363 C CA . ARG B 1 110 ? -16.188 18.922 -0.95 1 94.44 110 ARG B CA 1
ATOM 3364 C C . ARG B 1 110 ? -15.945 18.141 -2.24 1 94.44 110 ARG B C 1
ATOM 3366 O O . ARG B 1 110 ? -16.875 17.531 -2.781 1 94.44 110 ARG B O 1
ATOM 3373 N N . ILE B 1 111 ? -14.75 18.172 -2.695 1 95.88 111 ILE B N 1
ATOM 3374 C CA . ILE B 1 111 ? -14.391 17.469 -3.922 1 95.88 111 ILE B CA 1
ATOM 3375 C C . ILE B 1 111 ? -14.633 15.969 -3.748 1 95.88 111 ILE B C 1
ATOM 3377 O O . ILE B 1 111 ? -15.172 15.312 -4.641 1 95.88 111 ILE B O 1
ATOM 3381 N N . LEU B 1 112 ? -14.227 15.43 -2.6 1 97.38 112 LEU B N 1
ATOM 3382 C CA . LEU B 1 112 ? -14.453 14.008 -2.326 1 97.38 112 LEU B CA 1
ATOM 3383 C C . LEU B 1 112 ? -15.938 13.688 -2.332 1 97.38 112 LEU B C 1
ATOM 3385 O O . LEU B 1 112 ? -16.359 12.688 -2.92 1 97.38 112 LEU B O 1
ATOM 3389 N N . ASN B 1 113 ? -16.734 14.539 -1.718 1 95.44 113 ASN B N 1
ATOM 3390 C CA . ASN B 1 113 ? -18.172 14.32 -1.683 1 95.44 113 ASN B CA 1
ATOM 3391 C C . ASN B 1 113 ? -18.781 14.367 -3.08 1 95.44 113 ASN B C 1
ATOM 3393 O O . ASN B 1 113 ? -19.625 13.539 -3.43 1 95.44 113 ASN B O 1
ATOM 3397 N N . GLN B 1 114 ? -18.359 15.266 -3.859 1 95.12 114 GLN B N 1
ATOM 3398 C CA . GLN B 1 114 ? -18.891 15.461 -5.203 1 95.12 114 GLN B CA 1
ATOM 3399 C C . GLN B 1 114 ? -18.547 14.281 -6.109 1 95.12 114 GLN B C 1
ATOM 3401 O O . GLN B 1 114 ? -19.281 13.984 -7.055 1 95.12 114 GLN B O 1
ATOM 3406 N N . ASN B 1 115 ? -17.5 13.594 -5.812 1 96.44 115 ASN B N 1
ATOM 3407 C CA . ASN B 1 115 ? -17.031 12.523 -6.684 1 96.44 115 ASN B CA 1
ATOM 3408 C C . ASN B 1 115 ? -17.281 11.148 -6.066 1 96.44 115 ASN B C 1
ATOM 3410 O O . ASN B 1 115 ? -16.672 10.156 -6.48 1 96.44 115 ASN B O 1
ATOM 3414 N N . SER B 1 116 ? -18.125 11.109 -5.105 1 96.62 116 SER B N 1
ATOM 3415 C CA . SER B 1 116 ? -18.406 9.891 -4.348 1 96.62 116 SER B CA 1
ATOM 3416 C C . SER B 1 116 ? -18.766 8.734 -5.277 1 96.62 116 SER B C 1
ATOM 3418 O O . SER B 1 116 ? -18.188 7.645 -5.164 1 96.62 116 SER B O 1
ATOM 3420 N N . ASN B 1 117 ? -19.641 8.914 -6.195 1 96.56 117 ASN B N 1
ATOM 3421 C CA . ASN B 1 117 ? -20.094 7.84 -7.074 1 96.56 117 ASN B CA 1
ATOM 3422 C C . ASN B 1 117 ? -19 7.406 -8.047 1 96.56 117 ASN B C 1
ATOM 3424 O O . ASN B 1 117 ? -18.766 6.211 -8.234 1 96.56 117 ASN B O 1
ATOM 3428 N N . THR B 1 118 ? -18.344 8.414 -8.578 1 95.94 118 THR B N 1
ATOM 3429 C CA . THR B 1 118 ? -17.312 8.133 -9.555 1 95.94 118 THR B CA 1
ATOM 3430 C C . THR B 1 118 ? -16.188 7.316 -8.93 1 95.94 118 THR B C 1
ATOM 3432 O O . THR B 1 118 ? -15.648 6.395 -9.555 1 95.94 118 THR B O 1
ATOM 3435 N N . TRP B 1 119 ? -15.828 7.582 -7.719 1 97 119 TRP B N 1
ATOM 3436 C CA . TRP B 1 119 ? -14.703 6.934 -7.062 1 97 119 TRP B CA 1
ATOM 3437 C C . TRP B 1 119 ? -15.164 5.777 -6.184 1 97 119 TRP B C 1
ATOM 3439 O O . TRP B 1 119 ? -14.352 5.121 -5.531 1 97 119 TRP B O 1
ATOM 3449 N N . HIS B 1 120 ? -16.453 5.484 -6.105 1 97.19 120 HIS B N 1
ATOM 3450 C CA . HIS B 1 120 ? -16.969 4.504 -5.164 1 97.19 120 HIS B CA 1
ATOM 3451 C C . HIS B 1 120 ? -16.484 4.781 -3.746 1 97.19 120 HIS B C 1
ATOM 3453 O O . HIS B 1 120 ? -15.969 3.887 -3.076 1 97.19 120 HIS B O 1
ATOM 3459 N N . LEU B 1 121 ? -16.766 6.02 -3.357 1 97.88 121 LEU B N 1
ATOM 3460 C CA . LEU B 1 121 ? -16.266 6.527 -2.088 1 97.88 121 LEU B CA 1
ATOM 3461 C C . LEU B 1 121 ? -17.391 6.684 -1.075 1 97.88 121 LEU B C 1
ATOM 3463 O O . LEU B 1 121 ? -18.422 7.305 -1.372 1 97.88 121 LEU B O 1
ATOM 3467 N N . ASP B 1 122 ? -17.266 6.059 0.073 1 97.81 122 ASP B N 1
ATOM 3468 C CA . ASP B 1 122 ? -18.172 6.27 1.188 1 97.81 122 ASP B CA 1
ATOM 3469 C C . ASP B 1 122 ? -17.859 7.574 1.917 1 97.81 122 ASP B C 1
ATOM 3471 O O . ASP B 1 122 ? -16.969 7.617 2.771 1 97.81 122 ASP B O 1
ATOM 3475 N N . THR B 1 123 ? -18.609 8.625 1.661 1 96.5 123 THR B N 1
ATOM 3476 C CA . THR B 1 123 ? -18.297 9.961 2.15 1 96.5 123 THR B CA 1
ATOM 3477 C C . THR B 1 123 ? -18.594 10.078 3.641 1 96.5 123 THR B C 1
ATOM 3479 O O . THR B 1 123 ? -18.172 11.039 4.293 1 96.5 123 THR B O 1
ATOM 3482 N N . GLY B 1 124 ? -19.344 9.133 4.223 1 95.81 124 GLY B N 1
ATOM 3483 C CA . GLY B 1 124 ? -19.531 9.102 5.664 1 95.81 124 GLY B CA 1
ATOM 3484 C C . GLY B 1 124 ? -18.344 8.555 6.418 1 95.81 124 GLY B C 1
ATOM 3485 O O . GLY B 1 124 ? -18.297 8.625 7.645 1 95.81 124 GLY B O 1
ATOM 3486 N N . ARG B 1 125 ? -17.406 7.992 5.684 1 97.88 125 ARG B N 1
ATOM 3487 C CA . ARG B 1 125 ? -16.219 7.402 6.297 1 97.88 125 ARG B CA 1
ATOM 3488 C C . ARG B 1 125 ? -14.953 7.934 5.648 1 97.88 125 ARG B C 1
ATOM 3490 O O . ARG B 1 125 ? -14.125 7.16 5.164 1 97.88 125 ARG B O 1
ATOM 3497 N N . ILE B 1 126 ? -14.773 9.188 5.723 1 98.56 126 ILE B N 1
ATOM 3498 C CA . ILE B 1 126 ? -13.539 9.859 5.324 1 98.56 126 ILE B CA 1
ATOM 3499 C C . ILE B 1 126 ? -12.742 10.25 6.566 1 98.56 126 ILE B C 1
ATOM 3501 O O . ILE B 1 126 ? -13.219 11.031 7.398 1 98.56 126 ILE B O 1
ATOM 3505 N N . GLY B 1 127 ? -11.594 9.625 6.789 1 98.81 127 GLY B N 1
ATOM 3506 C CA . GLY B 1 127 ? -10.664 10.008 7.836 1 98.81 127 GLY B CA 1
ATOM 3507 C C . GLY B 1 127 ? -9.625 11.008 7.367 1 98.81 127 GLY B C 1
ATOM 3508 O O . GLY B 1 127 ? -9.273 11.047 6.188 1 98.81 127 GLY B O 1
ATOM 3509 N N . LEU B 1 128 ? -9.133 11.812 8.266 1 98.94 128 LEU B N 1
ATOM 3510 C CA . LEU B 1 128 ? -8.039 12.734 7.996 1 98.94 128 LEU B CA 1
ATOM 3511 C C . LEU B 1 128 ? -6.766 12.289 8.711 1 98.94 128 LEU B C 1
ATOM 3513 O O . LEU B 1 128 ? -6.812 11.859 9.867 1 98.94 128 LEU B O 1
ATOM 3517 N N . CYS B 1 129 ? -5.664 12.32 7.992 1 98.94 129 CYS B N 1
ATOM 3518 C CA . CYS B 1 129 ? -4.352 12.008 8.547 1 98.94 129 CYS B CA 1
ATOM 3519 C C . CYS B 1 129 ? -3.375 13.156 8.32 1 98.94 129 CYS B C 1
ATOM 3521 O O . CYS B 1 129 ? -3.273 13.68 7.211 1 98.94 129 CYS B O 1
ATOM 3523 N N . GLY B 1 130 ? -2.678 13.562 9.352 1 98.94 130 GLY B N 1
ATOM 3524 C CA . GLY B 1 130 ? -1.697 14.625 9.211 1 98.94 130 GLY B CA 1
ATOM 3525 C C . GLY B 1 130 ? -0.419 14.359 9.984 1 98.94 130 GLY B C 1
ATOM 3526 O O . GLY B 1 130 ? -0.424 13.617 10.969 1 98.94 130 GLY B O 1
ATOM 3527 N N . PHE B 1 131 ? 0.652 14.992 9.508 1 98.94 131 PHE B N 1
ATOM 3528 C CA . PHE B 1 131 ? 1.967 14.867 10.125 1 98.94 131 PHE B CA 1
ATOM 3529 C C . PHE B 1 131 ? 2.516 16.234 10.508 1 98.94 131 PHE B C 1
ATOM 3531 O O . PHE B 1 131 ? 2.48 17.172 9.703 1 98.94 131 PHE B O 1
ATOM 3538 N N . SER B 1 132 ? 3.082 16.344 11.773 1 98.31 132 SER B N 1
ATOM 3539 C CA . SER B 1 132 ? 3.713 17.594 12.203 1 98.31 132 SER B CA 1
ATOM 3540 C C . SER B 1 132 ? 2.795 18.781 11.969 1 98.31 132 SER B C 1
ATOM 3542 O O . SER B 1 132 ? 1.676 18.828 12.484 1 98.31 132 SER B O 1
ATOM 3544 N N . ALA B 1 133 ? 3.162 19.75 11.055 1 98.31 133 ALA B N 1
ATOM 3545 C CA . ALA B 1 133 ? 2.303 20.891 10.719 1 98.31 133 ALA B CA 1
ATOM 3546 C C . ALA B 1 133 ? 1.011 20.422 10.055 1 98.31 133 ALA B C 1
ATOM 3548 O O . ALA B 1 133 ? -0.048 21.016 10.25 1 98.31 133 ALA B O 1
ATOM 3549 N N . GLY B 1 134 ? 1.086 19.297 9.312 1 98.81 134 GLY B N 1
ATOM 3550 C CA . GLY B 1 134 ? -0.111 18.719 8.727 1 98.81 134 GLY B CA 1
ATOM 3551 C C . GLY B 1 134 ? -1.069 18.156 9.766 1 98.81 134 GLY B C 1
ATOM 3552 O O . GLY B 1 134 ? -2.289 18.266 9.609 1 98.81 134 GLY B O 1
ATOM 3553 N N . ALA B 1 135 ? -0.503 17.594 10.812 1 98.94 135 ALA B N 1
ATOM 3554 C CA . ALA B 1 135 ? -1.336 17.109 11.914 1 98.94 135 ALA B CA 1
ATOM 3555 C C . ALA B 1 135 ? -2.016 18.281 12.641 1 98.94 135 ALA B C 1
ATOM 3557 O O . ALA B 1 135 ? -3.18 18.172 13.031 1 98.94 135 ALA B O 1
ATOM 3558 N N . HIS B 1 136 ? -1.295 19.328 12.797 1 98.75 136 HIS B N 1
ATOM 3559 C CA . HIS B 1 136 ? -1.886 20.531 13.367 1 98.75 136 HIS B CA 1
ATOM 3560 C C . HIS B 1 136 ? -3.043 21.047 12.516 1 98.75 136 HIS B C 1
ATOM 3562 O O . HIS B 1 136 ? -4.121 21.344 13.031 1 98.75 136 HIS B O 1
ATOM 3568 N N . ASN B 1 137 ? -2.832 21.109 11.234 1 98.75 137 ASN B N 1
ATOM 3569 C CA . ASN B 1 137 ? -3.863 21.562 10.305 1 98.75 137 ASN B CA 1
ATOM 3570 C C . ASN B 1 137 ? -5.102 20.672 10.367 1 98.75 137 ASN B C 1
ATOM 3572 O O . ASN B 1 137 ? -6.227 21.172 10.406 1 98.75 137 ASN B O 1
ATOM 3576 N N . VAL B 1 138 ? -4.918 19.375 10.414 1 98.88 138 VAL B N 1
ATOM 3577 C CA . VAL B 1 138 ? -6.008 18.406 10.523 1 98.88 138 VAL B CA 1
ATOM 3578 C C . VAL B 1 138 ? -6.762 18.625 11.828 1 98.88 138 VAL B C 1
ATOM 3580 O O . VAL B 1 138 ? -7.996 18.656 11.852 1 98.88 138 VAL B O 1
ATOM 3583 N N . ALA B 1 139 ? -6.016 18.797 12.898 1 98.88 139 ALA B N 1
ATOM 3584 C CA . ALA B 1 139 ? -6.656 19.016 14.188 1 98.88 139 ALA B CA 1
ATOM 3585 C C . ALA B 1 139 ? -7.465 20.312 14.18 1 98.88 139 ALA B C 1
ATOM 3587 O O . ALA B 1 139 ? -8.578 20.359 14.711 1 98.88 139 ALA B O 1
ATOM 3588 N N . LEU B 1 140 ? -6.883 21.359 13.578 1 98.44 140 LEU B N 1
ATOM 3589 C CA . LEU B 1 140 ? -7.605 22.625 13.461 1 98.44 140 LEU B CA 1
ATOM 3590 C C . LEU B 1 140 ? -8.906 22.422 12.688 1 98.44 140 LEU B C 1
ATOM 3592 O O . LEU B 1 140 ? -9.953 22.938 13.094 1 98.44 140 LEU B O 1
ATOM 3596 N N . TYR B 1 141 ? -8.82 21.719 11.617 1 98.12 141 TYR B N 1
ATOM 3597 C CA . TYR B 1 141 ? -10.016 21.453 10.82 1 98.12 141 TYR B CA 1
ATOM 3598 C C . TYR B 1 141 ? -11.062 20.703 11.648 1 98.12 141 TYR B C 1
ATOM 3600 O O . TYR B 1 141 ? -12.242 21.078 11.648 1 98.12 141 TYR B O 1
ATOM 3608 N N . CYS B 1 142 ? -10.641 19.688 12.375 1 98 142 CYS B N 1
ATOM 3609 C CA . CYS B 1 142 ? -11.547 18.812 13.117 1 98 142 CYS B CA 1
ATOM 3610 C C . CYS B 1 142 ? -12.258 19.594 14.219 1 98 142 CYS B C 1
ATOM 3612 O O . CYS B 1 142 ? -13.391 19.266 14.578 1 98 142 CYS B O 1
ATOM 3614 N N . THR B 1 143 ? -11.609 20.625 14.734 1 97.31 143 THR B N 1
ATOM 3615 C CA . THR B 1 143 ? -12.227 21.406 15.805 1 97.31 143 THR B CA 1
ATOM 3616 C C . THR B 1 143 ? -13.047 22.562 15.227 1 97.31 143 THR B C 1
ATOM 3618 O O . THR B 1 143 ? -13.742 23.266 15.969 1 97.31 143 THR B O 1
ATOM 3621 N N . ASN B 1 144 ? -13.047 22.75 13.859 1 95.06 144 ASN B N 1
ATOM 3622 C CA . ASN B 1 144 ? -13.68 23.953 13.312 1 95.06 144 ASN B CA 1
ATOM 3623 C C . ASN B 1 144 ? -14.633 23.609 12.164 1 95.06 144 ASN B C 1
ATOM 3625 O O . ASN B 1 144 ? -15.297 24.484 11.625 1 95.06 144 ASN B O 1
ATOM 3629 N N . TRP B 1 145 ? -14.766 22.344 11.766 1 94.12 145 TRP B N 1
ATOM 3630 C CA . TRP B 1 145 ? -15.453 21.969 10.539 1 94.12 145 TRP B CA 1
ATOM 3631 C C . TRP B 1 145 ? -16.891 22.469 10.547 1 94.12 145 TRP B C 1
ATOM 3633 O O . TRP B 1 145 ? -17.484 22.703 9.492 1 94.12 145 TRP B O 1
ATOM 3643 N N . ASN B 1 146 ? -17.531 22.672 11.711 1 91.44 146 ASN B N 1
ATOM 3644 C CA . ASN B 1 146 ? -18.938 23.047 11.836 1 91.44 146 ASN B CA 1
ATOM 3645 C C . ASN B 1 146 ? -19.094 24.5 12.281 1 91.44 146 ASN B C 1
ATOM 3647 O O . ASN B 1 146 ? -20.188 24.922 12.648 1 91.44 146 ASN B O 1
ATOM 3651 N N . LYS B 1 147 ? -17.969 25.219 12.344 1 91.5 147 LYS B N 1
ATOM 3652 C CA . LYS B 1 147 ? -18 26.609 12.781 1 91.5 147 LYS B CA 1
ATOM 3653 C C . LYS B 1 147 ? -18.047 27.547 11.578 1 91.5 147 LYS B C 1
ATOM 3655 O O . LYS B 1 147 ? -17.844 27.125 10.438 1 91.5 147 LYS B O 1
ATOM 3660 N N . GLU B 1 148 ? -18.25 28.828 11.812 1 87.25 148 GLU B N 1
ATOM 3661 C CA . GLU B 1 148 ? -18.5 29.844 10.789 1 87.25 148 GLU B CA 1
ATOM 3662 C C . GLU B 1 148 ? -17.281 30 9.875 1 87.25 148 GLU B C 1
ATOM 3664 O O . GLU B 1 148 ? -17.438 30.234 8.672 1 87.25 148 GLU B O 1
ATOM 3669 N N . ILE B 1 149 ? -16.156 29.766 10.398 1 86.69 149 ILE B N 1
ATOM 3670 C CA . ILE B 1 149 ? -14.93 29.969 9.641 1 86.69 149 ILE B CA 1
ATOM 3671 C C . ILE B 1 149 ? -14.891 29 8.453 1 86.69 149 ILE B C 1
ATOM 3673 O O . ILE B 1 149 ? -14.32 29.328 7.41 1 86.69 149 ILE B O 1
ATOM 3677 N N . LEU B 1 150 ? -15.492 27.875 8.516 1 84 150 LEU B N 1
ATOM 3678 C CA . LEU B 1 150 ? -15.531 26.891 7.438 1 84 150 LEU B CA 1
ATOM 3679 C C . LEU B 1 150 ? -16.953 26.75 6.883 1 84 150 LEU B C 1
ATOM 3681 O O . LEU B 1 150 ? -17.156 26.844 5.668 1 84 150 LEU B O 1
ATOM 3685 N N . ALA B 1 151 ? -17.953 26.531 7.703 1 66.75 151 ALA B N 1
ATOM 3686 C CA . ALA B 1 151 ? -19.328 26.234 7.316 1 66.75 151 ALA B CA 1
ATOM 3687 C C . ALA B 1 151 ? -20.047 27.484 6.805 1 66.75 151 ALA B C 1
ATOM 3689 O O . ALA B 1 151 ? -21 27.391 6.035 1 66.75 151 ALA B O 1
ATOM 3690 N N . GLY B 1 152 ? -19.656 28.594 7.355 1 59.88 152 GLY B N 1
ATOM 3691 C CA . GLY B 1 152 ? -20.312 29.812 6.914 1 59.88 152 GLY B CA 1
ATOM 3692 C C . GLY B 1 152 ? -20.078 30.125 5.449 1 59.88 152 GLY B C 1
ATOM 3693 O O . GLY B 1 152 ? -20.797 30.938 4.855 1 59.88 152 GLY B O 1
ATOM 3694 N N . GLN B 1 153 ? -19.031 29.641 5.008 1 56.69 153 GLN B N 1
ATOM 3695 C CA . GLN B 1 153 ? -18.688 29.922 3.621 1 56.69 153 GLN B CA 1
ATOM 3696 C C . GLN B 1 153 ? -19.469 29.031 2.662 1 56.69 153 GLN B C 1
ATOM 3698 O O . GLN B 1 153 ? -19.453 29.25 1.45 1 56.69 153 GLN B O 1
ATOM 3703 N N . ALA B 1 154 ? -19.984 28.031 3.188 1 54.56 154 ALA B N 1
ATOM 3704 C CA . ALA B 1 154 ? -20.828 27.172 2.371 1 54.56 154 ALA B CA 1
ATOM 3705 C C . ALA B 1 154 ? -22.188 26.969 3.037 1 54.56 154 ALA B C 1
ATOM 3707 O O . ALA B 1 154 ? -22.266 26.609 4.219 1 54.56 154 ALA B O 1
ATOM 3708 N N . PRO B 1 155 ? -23.125 27.688 2.551 1 48.94 155 PRO B N 1
ATOM 3709 C CA . PRO B 1 155 ? -24.469 27.641 3.146 1 48.94 155 PRO B CA 1
ATOM 3710 C C . PRO B 1 155 ? -24.828 26.25 3.666 1 48.94 155 PRO B C 1
ATOM 3712 O O . PRO B 1 155 ? -25.781 26.109 4.445 1 48.94 155 PRO B O 1
ATOM 3715 N N . ASP B 1 156 ? -24.562 25.203 2.943 1 46.5 156 ASP B N 1
ATOM 3716 C CA . ASP B 1 156 ? -25.109 23.906 3.338 1 46.5 156 ASP B CA 1
ATOM 3717 C C . ASP B 1 156 ? -24.359 23.344 4.543 1 46.5 156 ASP B C 1
ATOM 3719 O O . ASP B 1 156 ? -23.172 23.031 4.457 1 46.5 156 ASP B O 1
ATOM 3723 N N . HIS B 1 157 ? -24.453 24.031 5.773 1 52.41 157 HIS B N 1
ATOM 3724 C CA . HIS B 1 157 ? -24.094 23.438 7.059 1 52.41 157 HIS B CA 1
ATOM 3725 C C . HIS B 1 157 ? -24.016 21.922 6.961 1 52.41 157 HIS B C 1
ATOM 3727 O O . HIS B 1 157 ? -24.141 21.219 7.973 1 52.41 157 HIS B O 1
ATOM 3733 N N . SER B 1 158 ? -23.719 21.438 5.816 1 56.38 158 SER B N 1
ATOM 3734 C CA . SER B 1 158 ? -23.953 20.078 5.367 1 56.38 158 SER B CA 1
ATOM 3735 C C . SER B 1 158 ? -22.969 19.109 6 1 56.38 158 SER B C 1
ATOM 3737 O O . SER B 1 158 ? -21.812 19.469 6.254 1 56.38 158 SER B O 1
ATOM 3739 N N . THR B 1 159 ? -23.344 18.094 6.859 1 65.62 159 THR B N 1
ATOM 3740 C CA . THR B 1 159 ? -22.75 16.859 7.359 1 65.62 159 THR B CA 1
ATOM 3741 C C . THR B 1 159 ? -21.672 16.344 6.398 1 65.62 159 THR B C 1
ATOM 3743 O O . THR B 1 159 ? -20.844 15.516 6.773 1 65.62 159 THR B O 1
ATOM 3746 N N . SER B 1 160 ? -21.484 17.219 5.359 1 84.38 160 SER B N 1
ATOM 3747 C CA . SER B 1 160 ? -20.547 16.734 4.359 1 84.38 160 SER B CA 1
ATOM 3748 C C . SER B 1 160 ? -19.109 17.125 4.695 1 84.38 160 SER B C 1
ATOM 3750 O O . SER B 1 160 ? -18.156 16.531 4.184 1 84.38 160 SER B O 1
ATOM 3752 N N . LEU B 1 161 ? -18.891 17.984 5.656 1 91.75 161 LEU B N 1
ATOM 3753 C CA . LEU B 1 161 ? -17.547 18.453 6 1 91.75 161 LEU B CA 1
ATOM 3754 C C . LEU B 1 161 ? -17.016 17.719 7.227 1 91.75 161 LEU B C 1
ATOM 3756 O O . LEU B 1 161 ? -15.844 17.875 7.582 1 91.75 161 LEU B O 1
ATOM 3760 N N . ARG B 1 162 ? -17.859 16.922 7.871 1 93.44 162 ARG B N 1
ATOM 3761 C CA . ARG B 1 162 ? -17.438 16.25 9.102 1 93.44 162 ARG B CA 1
ATOM 3762 C C . ARG B 1 162 ? -16.516 15.078 8.789 1 93.44 162 ARG B C 1
ATOM 3764 O O . ARG B 1 162 ? -16.906 14.148 8.086 1 93.44 162 ARG B O 1
ATOM 3771 N N . PRO B 1 163 ? -15.32 15.102 9.359 1 97.19 163 PRO B N 1
ATOM 3772 C CA . PRO B 1 163 ? -14.484 13.898 9.234 1 97.19 163 PRO B CA 1
ATOM 3773 C C . PRO B 1 163 ? -14.961 12.75 10.117 1 97.19 163 PRO B C 1
ATOM 3775 O O . PRO B 1 163 ? -15.445 12.984 11.227 1 97.19 163 PRO B O 1
ATOM 3778 N N . ALA B 1 164 ? -14.758 11.539 9.633 1 97.94 164 ALA B N 1
ATOM 3779 C CA . ALA B 1 164 ? -15.18 10.359 10.383 1 97.94 164 ALA B CA 1
ATOM 3780 C C . ALA B 1 164 ? -14.141 9.977 11.438 1 97.94 164 ALA B C 1
ATOM 3782 O O . ALA B 1 164 ? -14.461 9.289 12.406 1 97.94 164 ALA B O 1
ATOM 3783 N N . ALA B 1 165 ? -12.914 10.375 11.289 1 98.75 165 ALA B N 1
ATOM 3784 C CA . ALA B 1 165 ? -11.797 10.086 12.195 1 98.75 165 ALA B CA 1
ATOM 3785 C C . ALA B 1 165 ? -10.609 10.992 11.906 1 98.75 165 ALA B C 1
ATOM 3787 O O . ALA B 1 165 ? -10.516 11.586 10.828 1 98.75 165 ALA B O 1
ATOM 3788 N N . ALA B 1 166 ? -9.734 11.141 12.883 1 98.88 166 ALA B N 1
ATOM 3789 C CA . ALA B 1 166 ? -8.5 11.891 12.711 1 98.88 166 ALA B CA 1
ATOM 3790 C C . ALA B 1 166 ? -7.293 11.086 13.188 1 98.88 166 ALA B C 1
ATOM 3792 O O . ALA B 1 166 ? -7.359 10.398 14.211 1 98.88 166 ALA B O 1
ATOM 3793 N N . ILE B 1 167 ? -6.289 11.07 12.406 1 98.94 167 ILE B N 1
ATOM 3794 C CA . ILE B 1 167 ? -4.988 10.516 12.758 1 98.94 167 ILE B CA 1
ATOM 3795 C C . ILE B 1 167 ? -3.953 11.641 12.844 1 98.94 167 ILE B C 1
ATOM 3797 O O . ILE B 1 167 ? -3.582 12.219 11.82 1 98.94 167 ILE B O 1
ATOM 3801 N N . LEU B 1 168 ? -3.486 11.914 14.039 1 98.94 168 LEU B N 1
ATOM 3802 C CA . LEU B 1 168 ? -2.566 13.023 14.289 1 98.94 168 LEU B CA 1
ATOM 3803 C C . LEU B 1 168 ? -1.178 12.5 14.648 1 98.94 168 LEU B C 1
ATOM 3805 O O . LEU B 1 168 ? -0.979 11.938 15.727 1 98.94 168 LEU B O 1
ATOM 3809 N N . CYS B 1 169 ? -0.221 12.719 13.758 1 98.94 169 CYS B N 1
ATOM 3810 C CA . CYS B 1 169 ? 1.127 12.18 13.906 1 98.94 169 CYS B CA 1
ATOM 3811 C C . CYS B 1 169 ? 2.102 13.266 14.352 1 98.94 169 CYS B C 1
ATOM 3813 O O . CYS B 1 169 ? 2.412 14.18 13.586 1 98.94 169 CYS B O 1
ATOM 3815 N N . TYR B 1 170 ? 2.576 13.25 15.523 1 98.5 170 TYR B N 1
ATOM 3816 C CA . TYR B 1 170 ? 3.564 14.109 16.156 1 98.5 170 TYR B CA 1
ATOM 3817 C C . TYR B 1 170 ? 3.295 15.578 15.844 1 98.5 170 TYR B C 1
ATOM 3819 O O . TYR B 1 170 ? 4.199 16.312 15.438 1 98.5 170 TYR B O 1
ATOM 3827 N N . GLY B 1 171 ? 2.057 16.016 16.031 1 97.81 171 GLY B N 1
ATOM 3828 C CA . GLY B 1 171 ? 1.634 17.375 15.68 1 97.81 171 GLY B CA 1
ATOM 3829 C C . GLY B 1 171 ? 1.664 18.328 16.844 1 97.81 171 GLY B C 1
ATOM 3830 O O . GLY B 1 171 ? 1.494 17.922 18 1 97.81 171 GLY B O 1
ATOM 3831 N N . LEU B 1 172 ? 1.867 19.625 16.484 1 95.69 172 LEU B N 1
ATOM 3832 C CA . LEU B 1 172 ? 1.619 20.703 17.438 1 95.69 172 LEU B CA 1
ATOM 3833 C C . LEU B 1 172 ? 0.133 20.797 17.766 1 95.69 172 LEU B C 1
ATOM 3835 O O . LEU B 1 172 ? -0.714 20.641 16.891 1 95.69 172 LEU B O 1
ATOM 3839 N N . SER B 1 173 ? -0.182 21.062 19.109 1 97.5 173 SER B N 1
ATOM 3840 C CA . SER B 1 173 ? -1.6 21.047 19.453 1 97.5 173 SER B CA 1
ATOM 3841 C C . SER B 1 173 ? -1.977 22.297 20.25 1 97.5 173 SER B C 1
ATOM 3843 O O . SER B 1 173 ? -3.15 22.672 20.297 1 97.5 173 SER B O 1
ATOM 3845 N N . ASP B 1 174 ? -0.965 22.922 20.875 1 96.44 174 ASP B N 1
ATOM 3846 C CA . ASP B 1 174 ? -1.221 24.062 21.766 1 96.44 174 ASP B CA 1
ATOM 3847 C C . ASP B 1 174 ? -0.061 25.062 21.719 1 96.44 174 ASP B C 1
ATOM 3849 O O . ASP B 1 174 ? 0.96 24.844 22.391 1 96.44 174 ASP B O 1
ATOM 3853 N N . TYR B 1 175 ? -0.288 26.188 21.047 1 93.44 175 TYR B N 1
ATOM 3854 C CA . TYR B 1 175 ? 0.746 27.203 20.875 1 93.44 175 TYR B CA 1
ATOM 3855 C C . TYR B 1 175 ? 1.023 27.938 22.188 1 93.44 175 TYR B C 1
ATOM 3857 O O . TYR B 1 175 ? 2.033 28.641 22.312 1 93.44 175 TYR B O 1
ATOM 3865 N N . THR B 1 176 ? 0.244 27.75 23.109 1 90.19 176 THR B N 1
ATOM 3866 C CA . THR B 1 176 ? 0.401 28.484 24.359 1 90.19 176 THR B CA 1
ATOM 3867 C C . THR B 1 176 ? 1.203 27.656 25.375 1 90.19 176 THR B C 1
ATOM 3869 O O . THR B 1 176 ? 1.52 28.141 26.453 1 90.19 176 THR B O 1
ATOM 3872 N N . LEU B 1 177 ? 1.475 26.422 24.938 1 86.69 177 LEU B N 1
ATOM 3873 C CA . LEU B 1 177 ? 2.295 25.578 25.812 1 86.69 177 LEU B CA 1
ATOM 3874 C C . LEU B 1 177 ? 3.709 26.141 25.922 1 86.69 177 LEU B C 1
ATOM 3876 O O . LEU B 1 177 ? 4.312 26.531 24.922 1 86.69 177 LEU B O 1
ATOM 3880 N N . LYS B 1 178 ? 4.148 26.516 27.109 1 72.69 178 LYS B N 1
ATOM 3881 C CA . LYS B 1 178 ? 5.488 27.031 27.375 1 72.69 178 LYS B CA 1
ATOM 3882 C C . LYS B 1 178 ? 6.504 25.891 27.484 1 72.69 178 LYS B C 1
ATOM 3884 O O . LYS B 1 178 ? 6.812 25.438 28.578 1 72.69 178 LYS B O 1
ATOM 3889 N N . ILE B 1 179 ? 6.824 25.219 26.438 1 62.31 179 ILE B N 1
ATOM 3890 C CA . ILE B 1 179 ? 7.719 24.078 26.531 1 62.31 179 ILE B CA 1
ATOM 3891 C C . ILE B 1 179 ? 9.102 24.453 26 1 62.31 179 ILE B C 1
ATOM 3893 O O . ILE B 1 179 ? 10.086 23.75 26.25 1 62.31 179 ILE B O 1
ATOM 3897 N N . ASN B 1 180 ? 9.281 25.594 25.297 1 59.03 180 ASN B N 1
ATOM 3898 C CA . ASN B 1 180 ? 10.453 25.859 24.469 1 59.03 180 ASN B CA 1
ATOM 3899 C C . ASN B 1 180 ? 11.664 26.219 25.312 1 59.03 180 ASN B C 1
ATOM 3901 O O . ASN B 1 180 ? 12.633 26.781 24.812 1 59.03 180 ASN B O 1
ATOM 3905 N N . GLU B 1 181 ? 11.555 25.719 26.734 1 57.72 181 GLU B N 1
ATOM 3906 C CA . GLU B 1 181 ? 12.773 26.031 27.469 1 57.72 181 GLU B CA 1
ATOM 3907 C C . GLU B 1 181 ? 13.891 25.031 27.141 1 57.72 181 GLU B C 1
ATOM 3909 O O . GLU B 1 181 ? 13.719 23.828 27.281 1 57.72 181 GLU B O 1
ATOM 3914 N N . GLY B 1 182 ? 14.75 25.438 26.078 1 62.97 182 GLY B N 1
ATOM 3915 C CA . GLY B 1 182 ? 15.969 24.688 25.797 1 62.97 182 GLY B CA 1
ATOM 3916 C C . GLY B 1 182 ? 16.156 24.359 24.328 1 62.97 182 GLY B C 1
ATOM 3917 O O . GLY B 1 182 ? 17.031 23.578 23.969 1 62.97 182 GLY B O 1
ATOM 3918 N N . ASN B 1 183 ? 15.25 24.922 23.562 1 72.62 183 ASN B N 1
ATOM 3919 C CA . ASN B 1 183 ? 15.445 24.688 22.141 1 72.62 183 ASN B CA 1
ATOM 3920 C C . ASN B 1 183 ? 16.719 25.344 21.625 1 72.62 183 ASN B C 1
ATOM 3922 O O . ASN B 1 183 ? 17.141 26.375 22.141 1 72.62 183 ASN B O 1
ATOM 3926 N N . SER B 1 184 ? 17.25 24.641 20.688 1 79.5 184 SER B N 1
ATOM 3927 C CA . SER B 1 184 ? 18.391 25.25 20.016 1 79.5 184 SER B CA 1
ATOM 3928 C C . SER B 1 184 ? 17.953 26.5 19.234 1 79.5 184 SER B C 1
ATOM 3930 O O . SER B 1 184 ? 16.766 26.672 18.969 1 79.5 184 SER B O 1
ATOM 3932 N N . GLU B 1 185 ? 18.875 27.328 18.953 1 81.38 185 GLU B N 1
ATOM 3933 C CA . GLU B 1 185 ? 18.625 28.547 18.188 1 81.38 185 GLU B CA 1
ATOM 3934 C C . GLU B 1 185 ? 18.016 28.234 16.828 1 81.38 185 GLU B C 1
ATOM 3936 O O . GLU B 1 185 ? 17.109 28.922 16.375 1 81.38 185 GLU B O 1
ATOM 3941 N N . ILE B 1 186 ? 18.453 27.203 16.312 1 81.69 186 ILE B N 1
ATOM 3942 C CA . ILE B 1 186 ? 17.984 26.828 14.969 1 81.69 186 ILE B CA 1
ATOM 3943 C C . ILE B 1 186 ? 16.516 26.438 15.031 1 81.69 186 ILE B C 1
ATOM 3945 O O . ILE B 1 186 ? 15.734 26.812 14.148 1 81.69 186 ILE B O 1
ATOM 3949 N N . ILE B 1 187 ? 16.125 25.75 16 1 84.69 187 ILE B N 1
ATOM 3950 C CA . ILE B 1 187 ? 14.75 25.312 16.172 1 84.69 187 ILE B CA 1
ATOM 3951 C C . ILE B 1 187 ? 13.859 26.531 16.438 1 84.69 187 ILE B C 1
ATOM 3953 O O . ILE B 1 187 ? 12.758 26.625 15.883 1 84.69 187 ILE B O 1
ATOM 3957 N N . ASN B 1 188 ? 14.391 27.453 17.188 1 85.94 188 ASN B N 1
ATOM 3958 C CA . ASN B 1 188 ? 13.641 28.672 17.438 1 85.94 188 ASN B CA 1
ATOM 3959 C C . ASN B 1 188 ? 13.422 29.469 16.156 1 85.94 188 ASN B C 1
ATOM 3961 O O . ASN B 1 188 ? 12.328 30 15.93 1 85.94 188 ASN B O 1
ATOM 3965 N N . GLN B 1 189 ? 14.477 29.516 15.398 1 85.75 189 GLN B N 1
ATOM 3966 C CA . GLN B 1 189 ? 14.367 30.234 14.141 1 85.75 189 GLN B CA 1
ATOM 3967 C C . GLN B 1 189 ? 13.375 29.547 13.195 1 85.75 189 GLN B C 1
ATOM 3969 O O . GLN B 1 189 ? 12.641 30.219 12.477 1 85.75 189 GLN B O 1
ATOM 3974 N N . PHE B 1 190 ? 13.398 28.328 13.234 1 88.06 190 PHE B N 1
ATOM 3975 C CA . PHE B 1 190 ? 12.461 27.578 12.422 1 88.06 190 PHE B CA 1
ATOM 3976 C C . PHE B 1 190 ? 11.023 27.875 12.828 1 88.06 190 PHE B C 1
ATOM 3978 O O . PHE B 1 190 ? 10.172 28.125 11.969 1 88.06 190 PHE B O 1
ATOM 3985 N N . PHE B 1 191 ? 10.758 27.906 14.102 1 89.88 191 PHE B N 1
ATOM 3986 C CA . PHE B 1 191 ? 9.406 28.156 14.586 1 89.88 191 PHE B CA 1
ATOM 3987 C C . PHE B 1 191 ? 8.984 29.594 14.289 1 89.88 191 PHE B C 1
ATOM 3989 O O . PHE B 1 191 ? 7.812 29.844 14 1 89.88 191 PHE B O 1
ATOM 3996 N N . ASP B 1 192 ? 9.938 30.469 14.383 1 91 192 ASP B N 1
ATOM 3997 C CA . ASP B 1 192 ? 9.641 31.859 14.016 1 91 192 ASP B CA 1
ATOM 3998 C C . ASP B 1 192 ? 9.211 31.953 12.555 1 91 192 ASP B C 1
ATOM 4000 O O . ASP B 1 192 ? 8.234 32.625 12.234 1 91 192 ASP B O 1
ATOM 4004 N N . ALA B 1 193 ? 9.961 31.281 11.75 1 92.38 193 ALA B N 1
ATOM 4005 C CA . ALA B 1 193 ? 9.641 31.281 10.32 1 92.38 193 ALA B CA 1
ATOM 4006 C C . ALA B 1 193 ? 8.297 30.609 10.062 1 92.38 193 ALA B C 1
ATOM 4008 O O . ALA B 1 193 ? 7.508 31.094 9.242 1 92.38 193 ALA B O 1
ATOM 4009 N N . SER B 1 194 ? 8.039 29.531 10.734 1 94.19 194 SER B N 1
ATOM 4010 C CA . SER B 1 194 ? 6.77 28.812 10.617 1 94.19 194 SER B CA 1
ATOM 4011 C C . SER B 1 194 ? 5.598 29.703 11.031 1 94.19 194 SER B C 1
ATOM 4013 O O . SER B 1 194 ? 4.59 29.766 10.328 1 94.19 194 SER B O 1
ATOM 4015 N N . ASN B 1 195 ? 5.789 30.438 12.148 1 94.88 195 ASN B N 1
ATOM 4016 C CA . ASN B 1 195 ? 4.766 31.375 12.617 1 94.88 195 ASN B CA 1
ATOM 4017 C C . ASN B 1 195 ? 4.508 32.469 11.594 1 94.88 195 ASN B C 1
ATOM 4019 O O . ASN B 1 195 ? 3.357 32.844 11.336 1 94.88 195 ASN B O 1
ATOM 4023 N N . LEU B 1 196 ? 5.57 32.969 11.117 1 94.88 196 LEU B N 1
ATOM 4024 C CA . LEU B 1 196 ? 5.434 34.031 10.125 1 94.88 196 LEU B CA 1
ATOM 4025 C C . LEU B 1 196 ? 4.664 33.531 8.906 1 94.88 196 LEU B C 1
ATOM 4027 O O . LEU B 1 196 ? 3.805 34.25 8.375 1 94.88 196 LEU B O 1
ATOM 4031 N N . ALA B 1 197 ? 4.977 32.375 8.477 1 95.38 197 ALA B N 1
ATOM 4032 C CA . ALA B 1 197 ? 4.32 31.781 7.312 1 95.38 197 ALA B CA 1
ATOM 4033 C C . ALA B 1 197 ? 2.842 31.531 7.59 1 95.38 197 ALA B C 1
ATOM 4035 O O . ALA B 1 197 ? 1.976 31.922 6.809 1 95.38 197 ALA B O 1
ATOM 4036 N N . PHE B 1 198 ? 2.504 30.984 8.727 1 97.31 198 PHE B N 1
ATOM 4037 C CA . PHE B 1 198 ? 1.172 30.484 9.047 1 97.31 198 PHE B CA 1
ATOM 4038 C C . PHE B 1 198 ? 0.297 31.594 9.617 1 97.31 198 PHE B C 1
ATOM 4040 O O . PHE B 1 198 ? -0.901 31.656 9.336 1 97.31 198 PHE B O 1
ATOM 4047 N N . LEU B 1 199 ? 0.93 32.562 10.336 1 97 199 LEU B N 1
ATOM 4048 C CA . LEU B 1 199 ? 0.107 33.5 11.078 1 97 199 LEU B CA 1
ATOM 4049 C C . LEU B 1 199 ? 0.408 34.938 10.641 1 97 199 LEU B C 1
ATOM 4051 O O . LEU B 1 199 ? -0.273 35.875 11.07 1 97 199 LEU B O 1
ATOM 4055 N N . GLY B 1 200 ? 1.45 35.156 9.852 1 95.69 200 GLY B N 1
ATOM 4056 C CA . GLY B 1 200 ? 1.794 36.469 9.367 1 95.69 200 GLY B CA 1
ATOM 4057 C C . GLY B 1 200 ? 2.633 37.281 10.352 1 95.69 200 GLY B C 1
ATOM 4058 O O . GLY B 1 200 ? 2.932 38.438 10.117 1 95.69 200 GLY B O 1
ATOM 4059 N N . ALA B 1 201 ? 2.953 36.625 11.492 1 94.38 201 ALA B N 1
ATOM 4060 C CA . ALA B 1 201 ? 3.768 37.281 12.508 1 94.38 201 ALA B CA 1
ATOM 4061 C C . ALA B 1 201 ? 4.656 36.281 13.234 1 94.38 201 ALA B C 1
ATOM 4063 O O . ALA B 1 201 ? 4.23 35.125 13.508 1 94.38 201 ALA B O 1
ATOM 4064 N N . THR B 1 202 ? 5.848 36.688 13.531 1 91.06 202 THR B N 1
ATOM 4065 C CA . THR B 1 202 ? 6.773 35.875 14.289 1 91.06 202 THR B CA 1
ATOM 4066 C C . THR B 1 202 ? 6.262 35.656 15.711 1 91.06 202 THR B C 1
ATOM 4068 O O . THR B 1 202 ? 6.441 34.562 16.281 1 91.06 202 THR B O 1
ATOM 4071 N N . HIS B 1 203 ? 5.656 36.688 16.203 1 91.94 203 HIS B N 1
ATOM 4072 C CA . HIS B 1 203 ? 5.105 36.656 17.562 1 91.94 203 HIS B CA 1
ATOM 4073 C C . HIS B 1 203 ? 3.635 37.062 17.562 1 91.94 203 HIS B C 1
ATOM 4075 O O . HIS B 1 203 ? 3.291 38.188 17.938 1 91.94 203 HIS B O 1
ATOM 4081 N N . PRO B 1 204 ? 2.805 36.125 17.25 1 94.06 204 PRO B N 1
ATOM 4082 C CA . PRO B 1 204 ? 1.371 36.438 17.219 1 94.06 204 PRO B CA 1
ATOM 4083 C C . PRO B 1 204 ? 0.793 36.719 18.594 1 94.06 204 PRO B C 1
ATOM 4085 O O . PRO B 1 204 ? 1.409 36.406 19.609 1 94.06 204 PRO B O 1
ATOM 4088 N N . SER B 1 205 ? -0.368 37.375 18.594 1 94.44 205 SER B N 1
ATOM 4089 C CA . SER B 1 205 ? -1.051 37.688 19.844 1 94.44 205 SER B CA 1
ATOM 4090 C C . SER B 1 205 ? -1.567 36.406 20.516 1 94.44 205 SER B C 1
ATOM 4092 O O . SER B 1 205 ? -1.77 35.406 19.844 1 94.44 205 SER B O 1
ATOM 4094 N N . ASN B 1 206 ? -1.839 36.5 21.797 1 93.5 206 ASN B N 1
ATOM 4095 C CA . ASN B 1 206 ? -2.361 35.344 22.547 1 93.5 206 ASN B CA 1
ATOM 4096 C C . ASN B 1 206 ? -3.729 34.906 22.016 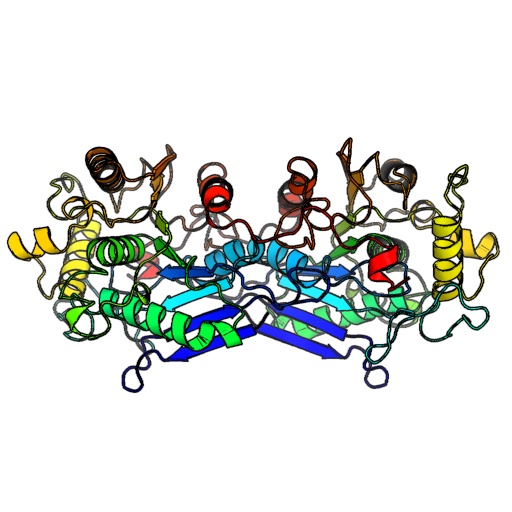1 93.5 206 ASN B C 1
ATOM 4098 O O . ASN B 1 206 ? -4.055 33.719 22.031 1 93.5 206 ASN B O 1
ATOM 4102 N N . ASP B 1 207 ? -4.457 35.906 21.625 1 94.44 207 ASP B N 1
ATOM 4103 C CA . ASP B 1 207 ? -5.781 35.594 21.094 1 94.44 207 ASP B CA 1
ATOM 4104 C C . ASP B 1 207 ? -5.684 34.719 19.844 1 94.44 207 ASP B C 1
ATOM 4106 O O . ASP B 1 207 ? -6.422 33.719 19.703 1 94.44 207 ASP B O 1
ATOM 4110 N N . ILE B 1 208 ? -4.766 35.031 18.969 1 94.94 208 ILE B N 1
ATOM 4111 C CA . ILE B 1 208 ? -4.566 34.281 17.75 1 94.94 208 ILE B CA 1
ATOM 4112 C C . ILE B 1 208 ? -4.012 32.906 18.094 1 94.94 208 ILE B C 1
ATOM 4114 O O . ILE B 1 208 ? -4.457 31.875 17.547 1 94.94 208 ILE B O 1
ATOM 4118 N N . LEU B 1 209 ? -3.061 32.844 19.031 1 95.75 209 LEU B N 1
ATOM 4119 C CA . LEU B 1 209 ? -2.463 31.594 19.453 1 95.75 209 LEU B CA 1
ATOM 4120 C C . LEU B 1 209 ? -3.516 30.656 20.031 1 95.75 209 LEU B C 1
ATOM 4122 O O . LEU B 1 209 ? -3.484 29.438 19.781 1 95.75 209 LEU B O 1
ATOM 4126 N N . ASP B 1 210 ? -4.445 31.203 20.766 1 95.38 210 ASP B N 1
ATOM 4127 C CA . ASP B 1 210 ? -5.543 30.406 21.312 1 95.38 210 ASP B CA 1
ATOM 4128 C C . ASP B 1 210 ? -6.41 29.828 20.188 1 95.38 210 ASP B C 1
ATOM 4130 O O . ASP B 1 210 ? -6.797 28.672 20.234 1 95.38 210 ASP B O 1
ATOM 4134 N N . LYS B 1 211 ? -6.633 30.625 19.234 1 94.94 211 LYS B N 1
ATOM 4135 C CA . LYS B 1 211 ? -7.504 30.25 18.125 1 94.94 211 LYS B CA 1
ATOM 4136 C C . LYS B 1 211 ? -6.887 29.125 17.312 1 94.94 211 LYS B C 1
ATOM 4138 O O . LYS B 1 211 ? -7.602 28.297 16.734 1 94.94 211 LYS B O 1
ATOM 4143 N N . VAL B 1 212 ? -5.598 29.109 17.266 1 97.44 212 VAL B N 1
ATOM 4144 C CA . VAL B 1 212 ? -4.949 28.109 16.422 1 97.44 212 VAL B CA 1
ATOM 4145 C C . VAL B 1 212 ? -4.371 26.984 17.281 1 97.44 212 VAL B C 1
ATOM 4147 O O . VAL B 1 212 ? -3.414 26.328 16.891 1 97.44 212 VAL B O 1
ATOM 4150 N N . SER B 1 213 ? -4.887 26.828 18.516 1 98.19 213 SER B N 1
ATOM 4151 C CA . SER B 1 213 ? -4.543 25.734 19.406 1 98.19 213 SER B CA 1
ATOM 4152 C C . SER B 1 213 ? -5.695 24.734 19.531 1 98.19 213 SER B C 1
ATOM 4154 O O . SER B 1 213 ? -6.484 24.812 20.469 1 98.19 213 SER B O 1
ATOM 4156 N N . PRO B 1 214 ? -5.676 23.734 18.672 1 98.38 214 PRO B N 1
ATOM 4157 C CA . PRO B 1 214 ? -6.828 22.828 18.609 1 98.38 214 PRO B CA 1
ATOM 4158 C C . PRO B 1 214 ? -7.051 22.078 19.922 1 98.38 214 PRO B C 1
ATOM 4160 O O . PRO B 1 214 ? -8.188 21.734 20.25 1 98.38 214 PRO B O 1
ATOM 4163 N N . ALA B 1 215 ? -6.039 21.828 20.719 1 98.12 215 ALA B N 1
ATOM 4164 C CA . ALA B 1 215 ? -6.195 21.109 21.984 1 98.12 215 ALA B CA 1
ATOM 4165 C C . ALA B 1 215 ? -7.117 21.875 22.922 1 98.12 215 ALA B C 1
ATOM 4167 O O . ALA B 1 215 ? -7.727 21.297 23.812 1 98.12 215 ALA B O 1
ATOM 4168 N N . LYS B 1 216 ? -7.227 23.172 22.688 1 96.38 216 LYS B N 1
ATOM 4169 C CA . LYS B 1 216 ? -8.031 24.031 23.547 1 96.38 216 LYS B CA 1
ATOM 4170 C C . LYS B 1 216 ? -9.438 24.219 22.969 1 96.38 216 LYS B C 1
ATOM 4172 O O . LYS B 1 216 ? -10.281 24.875 23.594 1 96.38 216 LYS B O 1
ATOM 4177 N N . GLN B 1 217 ? -9.695 23.656 21.844 1 96.56 217 GLN B N 1
ATOM 4178 C CA . GLN B 1 217 ? -10.93 23.969 21.141 1 96.56 217 GLN B CA 1
ATOM 4179 C C . GLN B 1 217 ? -11.789 22.719 20.953 1 96.56 217 GLN B C 1
ATOM 4181 O O . GLN B 1 217 ? -12.789 22.734 20.234 1 96.56 217 GLN B O 1
ATOM 4186 N N . ILE B 1 218 ? -11.43 21.641 21.609 1 98.12 218 ILE B N 1
ATOM 4187 C CA . ILE B 1 218 ? -12.125 20.359 21.438 1 98.12 218 ILE B CA 1
ATOM 4188 C C . ILE B 1 218 ? -13.523 20.453 22.047 1 98.12 218 ILE B C 1
ATOM 4190 O O . ILE B 1 218 ? -13.703 21 23.141 1 98.12 218 ILE B O 1
ATOM 4194 N N . ASP B 1 219 ? -14.516 20.062 21.344 1 97.12 219 ASP B N 1
ATOM 4195 C CA . ASP B 1 219 ? -15.883 19.922 21.828 1 97.12 219 ASP B CA 1
ATOM 4196 C C . ASP B 1 219 ? -16.484 18.594 21.406 1 97.12 219 ASP B C 1
ATOM 4198 O O . ASP B 1 219 ? -15.773 17.688 20.953 1 97.12 219 ASP B O 1
ATOM 4202 N N . GLN B 1 220 ? -17.797 18.406 21.531 1 96.31 220 GLN B N 1
ATOM 4203 C CA . GLN B 1 220 ? -18.453 17.109 21.328 1 96.31 220 GLN B CA 1
ATOM 4204 C C . GLN B 1 220 ? -18.469 16.719 19.859 1 96.31 220 GLN B C 1
ATOM 4206 O O . G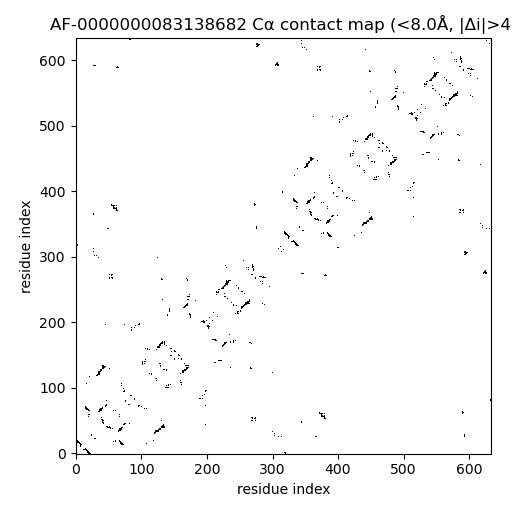LN B 1 220 ? -18.766 15.578 19.516 1 96.31 220 GLN B O 1
ATOM 4211 N N . TYR B 1 221 ? -18.109 17.641 18.953 1 95.5 221 TYR B N 1
ATOM 4212 C CA . TYR B 1 221 ? -18.188 17.359 17.516 1 95.5 221 TYR B CA 1
ATOM 4213 C C . TYR B 1 221 ? -16.844 16.875 16.984 1 95.5 221 TYR B C 1
ATOM 4215 O O . TYR B 1 221 ? -16.719 16.516 15.82 1 95.5 221 TYR B O 1
ATOM 4223 N N . MET B 1 222 ? -15.805 16.859 17.859 1 97.75 222 MET B N 1
ATOM 4224 C CA . MET B 1 222 ? -14.508 16.297 17.516 1 97.75 222 MET B CA 1
ATOM 4225 C C . MET B 1 222 ? -14.648 14.82 17.141 1 97.75 222 MET B C 1
ATOM 4227 O O . MET B 1 222 ? -15.32 14.055 17.844 1 97.75 222 MET B O 1
ATOM 4231 N N . PRO B 1 223 ? -14.109 14.422 16.016 1 98.38 223 PRO B N 1
ATOM 4232 C CA . PRO B 1 223 ? -14.188 13 15.672 1 98.38 223 PRO B CA 1
ATOM 4233 C C . PRO B 1 223 ? -13.258 12.133 16.516 1 98.38 223 PRO B C 1
ATOM 4235 O O . PRO B 1 223 ? -12.344 12.656 17.172 1 98.38 223 PRO B O 1
ATOM 4238 N N . PRO B 1 224 ? -13.516 10.766 16.562 1 98.81 224 PRO B N 1
ATOM 4239 C CA . PRO B 1 224 ? -12.516 9.875 17.156 1 98.81 224 PRO B CA 1
ATOM 4240 C C . PRO B 1 224 ? -11.109 10.109 16.609 1 98.81 224 PRO B C 1
ATOM 4242 O O . PRO B 1 224 ? -10.945 10.367 15.422 1 98.81 224 PRO B O 1
ATOM 4245 N N . THR B 1 225 ? -10.109 9.977 17.547 1 98.94 225 THR B N 1
ATOM 4246 C CA . THR B 1 225 ? -8.789 10.461 17.156 1 98.94 225 THR B CA 1
ATOM 4247 C C . THR B 1 225 ? -7.707 9.469 17.578 1 98.94 225 THR B C 1
ATOM 4249 O O . THR B 1 225 ? -7.727 8.953 18.703 1 98.94 225 THR B O 1
ATOM 4252 N N . PHE B 1 226 ? -6.832 9.156 16.609 1 98.94 226 PHE B N 1
ATOM 4253 C CA . PHE B 1 226 ? -5.609 8.391 16.828 1 98.94 226 PHE B CA 1
ATOM 4254 C C . PHE B 1 226 ? -4.398 9.305 16.891 1 98.94 226 PHE B C 1
ATOM 4256 O O . PHE B 1 226 ? -4.211 10.164 16.031 1 98.94 226 PHE B O 1
ATOM 4263 N N . LEU B 1 227 ? -3.562 9.125 17.984 1 98.88 227 LEU B N 1
ATOM 4264 C CA . LEU B 1 227 ? -2.381 9.961 18.188 1 98.88 227 LEU B CA 1
ATOM 4265 C C . LEU B 1 227 ? -1.131 9.094 18.344 1 98.88 227 LEU B C 1
ATOM 4267 O O . LEU B 1 227 ? -1.17 8.055 19 1 98.88 227 LEU B O 1
ATOM 4271 N N . TRP B 1 228 ? -0.026 9.602 17.688 1 98.88 228 TRP B N 1
ATOM 4272 C CA . TRP B 1 228 ? 1.244 9 18.078 1 98.88 228 TRP B CA 1
ATOM 4273 C C . TRP B 1 228 ? 2.379 10.016 17.984 1 98.88 228 TRP B C 1
ATOM 4275 O O . TRP B 1 228 ? 2.271 11.008 17.266 1 98.88 228 TRP B O 1
ATOM 4285 N N . ALA B 1 229 ? 3.418 9.859 18.781 1 98.62 229 ALA B N 1
ATOM 4286 C CA . ALA B 1 229 ? 4.645 10.648 18.812 1 98.62 229 ALA B CA 1
ATOM 4287 C C . ALA B 1 229 ? 5.777 9.875 19.484 1 98.62 229 ALA B C 1
ATOM 4289 O O . ALA B 1 229 ? 5.613 8.703 19.844 1 98.62 229 ALA B O 1
ATOM 4290 N N . THR B 1 230 ? 6.93 10.469 19.438 1 98.12 230 THR B N 1
ATOM 4291 C CA . THR B 1 230 ? 8.047 9.922 20.203 1 98.12 230 THR B CA 1
ATOM 4292 C C . THR B 1 230 ? 8.414 10.836 21.359 1 98.12 230 THR B C 1
ATOM 4294 O O . THR B 1 230 ? 8.367 12.062 21.234 1 98.12 230 THR B O 1
ATOM 4297 N N . ALA B 1 231 ? 8.805 10.258 22.484 1 96.38 231 ALA B N 1
ATOM 4298 C CA . ALA B 1 231 ? 9.242 11.047 23.625 1 96.38 231 ALA B CA 1
ATOM 4299 C C . ALA B 1 231 ? 10.547 11.789 23.328 1 96.38 231 ALA B C 1
ATOM 4301 O O . ALA B 1 231 ? 10.828 12.828 23.922 1 96.38 231 ALA B O 1
ATOM 4302 N N . GLY B 1 232 ? 11.297 11.266 22.359 1 93 232 GLY B N 1
ATOM 4303 C CA . GLY B 1 232 ? 12.594 11.828 22.031 1 93 232 GLY B CA 1
ATOM 4304 C C . GLY B 1 232 ? 12.523 12.93 20.984 1 93 232 GLY B C 1
ATOM 4305 O O . GLY B 1 232 ? 13.547 13.461 20.562 1 93 232 GLY B O 1
ATOM 4306 N N . ASP B 1 233 ? 11.359 13.312 20.531 1 93.62 233 ASP B N 1
ATOM 4307 C CA . ASP B 1 233 ? 11.188 14.367 19.531 1 93.62 233 ASP B CA 1
ATOM 4308 C C . ASP B 1 233 ? 11.648 15.719 20.078 1 93.62 233 ASP B C 1
ATOM 4310 O O . ASP B 1 233 ? 11.039 16.266 21 1 93.62 233 ASP B O 1
ATOM 4314 N N . GLN B 1 234 ? 12.641 16.297 19.469 1 88.38 234 GLN B N 1
ATOM 4315 C CA . GLN B 1 234 ? 13.219 17.531 19.984 1 88.38 234 GLN B CA 1
ATOM 4316 C C . GLN B 1 234 ? 12.656 18.75 19.25 1 88.38 234 GLN B C 1
ATOM 4318 O O . GLN B 1 234 ? 12.883 19.891 19.656 1 88.38 234 GLN B O 1
ATOM 4323 N N . MET B 1 235 ? 11.961 18.484 18.219 1 90.62 235 MET B N 1
ATOM 4324 C CA . MET B 1 235 ? 11.391 19.578 17.453 1 90.62 235 MET B CA 1
ATOM 4325 C C . MET B 1 235 ? 9.984 19.922 17.938 1 90.62 235 MET B C 1
ATOM 4327 O O . MET B 1 235 ? 9.68 21.078 18.219 1 90.62 235 MET B O 1
ATOM 4331 N N . VAL B 1 236 ? 9.141 18.938 17.984 1 94.19 236 VAL B N 1
ATOM 4332 C CA . VAL B 1 236 ? 7.816 19.078 18.578 1 94.19 236 VAL B CA 1
ATOM 4333 C C . VAL B 1 236 ? 7.727 18.25 19.859 1 94.19 236 VAL B C 1
ATOM 4335 O O . VAL B 1 236 ? 7.512 17.031 19.797 1 94.19 236 VAL B O 1
ATOM 4338 N N . PRO B 1 237 ? 7.844 18.906 20.938 1 93.38 237 PRO B N 1
ATOM 4339 C CA . PRO B 1 237 ? 7.852 18.172 22.203 1 93.38 237 PRO B CA 1
ATOM 4340 C C . PRO B 1 237 ? 6.605 17.312 22.391 1 93.38 237 PRO B C 1
ATOM 4342 O O . PRO B 1 237 ? 5.504 17.719 22.031 1 93.38 237 PRO B O 1
ATOM 4345 N N . VAL B 1 238 ? 6.77 16.141 23 1 96.06 238 VAL B N 1
ATOM 4346 C CA . VAL B 1 238 ? 5.734 15.125 23.172 1 96.06 238 VAL B CA 1
ATOM 4347 C C . VAL B 1 238 ? 4.574 15.695 23.984 1 96.06 238 VAL B C 1
ATOM 4349 O O . VAL B 1 238 ? 3.439 15.219 23.875 1 96.06 238 VAL B O 1
ATOM 4352 N N . GLU B 1 239 ? 4.805 16.766 24.75 1 95.88 239 GLU B N 1
ATOM 4353 C CA . GLU B 1 239 ? 3.77 17.406 25.547 1 95.88 239 GLU B CA 1
ATOM 4354 C C . GLU B 1 239 ? 2.6 17.859 24.688 1 95.88 239 GLU B C 1
ATOM 4356 O O . GLU B 1 239 ? 1.455 17.891 25.141 1 95.88 239 GLU B O 1
ATOM 4361 N N . HIS B 1 240 ? 2.873 18.156 23.453 1 97.19 240 HIS B N 1
ATOM 4362 C CA . HIS B 1 240 ? 1.801 18.562 22.547 1 97.19 240 HIS B CA 1
ATOM 4363 C C . HIS B 1 240 ? 0.826 17.406 22.312 1 97.19 240 HIS B C 1
ATOM 4365 O O . HIS B 1 240 ? -0.391 17.609 22.344 1 97.19 240 HIS B O 1
ATOM 4371 N N . THR B 1 241 ? 1.331 16.219 22.047 1 98.44 241 THR B N 1
ATOM 4372 C CA . THR B 1 241 ? 0.49 15.047 21.859 1 98.44 241 THR B CA 1
ATOM 4373 C C . THR B 1 241 ? -0.272 14.711 23.125 1 98.44 241 THR B C 1
ATOM 4375 O O . THR B 1 241 ? -1.47 14.422 23.094 1 98.44 241 THR B O 1
ATOM 4378 N N . ILE B 1 242 ? 0.4 14.844 24.234 1 97.25 242 ILE B N 1
ATOM 4379 C CA . ILE B 1 242 ? -0.215 14.547 25.516 1 97.25 242 ILE B CA 1
ATOM 4380 C C . ILE B 1 242 ? -1.32 15.555 25.812 1 97.25 242 ILE B C 1
ATOM 4382 O O . ILE B 1 242 ? -2.4 15.188 26.281 1 97.25 242 ILE B O 1
ATOM 4386 N N . ARG B 1 243 ? -1.058 16.812 25.5 1 97.69 243 ARG B N 1
ATOM 4387 C CA . ARG B 1 243 ? -2.061 17.859 25.703 1 97.69 243 ARG B CA 1
ATOM 4388 C C . ARG B 1 243 ? -3.297 17.594 24.859 1 97.69 243 ARG B C 1
ATOM 4390 O O . ARG B 1 243 ? -4.426 17.781 25.312 1 97.69 243 ARG B O 1
ATOM 4397 N N . MET B 1 244 ? -3.107 17.203 23.656 1 98.69 244 MET B N 1
ATOM 4398 C CA . MET B 1 244 ? -4.23 16.875 22.781 1 98.69 244 MET B CA 1
ATOM 4399 C C . MET B 1 244 ? -5.039 15.711 23.359 1 98.69 244 MET B C 1
ATOM 4401 O O . MET B 1 244 ? -6.27 15.773 23.422 1 98.69 244 MET B O 1
ATOM 4405 N N . ALA B 1 245 ? -4.371 14.703 23.797 1 98.56 245 ALA B N 1
ATOM 4406 C CA . ALA B 1 245 ? -5.035 13.547 24.391 1 98.56 245 ALA B CA 1
ATOM 4407 C C . ALA B 1 245 ? -5.836 13.945 25.625 1 98.56 245 ALA B C 1
ATOM 4409 O O . ALA B 1 245 ? -6.953 13.469 25.828 1 98.56 245 ALA B O 1
ATOM 4410 N N . HIS B 1 246 ? -5.223 14.789 26.422 1 97.88 246 HIS B N 1
ATOM 4411 C CA . HIS B 1 246 ? -5.914 15.281 27.609 1 97.88 246 HIS B CA 1
ATOM 4412 C C . HIS B 1 246 ? -7.215 15.977 27.234 1 97.88 246 HIS B C 1
ATOM 4414 O O . HIS B 1 246 ? -8.258 15.727 27.859 1 97.88 246 HIS B O 1
ATOM 4420 N N . GLY B 1 247 ? -7.121 16.844 26.234 1 98.12 247 GLY B N 1
ATOM 4421 C CA . GLY B 1 247 ? -8.32 17.516 25.766 1 98.12 247 GLY B CA 1
ATOM 4422 C C . GLY B 1 247 ? -9.383 16.562 25.25 1 98.12 247 GLY B C 1
ATOM 4423 O O . GLY B 1 247 ? -10.57 16.734 25.516 1 98.12 247 GLY B O 1
ATOM 4424 N N . LEU B 1 248 ? -8.977 15.523 24.516 1 98.75 248 LEU B N 1
ATOM 4425 C CA . LEU B 1 248 ? -9.898 14.508 24.031 1 98.75 248 LEU B CA 1
ATOM 4426 C C . LEU B 1 248 ? -10.57 13.781 25.188 1 98.75 248 LEU B C 1
ATOM 4428 O O . LEU B 1 248 ? -11.789 13.57 25.172 1 98.75 248 LEU B O 1
ATOM 4432 N N . SER B 1 249 ? -9.812 13.453 26.172 1 98.31 249 SER B N 1
ATOM 4433 C CA . SER B 1 249 ? -10.336 12.75 27.344 1 98.31 249 SER B CA 1
ATOM 4434 C C . SER B 1 249 ? -11.344 13.609 28.094 1 98.31 249 SER B C 1
ATOM 4436 O O . SER B 1 249 ? -12.43 13.141 28.438 1 98.31 249 SER B O 1
ATOM 4438 N N . GLU B 1 250 ? -11.008 14.836 28.312 1 97.88 250 GLU B N 1
ATOM 4439 C CA . GLU B 1 250 ? -11.867 15.766 29.047 1 97.88 250 GLU B CA 1
ATOM 4440 C C . GLU B 1 250 ? -13.219 15.93 28.375 1 97.88 250 GLU B C 1
ATOM 4442 O O . GLU B 1 250 ? -14.234 16.125 29.047 1 97.88 250 GLU B O 1
ATOM 4447 N N . ASN B 1 251 ? -13.242 15.812 27.109 1 98.25 251 ASN B N 1
ATOM 4448 C CA . ASN B 1 251 ? -14.477 16.016 26.359 1 98.25 251 ASN B CA 1
ATOM 4449 C C . ASN B 1 251 ? -15.117 14.695 25.953 1 98.25 251 ASN B C 1
ATOM 4451 O O . ASN B 1 251 ? -16.031 14.672 25.125 1 98.25 251 ASN B O 1
ATOM 4455 N N . HIS B 1 252 ? -14.602 13.578 26.438 1 98.25 252 HIS B N 1
ATOM 4456 C CA . HIS B 1 252 ? -15.148 12.242 26.266 1 98.25 252 HIS B CA 1
ATOM 4457 C C . HIS B 1 252 ? -15.164 11.828 24.797 1 98.25 252 HIS B C 1
ATOM 4459 O O . HIS B 1 252 ? -16.125 11.219 24.328 1 98.25 252 HIS B O 1
ATOM 4465 N N . ILE B 1 253 ? -14.18 12.281 24.047 1 98.62 253 ILE B N 1
ATOM 4466 C CA . ILE B 1 253 ? -13.984 11.859 22.672 1 98.62 253 ILE B CA 1
ATOM 4467 C C . ILE B 1 253 ? -13.211 10.539 22.641 1 98.62 253 ILE B C 1
ATOM 4469 O O . ILE B 1 253 ? -12.18 10.398 23.297 1 98.62 253 ILE B O 1
ATOM 4473 N N . PRO B 1 254 ? -13.734 9.445 21.953 1 98.62 254 PRO B N 1
ATOM 4474 C CA . PRO B 1 254 ? -12.922 8.234 21.797 1 98.62 254 PRO B CA 1
ATOM 4475 C C . PRO B 1 254 ? -11.555 8.508 21.188 1 98.62 254 PRO B C 1
ATOM 4477 O O . PRO B 1 254 ? -11.453 9.234 20.188 1 98.62 254 PRO B O 1
ATOM 4480 N N . PHE B 1 255 ? -10.461 8 21.844 1 98.69 255 PHE B N 1
ATOM 4481 C CA . PHE B 1 255 ? -9.133 8.203 21.266 1 98.69 255 PHE B CA 1
ATOM 4482 C C . PHE B 1 255 ? -8.195 7.062 21.672 1 98.69 255 PHE B C 1
ATOM 4484 O O . PHE B 1 255 ? -8.508 6.285 22.578 1 98.69 255 PHE B O 1
ATOM 4491 N N . GLU B 1 256 ? -7.137 6.848 20.891 1 98.75 256 GLU B N 1
ATOM 4492 C CA . GLU B 1 256 ? -5.992 5.984 21.156 1 98.75 256 GLU B CA 1
ATOM 4493 C C . GLU B 1 256 ? -4.68 6.742 20.984 1 98.75 256 GLU B C 1
ATOM 4495 O O . GLU B 1 256 ? -4.535 7.543 20.062 1 98.75 256 GLU B O 1
ATOM 4500 N N . MET B 1 257 ? -3.766 6.633 21.953 1 98.69 257 MET B N 1
ATOM 4501 C CA . MET B 1 257 ? -2.488 7.336 21.891 1 98.69 257 MET B CA 1
ATOM 4502 C C . MET B 1 257 ? -1.324 6.367 22.078 1 98.69 257 MET B C 1
ATOM 4504 O O . MET B 1 257 ? -1.372 5.5 22.953 1 98.69 257 MET B O 1
ATOM 4508 N N . HIS B 1 258 ? -0.34 6.48 21.281 1 98.88 258 HIS B N 1
ATOM 4509 C CA . HIS B 1 258 ? 0.895 5.711 21.391 1 98.88 258 HIS B CA 1
ATOM 4510 C C . HIS B 1 258 ? 2.113 6.629 21.422 1 98.88 258 HIS B C 1
ATOM 4512 O O . HIS B 1 258 ? 2.422 7.297 20.438 1 98.88 258 HIS B O 1
ATOM 4518 N N . ILE B 1 259 ? 2.822 6.668 22.578 1 98.62 259 ILE B N 1
ATOM 4519 C CA . ILE B 1 259 ? 4.086 7.387 22.703 1 98.62 259 ILE B CA 1
ATOM 4520 C C . ILE B 1 259 ? 5.246 6.391 22.703 1 98.62 259 ILE B C 1
ATOM 4522 O O . ILE B 1 259 ? 5.379 5.582 23.625 1 98.62 259 ILE B O 1
ATOM 4526 N N . PHE B 1 260 ? 6.066 6.414 21.672 1 98.62 260 PHE B N 1
ATOM 4527 C CA . PHE B 1 260 ? 7.262 5.578 21.609 1 98.62 260 PHE B CA 1
ATOM 4528 C C . PHE B 1 260 ? 8.422 6.242 22.344 1 98.62 260 PHE B C 1
ATOM 4530 O O . PHE B 1 260 ? 8.539 7.469 22.344 1 98.62 260 PHE B O 1
ATOM 4537 N N . GLU B 1 261 ? 9.344 5.465 22.938 1 97.25 261 GLU B N 1
ATOM 4538 C CA . GLU B 1 261 ? 10.367 5.965 23.859 1 97.25 261 GLU B CA 1
ATOM 4539 C C . GLU B 1 261 ? 11.383 6.836 23.125 1 97.25 261 GLU B C 1
ATOM 4541 O O . GLU B 1 261 ? 11.773 7.895 23.609 1 97.25 261 GLU B O 1
ATOM 4546 N N . GLU B 1 262 ? 11.797 6.359 21.953 1 95.81 262 GLU B N 1
ATOM 4547 C CA . GLU B 1 262 ? 12.852 7.051 21.234 1 95.81 262 GLU B CA 1
ATOM 4548 C C . GLU B 1 262 ? 12.445 7.316 19.781 1 95.81 262 GLU B C 1
ATOM 4550 O O . GLU B 1 262 ? 11.555 6.648 19.25 1 95.81 262 GLU B O 1
ATOM 4555 N N . GLY B 1 263 ? 13.109 8.297 19.188 1 95 263 GLY B N 1
ATOM 4556 C CA . GLY B 1 263 ? 12.898 8.656 17.797 1 95 263 GLY B CA 1
ATOM 4557 C C . GLY B 1 263 ? 12.906 10.156 17.562 1 95 263 GLY B C 1
ATOM 4558 O O . GLY B 1 263 ? 12.43 10.93 18.391 1 95 263 GLY B O 1
ATOM 4559 N N . SER B 1 264 ? 13.398 10.492 16.438 1 93.31 264 SER B N 1
ATOM 4560 C CA . SER B 1 264 ? 13.461 11.898 16.062 1 93.31 264 SER B CA 1
ATOM 4561 C C . SER B 1 264 ? 12.133 12.375 15.461 1 93.31 264 SER B C 1
ATOM 4563 O O . SER B 1 264 ? 11.234 11.57 15.211 1 93.31 264 SER B O 1
ATOM 4565 N N . HIS B 1 265 ? 11.984 13.695 15.344 1 94.31 265 HIS B N 1
ATOM 4566 C CA . HIS B 1 265 ? 10.82 14.281 14.68 1 94.31 265 HIS B CA 1
ATOM 4567 C C . HIS B 1 265 ? 10.766 13.867 13.211 1 94.31 265 HIS B C 1
ATOM 4569 O O . HIS B 1 265 ? 11.789 13.82 12.531 1 94.31 265 HIS B O 1
ATOM 4575 N N . GLY B 1 266 ? 9.508 13.641 12.75 1 96 266 GLY B N 1
ATOM 4576 C CA . GLY B 1 266 ? 9.305 13.477 11.32 1 96 266 GLY B CA 1
ATOM 4577 C C . GLY B 1 266 ? 9.641 12.086 10.828 1 96 266 GLY B C 1
ATOM 4578 O O . GLY B 1 266 ? 10.273 11.922 9.781 1 96 266 GLY B O 1
ATOM 4579 N N . LEU B 1 267 ? 9.25 11.07 11.539 1 97.38 267 LEU B N 1
ATOM 4580 C CA . LEU B 1 267 ? 9.633 9.703 11.203 1 97.38 267 LEU B CA 1
ATOM 4581 C C . LEU B 1 267 ? 8.664 9.109 10.188 1 97.38 267 LEU B C 1
ATOM 4583 O O . LEU B 1 267 ? 8.898 8.016 9.664 1 97.38 267 LEU B O 1
ATOM 4587 N N . SER B 1 268 ? 7.562 9.836 9.836 1 98.38 268 SER B N 1
ATOM 4588 C CA . SER B 1 268 ? 6.594 9.305 8.883 1 98.38 268 SER B CA 1
ATOM 4589 C C . SER B 1 268 ? 6.262 7.848 9.18 1 98.38 268 SER B C 1
ATOM 4591 O O . SER B 1 268 ? 5.82 7.52 10.281 1 98.38 268 SER B O 1
ATOM 4593 N N . LEU B 1 269 ? 6.508 6.91 8.234 1 98.75 269 LEU B N 1
ATOM 4594 C CA . LEU B 1 269 ? 6.199 5.504 8.453 1 98.75 269 LEU B CA 1
ATOM 4595 C C . LEU B 1 269 ? 7.293 4.824 9.273 1 98.75 269 LEU B C 1
ATOM 4597 O O . LEU B 1 269 ? 7.113 3.699 9.742 1 98.75 269 LEU B O 1
ATOM 4601 N N . ALA B 1 270 ? 8.406 5.449 9.445 1 98.38 270 ALA B N 1
ATOM 4602 C CA . ALA B 1 270 ? 9.555 4.945 10.195 1 98.38 270 ALA B CA 1
ATOM 4603 C C . ALA B 1 270 ? 10.055 3.631 9.609 1 98.38 270 ALA B C 1
ATOM 4605 O O . ALA B 1 270 ? 10.547 2.766 10.336 1 98.38 270 ALA B O 1
ATOM 4606 N N . SER B 1 271 ? 9.859 3.352 8.391 1 97.69 271 SER B N 1
ATOM 4607 C CA . SER B 1 271 ? 10.352 2.213 7.613 1 97.69 271 SER B CA 1
ATOM 4608 C C . SER B 1 271 ? 11.086 2.672 6.359 1 97.69 271 SER B C 1
ATOM 4610 O O . SER B 1 271 ? 11.094 3.861 6.039 1 97.69 271 SER B O 1
ATOM 4612 N N . GLN B 1 272 ? 11.625 1.762 5.621 1 96.94 272 GLN B N 1
ATOM 4613 C CA . GLN B 1 272 ? 12.383 2.104 4.422 1 96.94 272 GLN B CA 1
ATOM 4614 C C . GLN B 1 272 ? 11.484 2.721 3.357 1 96.94 272 GLN B C 1
ATOM 4616 O O . GLN B 1 272 ? 11.961 3.424 2.465 1 96.94 272 GLN B O 1
ATOM 4621 N N . ALA B 1 273 ? 10.188 2.516 3.471 1 97.31 273 ALA B N 1
ATOM 4622 C CA . ALA B 1 273 ? 9.25 2.99 2.457 1 97.31 273 ALA B CA 1
ATOM 4623 C C . ALA B 1 273 ? 9.195 4.516 2.43 1 97.31 273 ALA B C 1
ATOM 4625 O O . ALA B 1 273 ? 8.797 5.113 1.426 1 97.31 273 ALA B O 1
ATOM 4626 N N . SER B 1 274 ? 9.57 5.195 3.547 1 97.69 274 SER B N 1
ATOM 4627 C CA . SER B 1 274 ? 9.469 6.648 3.625 1 97.69 274 SER B CA 1
ATOM 4628 C C . SER B 1 274 ? 10.773 7.277 4.09 1 97.69 274 SER B C 1
ATOM 4630 O O . SER B 1 274 ? 10.789 8.406 4.574 1 97.69 274 SER B O 1
ATOM 4632 N N . ALA B 1 275 ? 11.93 6.531 4.012 1 96.69 275 ALA B N 1
ATOM 4633 C CA . ALA B 1 275 ? 13.164 7.004 4.629 1 96.69 275 ALA B CA 1
ATOM 4634 C C . ALA B 1 275 ? 14.156 7.492 3.572 1 96.69 275 ALA B C 1
ATOM 4636 O O . ALA B 1 275 ? 14.219 6.941 2.469 1 96.69 275 ALA B O 1
ATOM 4637 N N . SER B 1 276 ? 14.93 8.484 3.924 1 94.69 276 SER B N 1
ATOM 4638 C CA . SER B 1 276 ? 16.078 8.898 3.125 1 94.69 276 SER B CA 1
ATOM 4639 C C . SER B 1 276 ? 17.375 8.328 3.686 1 94.69 276 SER B C 1
ATOM 4641 O O . SER B 1 276 ? 18.406 8.344 3.012 1 94.69 276 SER B O 1
ATOM 4643 N N . GLY B 1 277 ? 17.312 7.91 4.891 1 95.62 277 GLY B N 1
ATOM 4644 C CA . GLY B 1 277 ? 18.422 7.297 5.605 1 95.62 277 GLY B CA 1
ATOM 4645 C C . GLY B 1 277 ? 17.969 6.398 6.746 1 95.62 277 GLY B C 1
ATOM 4646 O O . GLY B 1 277 ? 16.812 6.453 7.168 1 95.62 277 GLY B O 1
ATOM 4647 N N . LEU B 1 278 ? 18.906 5.613 7.301 1 95.06 278 LEU B N 1
ATOM 4648 C CA . LEU B 1 278 ? 18.594 4.609 8.312 1 95.06 278 LEU B CA 1
ATOM 4649 C C . LEU B 1 278 ? 18.125 5.273 9.602 1 95.06 278 LEU B C 1
ATOM 4651 O O . LEU B 1 278 ? 17.359 4.68 10.367 1 95.06 278 LEU B O 1
ATOM 4655 N N . THR B 1 279 ? 18.516 6.492 9.859 1 94.56 279 THR B N 1
ATOM 4656 C CA . THR B 1 279 ? 18.109 7.199 11.078 1 94.56 279 THR B CA 1
ATOM 4657 C C . THR B 1 279 ? 16.625 7.547 11.039 1 94.56 279 THR B C 1
ATOM 4659 O O . THR B 1 279 ? 16.062 7.961 12.055 1 94.56 279 THR B O 1
ATOM 4662 N N . GLU B 1 280 ? 16.016 7.344 9.922 1 96.25 280 GLU B N 1
ATOM 4663 C CA . GLU B 1 280 ? 14.586 7.598 9.781 1 96.25 280 GLU B CA 1
ATOM 4664 C C . GLU B 1 280 ? 13.789 6.297 9.836 1 96.25 280 GLU B C 1
ATOM 4666 O O . GLU B 1 280 ? 12.602 6.273 9.492 1 96.25 280 GLU B O 1
ATOM 4671 N N . THR B 1 281 ? 14.445 5.215 10.164 1 96.94 281 THR B N 1
ATOM 4672 C CA . THR B 1 281 ? 13.789 3.936 10.406 1 96.94 281 THR B CA 1
ATOM 4673 C C . THR B 1 281 ? 13.82 3.58 11.891 1 96.94 281 THR B C 1
ATOM 4675 O O . THR B 1 281 ? 14.703 4.02 12.625 1 96.94 281 THR B O 1
ATOM 4678 N N . SER B 1 282 ? 12.812 2.912 12.336 1 97.5 282 SER B N 1
ATOM 4679 C CA . SER B 1 282 ? 12.711 2.445 13.719 1 97.5 282 SER B CA 1
ATOM 4680 C C . SER B 1 282 ? 11.781 1.244 13.828 1 97.5 282 SER B C 1
ATOM 4682 O O . SER B 1 282 ? 10.586 1.348 13.531 1 97.5 282 SER B O 1
ATOM 4684 N N . ALA B 1 283 ? 12.32 0.104 14.312 1 95.5 283 ALA B N 1
ATOM 4685 C CA . ALA B 1 283 ? 11.531 -1.114 14.445 1 95.5 283 ALA B CA 1
ATOM 4686 C C . ALA B 1 283 ? 10.375 -0.913 15.422 1 95.5 283 ALA B C 1
ATOM 4688 O O . ALA B 1 283 ? 9.297 -1.497 15.258 1 95.5 283 ALA B O 1
ATOM 4689 N N . ASP B 1 284 ? 10.602 -0.08 16.375 1 96.88 284 ASP B N 1
ATOM 4690 C CA . ASP B 1 284 ? 9.555 0.185 17.359 1 96.88 284 ASP B CA 1
ATOM 4691 C C . ASP B 1 284 ? 8.484 1.115 16.797 1 96.88 284 ASP B C 1
ATOM 4693 O O . ASP B 1 284 ? 7.297 0.806 16.844 1 96.88 284 ASP B O 1
ATOM 4697 N N . VAL B 1 285 ? 8.922 2.234 16.188 1 98.38 285 VAL B N 1
ATOM 4698 C CA . VAL B 1 285 ? 8.008 3.303 15.789 1 98.38 285 VAL B CA 1
ATOM 4699 C C . VAL B 1 285 ? 7.188 2.865 14.578 1 98.38 285 VAL B C 1
ATOM 4701 O O . VAL B 1 285 ? 6.023 3.246 14.438 1 98.38 285 VAL B O 1
ATOM 4704 N N . GLU B 1 286 ? 7.801 2.014 13.727 1 98.12 286 GLU B N 1
ATOM 4705 C CA . GLU B 1 286 ? 7.094 1.615 12.516 1 98.12 286 GLU B CA 1
ATOM 4706 C C . GLU B 1 286 ? 5.801 0.874 12.844 1 98.12 286 GLU B C 1
ATOM 4708 O O . GLU B 1 286 ? 4.93 0.716 11.992 1 98.12 286 GLU B O 1
ATOM 4713 N N . LYS B 1 287 ? 5.586 0.467 14.078 1 97.62 287 LYS B N 1
ATOM 4714 C CA . LYS B 1 287 ? 4.406 -0.288 14.5 1 97.62 287 LYS B CA 1
ATOM 4715 C C . LYS B 1 287 ? 3.17 0.604 14.547 1 97.62 287 LYS B C 1
ATOM 4717 O O . LYS B 1 287 ? 2.043 0.107 14.586 1 97.62 287 LYS B O 1
ATOM 4722 N N . TRP B 1 288 ? 3.307 1.937 14.562 1 98.69 288 TRP B N 1
ATOM 4723 C CA . TRP B 1 288 ? 2.16 2.82 14.75 1 98.69 288 TRP B CA 1
ATOM 4724 C C . TRP B 1 288 ? 1.129 2.607 13.641 1 98.69 288 TRP B C 1
ATOM 4726 O O . TRP B 1 288 ? -0.078 2.66 13.891 1 98.69 288 TRP B O 1
ATOM 4736 N N . ILE B 1 289 ? 1.616 2.361 12.438 1 98.69 289 ILE B N 1
ATOM 4737 C CA . ILE B 1 289 ? 0.702 2.266 11.305 1 98.69 289 ILE B CA 1
ATOM 4738 C C . ILE B 1 289 ? -0.138 0.996 11.43 1 98.69 289 ILE B C 1
ATOM 4740 O O . ILE B 1 289 ? -1.311 0.981 11.047 1 98.69 289 ILE B O 1
ATOM 4744 N N . ASN B 1 290 ? 0.457 -0.112 11.93 1 97.44 290 ASN B N 1
ATOM 4745 C CA . ASN B 1 290 ? -0.308 -1.324 12.203 1 97.44 290 ASN B CA 1
ATOM 4746 C C . ASN B 1 290 ? -1.334 -1.104 13.312 1 97.44 290 ASN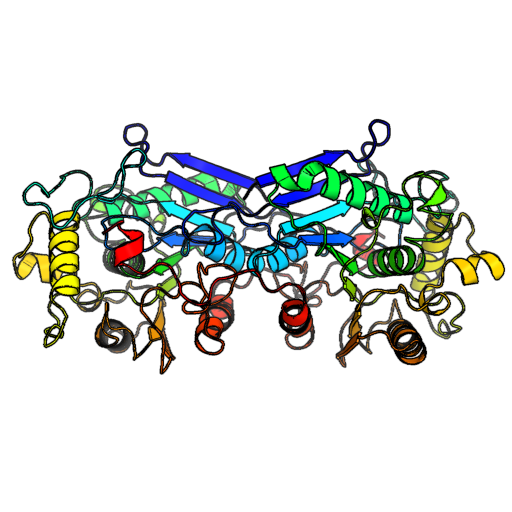 B C 1
ATOM 4748 O O . ASN B 1 290 ? -2.451 -1.62 13.242 1 97.44 290 ASN B O 1
ATOM 4752 N N . LEU B 1 291 ? -0.947 -0.372 14.344 1 98.31 291 LEU B N 1
ATOM 4753 C CA . LEU B 1 291 ? -1.875 -0.016 15.414 1 98.31 291 LEU B CA 1
ATOM 4754 C C . LEU B 1 291 ? -3.016 0.842 14.883 1 98.31 291 LEU B C 1
ATOM 4756 O O . LEU B 1 291 ? -4.18 0.627 15.234 1 98.31 291 LEU B O 1
ATOM 4760 N N . ALA B 1 292 ? -2.709 1.777 14.031 1 98.75 292 ALA B N 1
ATOM 4761 C CA . ALA B 1 292 ? -3.727 2.625 13.422 1 98.75 292 ALA B CA 1
ATOM 4762 C C . ALA B 1 292 ? -4.688 1.798 12.57 1 98.75 292 ALA B C 1
ATOM 4764 O O . ALA B 1 292 ? -5.891 2.076 12.531 1 98.75 292 ALA B O 1
ATOM 4765 N N . GLU B 1 293 ? -4.141 0.797 11.828 1 98.25 293 GLU B N 1
ATOM 4766 C CA . GLU B 1 293 ? -4.98 -0.078 11.016 1 98.25 293 GLU B CA 1
ATOM 4767 C C . GLU B 1 293 ? -6.047 -0.763 11.867 1 98.25 293 GLU B C 1
ATOM 4769 O O . GLU B 1 293 ? -7.227 -0.765 11.516 1 98.25 293 GLU B O 1
ATOM 4774 N N . LYS B 1 294 ? -5.605 -1.359 12.977 1 97.62 294 LYS B N 1
ATOM 4775 C CA . LYS B 1 294 ? -6.551 -2.033 13.867 1 97.62 294 LYS B CA 1
ATOM 4776 C C . LYS B 1 294 ? -7.566 -1.049 14.438 1 97.62 294 LYS B C 1
ATOM 4778 O O . LYS B 1 294 ? -8.75 -1.374 14.57 1 97.62 294 LYS B O 1
ATOM 4783 N N . TRP B 1 295 ? -7.098 0.11 14.773 1 98.62 295 TRP B N 1
ATOM 4784 C CA . TRP B 1 295 ? -7.969 1.153 15.305 1 98.62 295 TRP B CA 1
ATOM 4785 C C . TRP B 1 295 ? -9.008 1.572 14.266 1 98.62 295 TRP B C 1
ATOM 4787 O O . TRP B 1 295 ? -10.188 1.742 14.586 1 98.62 295 TRP B O 1
ATOM 4797 N N . LEU B 1 296 ? -8.594 1.744 13.016 1 98.5 296 LEU B N 1
ATOM 4798 C CA . LEU B 1 296 ? -9.484 2.16 11.938 1 98.5 296 LEU B CA 1
ATOM 4799 C C . LEU B 1 296 ? -10.547 1.103 11.672 1 98.5 296 LEU B C 1
ATOM 4801 O O . LEU B 1 296 ? -11.68 1.433 11.297 1 98.5 296 LEU B O 1
ATOM 4805 N N . LEU B 1 297 ? -10.195 -0.168 11.836 1 97.12 297 LEU B N 1
ATOM 4806 C CA . LEU B 1 297 ? -11.125 -1.255 11.547 1 97.12 297 LEU B CA 1
ATOM 4807 C C . LEU B 1 297 ? -12.383 -1.138 12.398 1 97.12 297 LEU B C 1
ATOM 4809 O O . LEU B 1 297 ? -13.445 -1.617 12.008 1 97.12 297 LEU B O 1
ATOM 4813 N N . LYS B 1 298 ? -12.297 -0.468 13.539 1 96 298 LYS B N 1
ATOM 4814 C CA . LYS B 1 298 ? -13.453 -0.265 14.406 1 96 298 LYS B CA 1
ATOM 4815 C C . LYS B 1 298 ? -14.508 0.595 13.719 1 96 298 LYS B C 1
ATOM 4817 O O . LYS B 1 298 ? -15.703 0.484 14.016 1 96 298 LYS B O 1
ATOM 4822 N N . ARG B 1 299 ? -14.102 1.4 12.711 1 96.06 299 ARG B N 1
ATOM 4823 C CA . ARG B 1 299 ? -15.039 2.365 12.141 1 96.06 299 ARG B CA 1
ATOM 4824 C C . ARG B 1 299 ? -14.984 2.338 10.617 1 96.06 299 ARG B C 1
ATOM 4826 O O . ARG B 1 299 ? -15.906 2.814 9.945 1 96.06 299 ARG B O 1
ATOM 4833 N N . PHE B 1 300 ? -13.953 1.755 10.039 1 97.56 300 PHE B N 1
ATOM 4834 C CA . PHE B 1 300 ? -13.75 1.796 8.594 1 97.56 300 PHE B CA 1
ATOM 4835 C C . PHE B 1 300 ? -13.742 0.389 8.008 1 97.56 300 PHE B C 1
ATOM 4837 O O . PHE B 1 300 ? -13.148 0.153 6.953 1 97.56 300 PHE B O 1
ATOM 4844 N N . ALA B 1 301 ? -14.281 -0.602 8.734 1 97 301 ALA B N 1
ATOM 4845 C CA . ALA B 1 301 ? -14.422 -1.944 8.18 1 97 301 ALA B CA 1
ATOM 4846 C C . ALA B 1 301 ? -15.211 -1.916 6.875 1 97 301 ALA B C 1
ATOM 4848 O O . ALA B 1 301 ? -16.219 -1.207 6.766 1 97 301 ALA B O 1
ATOM 4849 N N . LEU B 1 302 ? -14.773 -2.617 5.875 1 97.19 302 LEU B N 1
ATOM 4850 C CA . LEU B 1 302 ? -15.484 -2.686 4.602 1 97.19 302 LEU B CA 1
ATOM 4851 C C . LEU B 1 302 ? -16.781 -3.486 4.742 1 97.19 302 LEU B C 1
ATOM 4853 O O . LEU B 1 302 ? -16.875 -4.359 5.605 1 97.19 302 LEU B O 1
ATOM 4857 N N . PRO B 1 303 ? -17.734 -3.105 3.99 1 94.31 303 PRO B N 1
ATOM 4858 C CA . PRO B 1 303 ? -19.031 -3.781 4.09 1 94.31 303 PRO B CA 1
ATOM 4859 C C . PRO B 1 303 ? -19.031 -5.148 3.41 1 94.31 303 PRO B C 1
ATOM 4861 O O . PRO B 1 303 ? -19.781 -5.363 2.447 1 94.31 303 PRO B O 1
ATOM 4864 N N . LEU B 1 304 ? -18.328 -6.051 3.965 1 95.06 304 LEU B N 1
ATOM 4865 C CA . LEU B 1 304 ? -18.219 -7.406 3.434 1 95.06 304 LEU B CA 1
ATOM 4866 C C . LEU B 1 304 ? -19.375 -8.273 3.936 1 95.06 304 LEU B C 1
ATOM 4868 O O . LEU B 1 304 ? -19.703 -8.242 5.121 1 95.06 304 LEU B O 1
ATOM 4872 N N . PRO B 1 305 ? -19.984 -9.008 3.027 1 93.88 305 PRO B N 1
ATOM 4873 C CA . PRO B 1 305 ? -20.969 -9.977 3.494 1 93.88 305 PRO B CA 1
ATOM 4874 C C . PRO B 1 305 ? -20.344 -11.102 4.316 1 93.88 305 PRO B C 1
ATOM 4876 O O . PRO B 1 305 ? -19.125 -11.266 4.32 1 93.88 305 PRO B O 1
ATOM 4879 N N . GLU B 1 306 ? -21.156 -11.852 4.988 1 92.06 306 GLU B N 1
ATOM 4880 C CA . GLU B 1 306 ? -20.672 -12.922 5.855 1 92.06 306 GLU B CA 1
ATOM 4881 C C . GLU B 1 306 ? -19.953 -14 5.055 1 92.06 306 GLU B C 1
ATOM 4883 O O . GLU B 1 306 ? -18.922 -14.508 5.48 1 92.06 306 GLU B O 1
ATOM 4888 N N . LYS B 1 307 ? -20.594 -14.344 3.926 1 89.5 307 LYS B N 1
ATOM 4889 C CA . LYS B 1 307 ? -20.031 -15.406 3.096 1 89.5 307 LYS B CA 1
ATOM 4890 C C . LYS B 1 307 ? -19.453 -14.836 1.804 1 89.5 307 LYS B C 1
ATOM 4892 O O . LYS B 1 307 ? -20.047 -13.961 1.177 1 89.5 307 LYS B O 1
ATOM 4897 N N . ALA B 1 308 ? -18.219 -15.398 1.495 1 87.81 308 ALA B N 1
ATOM 4898 C CA . ALA B 1 308 ? -17.625 -15.047 0.207 1 87.81 308 ALA B CA 1
ATOM 4899 C C . ALA B 1 308 ? -18.312 -15.781 -0.936 1 87.81 308 ALA B C 1
ATOM 4901 O O . ALA B 1 308 ? -19.078 -16.734 -0.705 1 87.81 308 ALA B O 1
ATOM 4902 N N . ILE B 1 309 ? -18.047 -15.242 -2.07 1 73.06 309 ILE B N 1
ATOM 4903 C CA . ILE B 1 309 ? -18.531 -15.93 -3.262 1 73.06 309 ILE B CA 1
ATOM 4904 C C . ILE B 1 309 ? -17.844 -17.281 -3.398 1 73.06 309 ILE B C 1
ATOM 4906 O O . ILE B 1 309 ? -16.609 -17.375 -3.314 1 73.06 309 ILE B O 1
ATOM 4910 N N . THR B 1 310 ? -18.719 -18.359 -3.281 1 69.25 310 THR B N 1
ATOM 4911 C CA . THR B 1 310 ? -18.156 -19.703 -3.359 1 69.25 310 THR B CA 1
ATOM 4912 C C . THR B 1 310 ? -17.578 -19.969 -4.746 1 69.25 310 THR B C 1
ATOM 4914 O O . THR B 1 310 ? -17.875 -19.25 -5.699 1 69.25 310 THR B O 1
ATOM 4917 N N . PHE B 1 311 ? -16.625 -20.875 -4.773 1 62.44 311 PHE B N 1
ATOM 4918 C CA . PHE B 1 311 ? -16.047 -21.328 -6.039 1 62.44 311 PHE B CA 1
ATOM 4919 C C . PHE B 1 311 ? -17.156 -21.609 -7.055 1 62.44 311 PHE B C 1
ATOM 4921 O O . PHE B 1 311 ? -17.047 -21.203 -8.219 1 62.44 311 PHE B O 1
ATOM 4928 N N . GLU B 1 312 ? -18.172 -22.234 -6.488 1 59.28 312 GLU B N 1
ATOM 4929 C CA . GLU B 1 312 ? -19.297 -22.562 -7.348 1 59.28 312 GLU B CA 1
ATOM 4930 C C . GLU B 1 312 ? -19.984 -21.297 -7.863 1 59.28 312 GLU B C 1
ATOM 4932 O O . GLU B 1 312 ? -20.344 -21.203 -9.039 1 59.28 312 GLU B O 1
ATOM 4937 N N . GLU B 1 313 ? -20.016 -20.344 -6.934 1 60.06 313 GLU B N 1
ATOM 4938 C CA . GLU B 1 313 ? -20.672 -19.094 -7.285 1 60.06 313 GLU B CA 1
ATOM 4939 C C . GLU B 1 313 ? -19.781 -18.234 -8.18 1 60.06 313 GLU B C 1
ATOM 4941 O O . GLU B 1 313 ? -20.281 -17.453 -8.992 1 60.06 313 GLU B O 1
ATOM 4946 N N . SER B 1 314 ? -18.5 -18.406 -7.945 1 55.19 314 SER B N 1
ATOM 4947 C CA . SER B 1 314 ? -17.547 -17.625 -8.719 1 55.19 314 SER B CA 1
ATOM 4948 C C . SER B 1 314 ? -17.547 -18.047 -10.188 1 55.19 314 SER B C 1
ATOM 4950 O O . SER B 1 314 ? -17.141 -17.281 -11.062 1 55.19 314 SER B O 1
ATOM 4952 N N . PHE B 1 315 ? -17.922 -19.219 -10.328 1 51.81 315 PHE B N 1
ATOM 4953 C CA . PHE B 1 315 ? -17.984 -19.766 -11.68 1 51.81 315 PHE B CA 1
ATOM 4954 C C . PHE B 1 315 ? -19.422 -19.859 -12.172 1 51.81 315 PHE B C 1
ATOM 4956 O O . PHE B 1 315 ? -19.688 -20.5 -13.188 1 51.81 315 PHE B O 1
ATOM 4963 N N . ASP B 1 316 ? -20.234 -18.922 -11.609 1 46.97 316 ASP B N 1
ATOM 4964 C CA . ASP B 1 316 ? -21.656 -18.953 -11.93 1 46.97 316 ASP B CA 1
ATOM 4965 C C . ASP B 1 316 ? -22.141 -20.391 -12.109 1 46.97 316 ASP B C 1
ATOM 4967 O O . ASP B 1 316 ? -22.812 -20.703 -13.094 1 46.97 316 ASP B O 1
ATOM 4971 N N . ILE B 1 317 ? -21.672 -21.312 -11.406 1 42.06 317 ILE B N 1
ATOM 4972 C CA . ILE B 1 317 ? -22.219 -22.656 -11.414 1 42.06 317 ILE B CA 1
ATOM 4973 C C . ILE B 1 317 ? -23.109 -22.875 -10.195 1 42.06 317 ILE B C 1
ATOM 4975 O O . ILE B 1 317 ? -22.812 -22.359 -9.109 1 42.06 317 ILE B O 1
#

Secondary structure (DSSP, 8-state):
-EEEEEEEETTEEEEEEEEEEPPP-TTTTTT--EEEEEEE--STTT---GGGSHHHHHHHHHTT-EEEEEE---SS-TT-PPP-TTSTT----GGGSTTHHHHHHHHHHHHHHHTHHHHTEEEEEEEEEEETHHHHHHHHHHHHTTSHHHHTTSS---GGG--SEEEEES----TT----TT--HHHHHHHHHHHHHHHSSSS--HHHHHHT-GGGS--TTPPPEEEEEETT-SSS-THHHHHHHHHHHHTT--EEEEEESS--S--TT-SGGG-SSGGG--TTGGGHHHHHHHHHHHHH-----SSPPPHHHHTT-/-EEEEEEEETTEEEEEEEEEEPPP-TTTTTT--EEEEEEE--STTT---GGGSHHHHHHHHHTT-EEEEEE---SS-TT-PPP-TTSTT----GGGSTTHHHHHHHHHHHHHHHTHHHHTEEEEEEEEEEETHHHHHHHHHHHHTTSHHHHTTSS---GGG--SEEEEES----TT----TT--HHHHHHHHHHHHHHHSSSS--HHHHHHT-GGGS--TTPPPEEEEEETT-SSS-THHHHHHHHHHHHTT--EEEEEESS--S--TT-SGGG-SSGGG--TTGGGHHHHHHHHHHHHH-----SS---HHHHTT-

Solvent-accessible surface area (backbone atoms only — not comparable to full-atom values): 32527 Å² total; per-residue (Å²): 101,50,64,50,80,39,66,74,38,95,90,37,82,58,27,30,39,34,40,43,36,70,68,79,39,80,67,28,65,49,76,54,54,30,32,32,39,42,30,25,28,18,42,49,38,42,43,66,40,67,37,42,29,60,43,50,36,32,44,44,38,36,59,47,25,30,21,30,37,41,42,52,46,28,59,45,49,81,93,50,66,80,73,60,67,83,43,90,77,59,68,60,49,79,81,20,19,74,62,39,38,40,50,43,52,52,52,49,36,50,52,51,53,74,38,17,75,83,66,31,39,33,66,81,37,30,28,38,34,16,26,29,44,16,10,26,42,47,42,42,35,49,51,32,45,84,34,62,92,52,25,62,77,36,84,67,75,49,79,65,55,57,54,49,27,37,36,34,34,48,23,62,22,46,68,76,62,87,66,73,83,76,60,52,69,66,56,49,48,48,50,31,41,25,29,16,22,33,68,60,30,62,76,66,53,69,71,56,37,55,72,71,7,34,33,78,48,60,49,85,75,39,44,40,35,40,38,37,40,24,61,46,13,79,78,56,52,42,62,26,51,50,46,32,51,51,32,34,54,76,50,70,37,60,66,51,77,47,76,37,76,63,44,63,64,84,36,67,55,14,32,76,39,32,21,38,8,49,69,31,40,35,87,73,59,34,46,52,61,61,53,48,49,60,57,42,46,79,75,57,58,72,91,55,43,72,63,41,78,42,74,48,53,70,56,75,89,99,48,66,49,81,38,65,74,38,94,88,38,83,59,27,32,38,35,39,43,37,70,68,79,38,82,66,29,65,50,76,55,55,29,34,32,39,42,30,25,27,18,44,50,37,41,43,67,40,64,36,42,30,61,43,50,36,33,45,43,37,35,61,47,26,29,20,32,36,40,43,52,45,27,59,44,48,81,91,50,66,78,72,60,67,82,41,89,77,59,67,60,51,79,82,19,19,74,62,40,36,40,48,44,51,52,51,49,37,49,54,51,54,73,38,19,76,84,66,31,39,34,66,82,36,29,27,38,35,14,27,31,43,14,10,26,41,47,42,42,33,50,51,34,44,86,34,61,90,51,24,61,78,36,82,67,75,48,79,66,56,58,53,50,26,36,36,34,34,49,22,62,22,48,68,78,61,87,66,73,83,78,60,53,70,66,56,50,46,49,51,32,42,23,29,16,24,33,67,60,30,64,76,66,52,68,70,57,36,55,71,71,8,33,33,78,47,61,49,84,75,38,44,40,35,40,39,38,38,24,61,47,14,79,76,55,52,40,62,25,53,51,45,32,49,50,34,35,54,77,50,70,36,60,67,50,76,47,76,37,75,66,45,63,62,84,35,69,55,14,32,77,38,33,22,37,8,50,69,30,42,35,86,73,61,34,46,52,61,61,53,48,51,61,58,42,46,78,77,58,57,72,90,54,42,71,64,41,76,43,72,46,54,70,58,77,90

Foldseek 3Di:
DDWDWAQLDPVANQKIKIKDFDDDDCQPLNQAAAEEEEEEADDLLQAGAPLRFVLVQVLVVVLVHIYMYIRFHGNDGPPDDRDPLVDPPQFEDDCSAPPRRLLSLQSVLVVCVVCCNVRSHDLLAYEYEYAAQGLLSQLLNLLDVQPCVHCVVPVCSPPSSHHQEYERELYAAALVDPPCVPADPVLLSSNLSSCCHHHVGSDDDPVVRCSSRSLNRDAPSRHEYEYEEECAERNRHCVRRVSSVVSCVVRVHHYYYYYHHDAYGDLNLLDPSSDPDNSSHDPVSNCSSVVVSVVSCVPRPRPDDPDRQDPCNVVVD/DDWDWAQLDPVANQKIKIKDFDDDDCQPLNQAAAEEEEEEADDLLQAGAPLRFVLVQVLVVVLVHIYMYIRFHGNDGPPDDRDPLVDPPQFEDDCSAPPRRLLSLQSVLVVCVVCCNVRSHDLLAYEYEYAAQGLLSQLLNLLPVQPCVHCVVPVCSPPSSHHQEYERELYAAALVDPPCVPADPVLLSSNLSSCCHHHVGSDDDPVVRCSSRSLNRDAPSRHEYEYEEECAERNRHCVRRVSSVVSCVVRVHHYYYYYHHDAYGDLNLLDPSSDPDNSSHDPVSNCSSVVVSVVSCVPRPRPDDPDRQDPCNVVVD

Nearest PDB structures (foldseek):
  3hxk-assembly1_A  TM=9.008E-01  e=9.082E-25  Lactococcus lactis subsp. lactis
  4bzw-assembly1_A  TM=8.570E-01  e=3.377E-24  Lactiplantibacillus plantarum WCFS1
  6a6o-assembly1_A  TM=8.596E-01  e=6.136E-24  Caldicellulosiruptor acetigenus 6A
  3bxp-assembly1_B  TM=8.199E-01  e=1.096E-19  Lactiplantibacillus plantarum WCFS1
  6nkf-assembly2_B  TM=7.773E-01  e=2.283E-16  metagenome

Organism: NCBI:txid33039

InterPro domains:
  IPR029058 Alpha/Beta hydrolase fold [G3DSA:3.40.50.1820] (3-302)
  IPR029058 Alpha/Beta hydrolase fold [SSF53474] (29-273)
  IPR049492 BD-FAE-like domain [PF20434] (90-246)
  IPR050300 GDXG lipolytic enzyme [PTHR48081] (13-289)

Sequence (634 aa):
MKTEIIQLYPQNENVTLTSYIINDSVEMLNGKKRPAILICPGGGYLDLSDREAEPVALKFNAMGYHAFVLRYSVYRQADEDFPDIFSETFEARKNCQFPQAMLDIAESMRILNQNSNTWHLDTGRIGLCGFSAGAHNVALYCTNWNKEILAGQAPDHSTSLRPAAAILCYGLSDYTLKINEGNSEIINQFFDASNLAFLGATHPSNDILDKVSPAKQIDQYMPPTFLWATAGDQMVPVEHTIRMAHGLSENHIPFEMHIFEEGSHGLSLASQASASGLTETSADVEKWINLAEKWLLKRFALPLPEKAITFEESFDIMKTEIIQLYPQNENVTLTSYIINDSVEMLNGKKRPAILICPGGGYLDLSDREAEPVALKFNAMGYHAFVLRYSVYRQADEDFPDIFSETFEARKNCQFPQAMLDIAESMRILNQNSNTWHLDTGRIGLCGFSAGAHNVALYCTNWNKEILAGQAPDHSTSLRPAAAILCYGLSDYTLKINEGNSEIINQFFDASNLAFLGATHPSNDILDKVSPAKQIDQYMPPTFLWATAGDQMVPVEHTIRMAHGLSENHIPFEMHIFEEGSHGLSLASQASASGLTETSADVEKWINLAEKWLLKRFALPLPEKAITFEESFDI

pLDDT: mean 92.55, std 10.73, range [42.06, 99.0]

Radius of gyration: 26.36 Å; Cα contacts (8 Å, |Δi|>4): 1389; chains: 2; bounding box: 48×79×60 Å